Protein AF-A0A162TEB4-F1 (afdb_monomer)

Mean predicted aligned error: 11.46 Å

Organism: Phycomyces blakesleeanus (strain ATCC 8743b / DSM 1359 / FGSC 10004 / NBRC 33097 / NRRL 1555) (NCBI:txid763407)

InterPro domains:
  IPR036305 RGS domain superfamily [SSF48097] (400-644)
  IPR044926 RGS, subdomain 2 [G3DSA:1.10.167.10] (387-646)

Radius of gyration: 34.73 Å; Cα contacts (8 Å, |Δi|>4): 466; chains: 1; bounding box: 92×91×119 Å

Secondary structure (DSSP, 8-state):
-----TTSPPP-TTSHHHHHHTS-----SS-HHHHHHHHHHHHHHHHHHHHHHHHHHHHHHHHHHHHHHHHHSTGGGT---TT--HHHHHHHHHHHHHHHHHHHT-HHHHHHHHHHHHHHHHHHHHHHH--STTHHHHHHHHHHHHHHHHHHHHHHHHHHHHHHHHHHHHHHHHHTS-HHHHHHTTT-HHHHHHHHHHT-TTHHHHHHHHHHHHHHHHHHHHHHHHHHHHHHHHTTS--HHHHHHHHHHHHHHIIIIIHHHHHHHHTT---SSSHHHHHHHHHHHHHHHHHHHHHHHHHHHHHHHHH--THHHHS-TTHHHHHHHHHHHIIIIIHHHHHHH-HHHHHHH-HHHHHHHTHHHHHHHHHHHHHTTS----------TTS--PPP---SSHHHHHHHHH-HHHHHHHHHHHHHTT-HHHHHHHHHHHHHHHHHHHHHHS-----------------------------PPPP---THHHHHHHHTSBPPGGGHHHHHHHIIIIISTT-TT-----HHHHHHHHHHHHHHHHS---------HHHHHHHHTTS-----------------------------------------PPP----------------BGGGGHHHHHHHHHHHHHHTHHHHHHHHTT-

Nearest PDB structures (foldseek):
  7fd8-assembly1_A  TM=5.964E-01  e=1.436E-01  Homo sapiens
  7e9g-assembly1_R  TM=5.309E-01  e=2.126E+00  Homo sapiens
  7a0g-assembly1_JJJ  TM=1.815E-01  e=1.357E+00  Serratia marcescens

Solvent-accessible surface area (backbone atoms only — not comparable to full-atom values): 38587 Å² total; per-residue (Å²): 126,67,67,57,32,53,83,53,76,78,65,57,58,92,46,23,70,68,42,42,72,58,44,92,65,76,94,61,98,61,57,54,55,59,50,36,53,50,52,43,52,50,41,51,49,9,36,51,31,41,52,48,26,56,50,50,51,52,51,52,51,52,48,50,50,50,42,50,50,62,46,68,56,53,72,72,74,79,51,90,70,89,81,69,57,75,75,54,51,66,67,43,37,64,56,48,46,42,47,52,44,53,50,71,70,37,67,68,40,53,51,43,23,48,50,9,36,48,40,23,42,38,26,55,24,47,44,61,14,47,64,51,81,72,41,52,59,49,37,42,53,29,37,52,52,9,47,50,39,25,52,48,20,53,53,51,48,50,51,49,51,47,50,50,42,50,45,37,50,49,48,56,63,53,69,73,44,53,73,69,57,45,60,74,37,60,83,39,68,69,49,48,50,43,60,66,50,42,65,42,75,70,55,59,59,58,52,52,51,51,52,49,54,54,52,50,51,50,53,51,52,55,49,52,52,51,48,51,53,48,36,73,77,65,39,93,59,73,61,62,69,59,52,50,52,51,53,51,50,54,46,47,42,38,63,70,46,49,43,51,48,53,54,59,72,49,63,91,65,73,59,68,74,42,59,63,58,48,56,51,48,47,40,65,55,37,52,58,30,46,51,48,26,52,52,43,46,67,65,47,50,68,49,38,76,72,67,68,49,63,63,60,79,78,51,53,48,66,53,39,51,41,54,42,45,52,49,42,44,41,60,73,43,46,49,58,45,48,60,54,75,32,69,70,56,56,71,67,74,33,70,63,60,49,37,68,76,36,42,72,54,52,61,46,53,63,53,49,72,74,59,75,84,75,84,83,92,71,99,64,77,61,75,46,92,91,48,95,59,81,55,61,84,64,61,101,44,75,69,50,53,55,50,30,70,74,32,68,72,50,35,53,53,48,49,54,52,20,28,33,60,73,47,41,40,41,60,52,50,53,54,52,50,51,54,51,52,52,51,58,49,54,63,67,70,55,69,86,77,86,77,78,92,78,93,77,89,81,81,91,80,90,78,92,76,91,77,91,74,90,78,82,88,72,92,70,77,84,76,79,80,77,62,72,62,61,58,59,58,58,30,70,39,68,60,61,75,86,52,47,66,59,55,47,52,49,39,53,35,30,60,38,89,82,19,57,37,48,47,87,58,54,68,65,47,44,50,55,40,51,52,54,54,49,50,64,56,72,73,42,91,68,75,84,84,71,74,51,72,69,57,47,58,58,55,60,74,69,51,80,80,76,74,79,74,85,81,79,85,82,89,80,89,82,89,87,82,90,81,90,81,91,82,79,92,80,82,89,81,91,82,86,88,78,93,74,93,72,84,85,73,81,74,85,78,77,76,87,75,93,61,98,61,85,76,74,80,72,58,35,61,50,68,48,47,60,46,50,54,45,33,50,49,51,42,54,59,61,50,42,60,58,47,36,55,52,51,64,68,110

pLDDT: mean 78.55, std 21.47, range [24.17, 98.31]

Structure (mmCIF, N/CA/C/O backbone):
data_AF-A0A162TEB4-F1
#
_entry.id   AF-A0A162TEB4-F1
#
loop_
_atom_site.group_PDB
_atom_site.id
_atom_site.type_symbol
_atom_site.label_atom_id
_atom_site.label_alt_id
_atom_site.label_comp_id
_atom_site.label_asym_id
_atom_site.label_entity_id
_atom_site.label_seq_id
_atom_site.pdbx_PDB_ins_code
_atom_site.Cartn_x
_atom_site.Cartn_y
_atom_site.Cartn_z
_atom_site.occupancy
_atom_site.B_iso_or_equiv
_atom_site.auth_seq_id
_atom_site.auth_comp_id
_atom_site.auth_asym_id
_atom_site.auth_atom_id
_atom_site.pdbx_PDB_model_num
ATOM 1 N N . MET A 1 1 ? 16.727 1.380 -46.906 1.00 51.16 1 MET A N 1
ATOM 2 C CA . MET A 1 1 ? 17.446 0.850 -45.727 1.00 51.16 1 MET A CA 1
ATOM 3 C C . MET A 1 1 ? 16.444 0.013 -44.950 1.00 51.16 1 MET A C 1
ATOM 5 O O . MET A 1 1 ? 15.561 0.589 -44.318 1.00 51.16 1 MET A O 1
ATOM 9 N N . GLU A 1 2 ? 16.478 -1.313 -45.094 1.00 57.09 2 GLU A N 1
ATOM 10 C CA . GLU A 1 2 ? 15.520 -2.166 -44.384 1.00 57.09 2 GLU A CA 1
ATOM 11 C C . GLU A 1 2 ? 15.802 -2.122 -42.881 1.00 57.09 2 GLU A C 1
ATOM 13 O O . GLU A 1 2 ? 16.901 -2.409 -42.403 1.00 57.09 2 GLU A O 1
ATOM 18 N N . ARG A 1 3 ? 14.795 -1.686 -42.123 1.00 73.50 3 ARG A N 1
ATOM 19 C CA . ARG A 1 3 ? 14.845 -1.630 -40.664 1.00 73.50 3 ARG A CA 1
ATOM 20 C C . ARG A 1 3 ? 14.686 -3.065 -40.150 1.00 73.50 3 ARG A C 1
ATOM 22 O O . ARG A 1 3 ? 13.590 -3.607 -40.249 1.00 73.50 3 ARG A O 1
ATOM 29 N N . MET A 1 4 ? 15.734 -3.668 -39.573 1.00 80.56 4 MET A N 1
ATOM 30 C CA . MET A 1 4 ? 15.594 -4.970 -38.899 1.00 80.56 4 MET A CA 1
ATOM 31 C C . MET A 1 4 ? 14.561 -4.842 -37.771 1.00 80.56 4 MET A C 1
ATOM 33 O O . MET A 1 4 ? 14.670 -3.971 -36.899 1.00 80.56 4 MET A O 1
ATOM 37 N N . ASN A 1 5 ? 13.557 -5.700 -37.763 1.00 85.81 5 ASN A N 1
ATOM 38 C CA . ASN A 1 5 ? 12.571 -5.770 -36.696 1.00 85.81 5 ASN A CA 1
ATOM 39 C C . ASN A 1 5 ? 12.185 -7.233 -36.446 1.00 85.81 5 ASN A C 1
ATOM 41 O O . ASN A 1 5 ? 12.638 -8.133 -37.154 1.00 85.81 5 ASN A O 1
ATOM 45 N N . ALA A 1 6 ? 11.364 -7.475 -35.425 1.00 89.12 6 ALA A N 1
ATOM 46 C CA . ALA A 1 6 ? 10.915 -8.823 -35.080 1.00 89.12 6 ALA A CA 1
ATOM 47 C C . ALA A 1 6 ? 10.186 -9.546 -36.238 1.00 89.12 6 ALA A C 1
ATOM 49 O O . ALA A 1 6 ? 10.181 -10.776 -36.282 1.00 89.12 6 ALA A O 1
ATOM 50 N N . PHE A 1 7 ? 9.627 -8.802 -37.196 1.00 92.69 7 PHE A N 1
ATOM 51 C CA . PHE A 1 7 ? 8.858 -9.316 -38.331 1.00 92.69 7 PHE A CA 1
ATOM 52 C C . PHE A 1 7 ? 9.687 -9.501 -39.608 1.00 92.69 7 PHE A C 1
ATOM 54 O O . PHE A 1 7 ? 9.209 -10.120 -40.555 1.00 92.69 7 PHE A O 1
ATOM 61 N N . THR A 1 8 ? 10.928 -9.005 -39.655 1.00 90.44 8 THR A N 1
ATOM 62 C CA . THR A 1 8 ? 11.818 -9.224 -40.801 1.00 90.44 8 THR A CA 1
ATOM 63 C C . THR A 1 8 ? 12.119 -10.720 -40.942 1.00 90.44 8 THR A C 1
ATOM 65 O O . THR A 1 8 ? 12.378 -11.404 -39.944 1.00 90.44 8 THR A O 1
ATOM 68 N N . GLY A 1 9 ? 12.067 -11.244 -42.172 1.00 92.50 9 GLY A N 1
ATOM 69 C CA . GLY A 1 9 ? 12.460 -12.621 -42.479 1.00 92.50 9 GLY A CA 1
ATOM 70 C C . GLY A 1 9 ? 13.922 -12.883 -42.107 1.00 92.50 9 GLY A C 1
ATOM 71 O O . GLY A 1 9 ? 14.739 -11.964 -42.127 1.00 92.50 9 GLY A O 1
ATOM 72 N N . PHE A 1 10 ? 14.256 -14.125 -41.741 1.00 93.50 10 PHE A N 1
ATOM 73 C CA . PHE A 1 10 ? 15.657 -14.465 -41.493 1.00 93.50 10 PHE A CA 1
ATOM 74 C C . PHE A 1 10 ? 16.455 -14.350 -42.798 1.00 93.50 10 PHE A C 1
ATOM 76 O O . PHE A 1 10 ? 15.973 -14.825 -43.827 1.00 93.50 10 PHE A O 1
ATOM 83 N N . PRO A 1 11 ? 17.659 -13.752 -42.772 1.00 91.69 11 PRO A N 1
ATOM 84 C CA . PRO A 1 11 ? 18.533 -13.761 -43.932 1.00 91.69 11 PRO A CA 1
ATOM 85 C C . PRO A 1 11 ? 18.969 -15.194 -44.248 1.00 91.69 11 PRO A C 1
ATOM 87 O O . PRO A 1 11 ? 19.275 -15.971 -43.340 1.00 91.69 11 PRO A O 1
ATOM 90 N N . ASP A 1 12 ? 19.026 -15.528 -45.533 1.00 93.19 12 ASP A N 1
ATOM 91 C CA . ASP A 1 12 ? 19.605 -16.783 -45.994 1.00 93.19 12 ASP A CA 1
ATOM 92 C C . ASP A 1 12 ? 21.136 -16.676 -45.988 1.00 93.19 12 ASP A C 1
ATOM 94 O O . ASP A 1 12 ? 21.736 -16.037 -46.850 1.00 93.19 12 ASP A O 1
ATOM 98 N N . CYS A 1 13 ? 21.778 -17.286 -44.991 1.00 94.19 13 CYS A N 1
ATOM 99 C CA . CYS A 1 13 ? 23.234 -17.253 -44.859 1.00 94.19 13 CYS A CA 1
ATOM 100 C C . CYS A 1 13 ? 23.969 -18.252 -45.765 1.00 94.19 13 CYS A C 1
ATOM 102 O O . CYS A 1 13 ? 25.195 -18.343 -45.660 1.00 94.19 13 CYS A O 1
ATOM 104 N N . SER A 1 14 ? 23.263 -18.974 -46.646 1.00 94.31 14 SER A N 1
ATOM 105 C CA . SER A 1 14 ? 23.902 -19.754 -47.714 1.00 94.31 14 SER A CA 1
ATOM 106 C C . SER A 1 14 ? 24.562 -18.855 -48.771 1.00 94.31 14 SER A C 1
ATOM 108 O O . SER A 1 14 ? 25.624 -19.202 -49.282 1.00 94.31 14 SER A O 1
ATOM 110 N N . ASP A 1 15 ? 24.009 -17.657 -49.005 1.00 93.06 15 ASP A N 1
ATOM 111 C CA . ASP A 1 15 ? 24.605 -16.581 -49.806 1.00 93.06 15 ASP A CA 1
ATOM 112 C C . ASP A 1 15 ? 24.740 -15.299 -48.954 1.00 93.06 15 ASP A C 1
ATOM 114 O O . ASP A 1 15 ? 23.889 -14.398 -48.994 1.00 93.06 15 ASP A O 1
ATOM 118 N N . PRO A 1 16 ? 25.811 -15.187 -48.142 1.00 89.44 16 PRO A N 1
ATOM 119 C CA . PRO A 1 16 ? 25.974 -14.072 -47.219 1.00 89.44 16 PRO A CA 1
ATOM 120 C C . PRO A 1 16 ? 26.135 -12.731 -47.943 1.00 89.44 16 PRO A C 1
ATOM 122 O O . PRO A 1 16 ? 25.792 -11.699 -47.373 1.00 89.44 16 PRO A O 1
ATOM 125 N N . ALA A 1 17 ? 26.623 -12.719 -49.189 1.00 88.88 17 ALA A N 1
ATOM 126 C CA . ALA A 1 17 ? 26.775 -11.486 -49.955 1.00 88.88 17 ALA A CA 1
ATOM 127 C C . ALA A 1 17 ? 25.404 -10.880 -50.285 1.00 88.88 17 ALA A C 1
ATOM 129 O O . ALA A 1 17 ? 25.179 -9.692 -50.036 1.00 88.88 17 ALA A O 1
ATOM 130 N N . LYS A 1 18 ? 24.465 -11.708 -50.755 1.00 88.38 18 LYS A N 1
ATOM 131 C CA . LYS A 1 18 ? 23.086 -11.288 -51.034 1.00 88.38 18 LYS A CA 1
ATOM 132 C C . LYS A 1 18 ? 22.317 -10.948 -49.758 1.00 88.38 18 LYS A C 1
ATOM 134 O O . LYS A 1 18 ? 21.607 -9.944 -49.722 1.00 88.38 18 LYS A O 1
ATOM 139 N N . ALA A 1 19 ? 22.499 -11.733 -48.696 1.00 85.81 19 ALA A N 1
ATOM 140 C CA . ALA A 1 19 ? 21.883 -11.465 -47.399 1.00 85.81 19 ALA A CA 1
ATOM 141 C C . ALA A 1 19 ? 22.322 -10.121 -46.800 1.00 85.81 19 ALA A C 1
ATOM 143 O O . ALA A 1 19 ? 21.499 -9.409 -46.229 1.00 85.81 19 ALA A O 1
ATOM 144 N N . ILE A 1 20 ? 23.602 -9.756 -46.933 1.00 85.88 20 ILE A N 1
ATOM 145 C CA . ILE A 1 20 ? 24.139 -8.503 -46.388 1.00 85.88 20 ILE A CA 1
ATOM 146 C C . ILE A 1 20 ? 23.748 -7.299 -47.249 1.00 85.88 20 ILE A C 1
ATOM 148 O O . ILE A 1 20 ? 23.545 -6.230 -46.688 1.00 85.88 20 ILE A O 1
ATOM 152 N N . GLN A 1 21 ? 23.564 -7.434 -48.569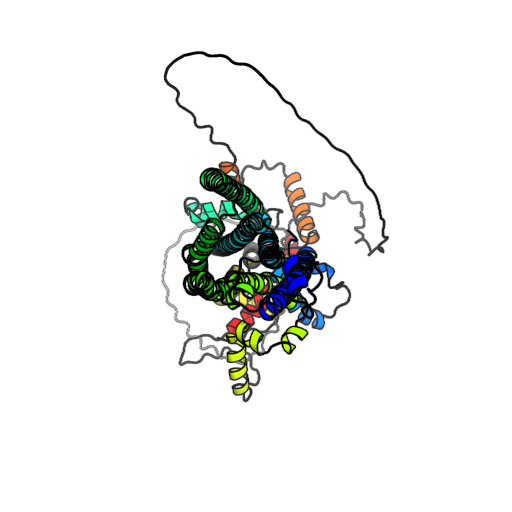 1.00 85.31 21 GLN A N 1
ATOM 153 C CA . GLN A 1 21 ? 23.190 -6.300 -49.436 1.00 85.31 21 GLN A CA 1
ATOM 154 C C . GLN A 1 21 ? 21.894 -5.582 -49.008 1.00 85.31 21 GLN A C 1
ATOM 156 O O . GLN A 1 21 ? 21.774 -4.374 -49.214 1.00 85.31 21 GLN A O 1
ATOM 161 N N . GLY A 1 22 ? 20.952 -6.281 -48.362 1.00 80.38 22 GLY A N 1
ATOM 162 C CA . GLY A 1 22 ? 19.742 -5.667 -47.791 1.00 80.38 22 GLY A CA 1
ATOM 163 C C . GLY A 1 22 ? 19.989 -4.844 -46.515 1.00 80.38 22 GLY A C 1
ATOM 164 O O . GLY A 1 22 ? 19.218 -3.934 -46.189 1.00 80.38 22 GLY A O 1
ATOM 165 N N . PHE A 1 23 ? 21.094 -5.106 -45.808 1.00 78.12 23 PHE A N 1
ATOM 166 C CA . PHE A 1 23 ? 21.450 -4.473 -44.541 1.00 78.12 23 PHE A CA 1
ATOM 167 C C . PHE A 1 23 ? 22.682 -3.585 -44.712 1.00 78.12 23 PHE A C 1
ATOM 169 O O . PHE A 1 23 ? 23.793 -4.055 -44.919 1.00 78.12 23 PHE A O 1
ATOM 176 N N . VAL A 1 24 ? 22.511 -2.272 -44.543 1.00 66.38 24 VAL A N 1
ATOM 177 C CA . VAL A 1 24 ? 23.637 -1.326 -44.507 1.00 66.38 24 VAL A CA 1
ATOM 178 C C . VAL A 1 24 ? 24.410 -1.534 -43.201 1.00 66.38 24 VAL A C 1
ATOM 180 O O . VAL A 1 24 ? 24.193 -0.835 -42.210 1.00 66.38 24 VAL A O 1
ATOM 183 N N . ALA A 1 25 ? 25.267 -2.550 -43.163 1.00 65.81 25 ALA A N 1
ATOM 184 C CA . ALA A 1 25 ? 26.246 -2.721 -42.106 1.00 65.81 25 ALA A CA 1
ATOM 185 C C . ALA A 1 25 ? 27.453 -1.821 -42.419 1.00 65.81 25 ALA A C 1
ATOM 187 O O . ALA A 1 25 ? 27.898 -1.778 -43.568 1.00 65.81 25 ALA A O 1
ATOM 188 N N . PRO A 1 26 ? 28.000 -1.086 -41.434 1.00 71.50 26 PRO A N 1
ATOM 189 C CA . PRO A 1 26 ? 29.299 -0.454 -41.617 1.00 71.50 26 PRO A CA 1
ATOM 190 C C . PRO A 1 26 ? 30.331 -1.535 -41.978 1.00 71.50 26 PRO A C 1
ATOM 192 O O . PRO A 1 26 ? 30.211 -2.659 -41.479 1.00 71.50 26 PRO A O 1
ATOM 195 N N . PRO A 1 27 ? 31.328 -1.221 -42.827 1.00 75.88 27 PRO A N 1
ATOM 196 C CA . PRO A 1 27 ? 32.353 -2.181 -43.217 1.00 75.88 27 PRO A CA 1
ATOM 197 C C . PRO A 1 27 ? 32.992 -2.764 -41.956 1.00 75.88 27 PRO A C 1
ATOM 199 O O . PRO A 1 27 ? 33.609 -2.056 -41.162 1.00 75.88 27 PRO A O 1
ATOM 202 N N . SER A 1 28 ? 32.762 -4.056 -41.738 1.00 80.56 28 SER A N 1
ATOM 203 C CA . SER A 1 28 ? 33.269 -4.791 -40.588 1.00 80.56 28 SER A CA 1
ATOM 204 C C . SER A 1 28 ? 34.388 -5.719 -41.056 1.00 80.56 28 SER A C 1
ATOM 206 O O . SER A 1 28 ? 34.245 -6.342 -42.108 1.00 80.56 28 SER A O 1
ATOM 208 N N . PRO A 1 29 ? 35.480 -5.863 -40.284 1.00 85.56 29 PRO A N 1
ATOM 209 C CA . PRO A 1 29 ? 36.557 -6.799 -40.607 1.00 85.56 29 PRO A CA 1
ATOM 210 C C . PRO A 1 29 ? 36.133 -8.275 -40.489 1.00 85.56 29 PRO A C 1
ATOM 212 O O . PRO A 1 29 ? 36.924 -9.166 -40.782 1.00 85.56 29 PRO A O 1
ATOM 215 N N . MET A 1 30 ? 34.906 -8.561 -40.036 1.00 85.88 30 MET A N 1
ATOM 216 C CA . MET A 1 30 ? 34.398 -9.927 -39.920 1.00 85.88 30 MET A CA 1
ATOM 217 C C . MET A 1 30 ? 34.081 -10.536 -41.298 1.00 85.88 30 MET A C 1
ATOM 219 O O . MET A 1 30 ? 33.484 -9.851 -42.130 1.00 85.88 30 MET A O 1
ATOM 223 N N . PRO A 1 31 ? 34.377 -11.830 -41.528 1.00 91.25 31 PRO A N 1
ATOM 224 C CA . PRO A 1 31 ? 33.949 -12.552 -42.724 1.00 91.25 31 PRO A CA 1
ATOM 225 C C . PRO A 1 31 ? 32.431 -12.429 -42.974 1.00 91.25 31 PRO A C 1
ATOM 227 O O . PRO A 1 31 ? 31.662 -12.503 -42.008 1.00 91.25 31 PRO A O 1
ATOM 230 N N . PRO A 1 32 ? 31.964 -12.321 -44.236 1.00 89.94 32 PRO A N 1
ATOM 231 C CA . PRO A 1 32 ? 30.543 -12.142 -44.571 1.00 89.94 32 PRO A CA 1
ATOM 232 C C . PRO A 1 32 ? 29.615 -13.169 -43.908 1.00 89.94 32 PRO A C 1
ATOM 234 O O . PRO A 1 32 ? 28.575 -12.824 -43.356 1.00 89.94 32 PRO A O 1
ATOM 237 N N . TYR A 1 33 ? 30.026 -14.437 -43.867 1.00 91.69 33 TYR A N 1
ATOM 238 C CA . TYR A 1 33 ? 29.261 -15.488 -43.196 1.00 91.69 33 TYR A CA 1
ATOM 239 C C . TYR A 1 33 ? 29.031 -15.198 -41.700 1.00 91.69 33 TYR A C 1
ATOM 241 O O . TYR A 1 33 ? 27.915 -15.329 -41.198 1.00 91.69 33 TYR A O 1
ATOM 249 N N . GLN A 1 34 ? 30.061 -14.733 -40.984 1.00 90.56 34 GLN A N 1
ATOM 250 C CA . GLN A 1 34 ? 29.941 -14.385 -39.565 1.00 90.56 34 GLN A CA 1
ATOM 251 C C . GLN A 1 34 ? 29.029 -13.171 -39.354 1.00 90.56 34 GLN A C 1
ATOM 253 O O . GLN A 1 34 ? 28.259 -13.148 -38.393 1.00 90.56 34 GLN A O 1
ATOM 258 N N . GLN A 1 35 ? 29.064 -12.194 -40.266 1.00 88.19 35 GLN A N 1
ATOM 259 C CA . GLN A 1 35 ? 28.149 -11.050 -40.234 1.00 88.19 35 GLN A CA 1
ATOM 260 C C . GLN A 1 35 ? 26.693 -11.488 -40.441 1.00 88.19 35 GLN A C 1
ATOM 262 O O . GLN A 1 35 ? 25.821 -11.067 -39.679 1.00 88.19 35 GLN A O 1
ATOM 267 N N . CYS A 1 36 ? 26.428 -12.377 -41.405 1.00 91.12 36 CYS A N 1
ATOM 268 C CA . CYS A 1 36 ? 25.086 -12.914 -41.634 1.00 91.12 36 CYS A CA 1
ATOM 269 C C . CYS A 1 36 ? 24.556 -13.669 -40.405 1.00 91.12 36 CYS A C 1
AT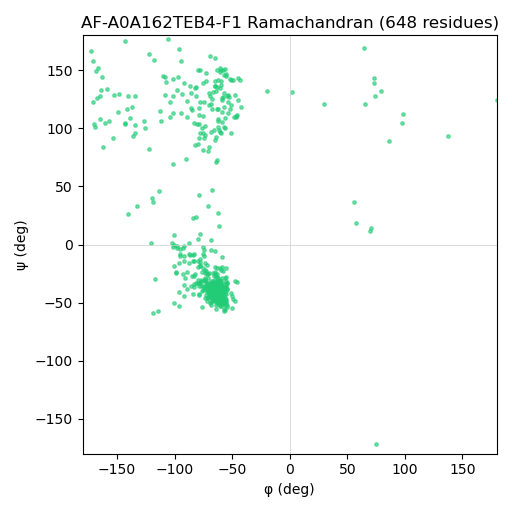OM 271 O O . CYS A 1 36 ? 23.465 -13.370 -39.915 1.00 91.12 36 CYS A O 1
ATOM 273 N N . MET A 1 37 ? 25.366 -14.562 -39.822 1.00 90.75 37 MET A N 1
ATOM 274 C CA . MET A 1 37 ? 25.014 -15.278 -38.587 1.00 90.75 37 MET A CA 1
ATOM 275 C C . MET A 1 37 ? 24.742 -14.324 -37.415 1.00 90.75 37 MET A C 1
ATOM 277 O O . MET A 1 37 ? 23.861 -14.571 -36.587 1.00 90.75 37 MET A O 1
ATOM 281 N N . LEU A 1 38 ? 25.476 -13.212 -37.332 1.00 86.25 38 LEU A N 1
ATOM 282 C CA . LEU A 1 38 ? 25.262 -12.184 -36.316 1.00 86.25 38 LEU A CA 1
ATOM 283 C C . LEU A 1 38 ? 23.928 -11.451 -36.518 1.00 86.25 38 LEU A C 1
ATOM 285 O O . LEU A 1 38 ? 23.198 -11.248 -35.544 1.00 86.25 38 LEU A O 1
ATOM 289 N N . ILE A 1 39 ? 23.579 -11.103 -37.760 1.00 87.19 39 ILE A N 1
ATOM 290 C CA . ILE A 1 39 ? 22.272 -10.520 -38.104 1.00 87.19 39 ILE A CA 1
ATOM 291 C C . ILE A 1 39 ? 21.152 -11.502 -37.742 1.00 87.19 39 ILE A C 1
ATOM 293 O O . ILE A 1 39 ? 20.189 -11.112 -37.079 1.00 87.19 39 ILE A O 1
ATOM 297 N N . GLN A 1 40 ? 21.305 -12.782 -38.085 1.00 90.94 40 GLN A N 1
ATOM 298 C CA . GLN A 1 40 ? 20.326 -13.822 -37.771 1.00 90.94 40 GLN A CA 1
ATOM 299 C C . GLN A 1 40 ? 20.104 -13.964 -36.255 1.00 90.94 40 GLN A C 1
ATOM 301 O O . GLN A 1 40 ? 18.962 -13.953 -35.790 1.00 90.94 40 GLN A O 1
ATOM 306 N N . ARG A 1 41 ? 21.179 -14.022 -35.454 1.00 89.56 41 ARG A N 1
ATOM 307 C CA . ARG A 1 41 ? 21.081 -14.072 -33.981 1.00 89.56 41 ARG A CA 1
ATOM 308 C C . ARG A 1 41 ? 20.427 -12.821 -33.400 1.00 89.56 41 ARG A C 1
ATOM 310 O O . ARG A 1 41 ? 19.646 -12.922 -32.457 1.00 89.56 41 ARG A O 1
ATOM 317 N N . LYS A 1 42 ? 20.717 -11.649 -33.966 1.00 85.94 42 LYS A N 1
ATOM 318 C CA . LYS A 1 42 ? 20.090 -10.389 -33.556 1.00 85.94 42 LYS A CA 1
ATOM 319 C C . LYS A 1 42 ? 18.588 -10.398 -33.843 1.00 85.94 42 LYS A C 1
ATOM 321 O O . LYS A 1 42 ? 17.815 -10.030 -32.966 1.00 85.94 42 LYS A O 1
ATOM 326 N N . MET A 1 43 ? 18.168 -10.877 -35.015 1.00 89.69 43 MET A N 1
ATOM 327 C CA . MET A 1 43 ? 16.747 -11.041 -35.340 1.00 89.69 43 MET A CA 1
ATOM 328 C C . MET A 1 43 ? 16.051 -12.026 -34.399 1.00 89.69 43 MET A C 1
ATOM 330 O O . MET A 1 43 ? 14.955 -11.738 -33.920 1.00 89.69 43 MET A O 1
ATOM 334 N N . LEU A 1 44 ? 16.699 -13.152 -34.079 1.00 92.00 44 LEU A N 1
ATOM 335 C CA . LEU A 1 44 ? 16.179 -14.103 -33.097 1.00 92.00 44 LEU A CA 1
ATOM 336 C C . LEU A 1 44 ? 16.002 -13.438 -31.724 1.00 92.00 44 LEU A C 1
ATOM 338 O O . LEU A 1 44 ? 14.937 -13.552 -31.125 1.00 92.00 44 LEU A O 1
ATOM 342 N N . SER A 1 45 ? 17.005 -12.688 -31.259 1.00 90.31 45 SER A N 1
ATOM 343 C CA . SER A 1 45 ? 16.920 -11.931 -30.006 1.00 90.31 45 SER A CA 1
ATOM 344 C C . SER A 1 45 ? 15.770 -10.921 -30.027 1.00 90.31 45 SER A C 1
ATOM 346 O O . SER A 1 45 ? 15.013 -10.856 -29.064 1.00 90.31 45 SER A O 1
ATOM 348 N N . CYS A 1 46 ? 15.589 -10.172 -31.121 1.00 90.31 46 CYS A N 1
ATOM 349 C CA . CYS A 1 46 ? 14.476 -9.232 -31.270 1.00 90.31 46 CYS A CA 1
ATOM 350 C C . CYS A 1 46 ? 13.110 -9.931 -31.181 1.00 90.31 46 CYS A C 1
ATOM 352 O O . CYS A 1 46 ? 12.199 -9.407 -30.546 1.00 90.31 46 CYS A O 1
ATOM 354 N N . ARG A 1 47 ? 12.964 -11.125 -31.770 1.00 94.56 47 ARG A N 1
ATOM 355 C CA . ARG A 1 47 ? 11.729 -11.925 -31.682 1.00 94.56 47 ARG A CA 1
ATOM 356 C C . ARG A 1 47 ? 11.466 -12.450 -30.273 1.00 94.56 47 ARG A C 1
ATOM 358 O O . ARG A 1 47 ? 10.318 -12.435 -29.832 1.00 94.56 47 ARG A O 1
ATOM 365 N N . ILE A 1 48 ? 12.512 -12.887 -29.569 1.00 93.81 48 ILE A N 1
ATOM 366 C CA . ILE A 1 48 ? 12.409 -13.316 -28.168 1.00 93.81 48 ILE A CA 1
ATOM 367 C C . ILE A 1 48 ? 11.953 -12.138 -27.305 1.00 93.81 48 ILE A C 1
ATOM 369 O O . ILE A 1 48 ? 10.967 -12.271 -26.588 1.00 93.81 48 ILE A O 1
ATOM 373 N N . TYR A 1 49 ? 12.593 -10.971 -27.431 1.00 94.12 49 TYR A N 1
ATOM 374 C CA . TYR A 1 49 ? 12.205 -9.776 -26.679 1.00 94.12 49 TYR A CA 1
ATOM 375 C C . TYR A 1 49 ? 10.777 -9.323 -26.977 1.00 94.12 49 TYR A C 1
ATOM 377 O O . TYR A 1 49 ? 10.048 -8.986 -26.046 1.00 94.12 49 TYR A O 1
ATOM 385 N N . PHE A 1 50 ? 10.346 -9.394 -28.236 1.00 95.38 50 PHE A N 1
ATOM 386 C CA . PHE A 1 50 ? 8.976 -9.055 -28.611 1.00 95.38 50 PHE A CA 1
ATOM 387 C C . PHE A 1 50 ? 7.964 -10.032 -28.000 1.00 95.38 50 PHE A C 1
ATOM 389 O O . PHE A 1 50 ? 6.950 -9.618 -27.445 1.00 95.38 50 PHE A O 1
ATOM 396 N N . SER A 1 51 ? 8.268 -11.332 -28.039 1.00 96.50 51 SER A N 1
ATOM 397 C CA . SER A 1 51 ? 7.429 -12.367 -27.424 1.00 96.50 51 SER A CA 1
ATOM 398 C C . SER A 1 51 ? 7.352 -12.193 -25.905 1.00 96.50 51 SER A C 1
ATOM 400 O O . SER A 1 51 ? 6.271 -12.301 -25.327 1.00 96.50 51 SER A O 1
ATOM 402 N N . CYS A 1 52 ? 8.479 -11.865 -25.262 1.00 96.25 52 CYS A N 1
ATOM 403 C CA . CYS A 1 52 ? 8.521 -11.516 -23.845 1.00 96.25 52 CYS A CA 1
ATOM 404 C C . CYS A 1 52 ? 7.690 -10.267 -23.546 1.00 96.25 52 CYS A C 1
ATOM 406 O O . CYS A 1 52 ? 6.974 -10.285 -22.555 1.00 96.25 52 CYS A O 1
ATOM 408 N N . ALA A 1 53 ? 7.734 -9.229 -24.392 1.00 95.94 53 ALA A N 1
ATOM 409 C CA . ALA A 1 53 ? 6.912 -8.029 -24.221 1.00 95.94 53 ALA A CA 1
ATOM 410 C C . ALA A 1 53 ? 5.430 -8.404 -24.184 1.00 95.94 53 ALA A C 1
ATOM 412 O O . ALA A 1 53 ? 4.772 -8.180 -23.178 1.00 95.94 53 ALA A O 1
ATOM 413 N N . VAL A 1 54 ? 4.938 -9.094 -25.218 1.00 97.06 54 VAL A N 1
ATOM 414 C CA . VAL A 1 54 ? 3.530 -9.516 -25.304 1.00 97.06 54 VAL A CA 1
ATOM 415 C C . VAL A 1 54 ? 3.121 -10.367 -24.099 1.00 97.06 54 VAL A C 1
ATOM 417 O O . VAL A 1 54 ? 2.072 -10.130 -23.496 1.00 97.06 54 VAL A O 1
ATOM 420 N N . PHE A 1 55 ? 3.946 -11.347 -23.722 1.00 97.56 55 PHE A N 1
ATOM 421 C CA . PHE A 1 55 ? 3.661 -12.200 -22.570 1.00 97.56 55 PHE A CA 1
ATOM 422 C C . PHE A 1 55 ? 3.612 -11.399 -21.263 1.00 97.56 55 PHE A C 1
ATOM 424 O O . PHE A 1 55 ? 2.680 -11.567 -20.474 1.00 97.56 55 PHE A O 1
ATOM 431 N N . THR A 1 56 ? 4.583 -10.514 -21.038 1.00 96.69 56 THR A N 1
ATOM 432 C CA . THR A 1 56 ? 4.656 -9.689 -19.831 1.00 96.69 56 THR A CA 1
ATOM 433 C C . THR A 1 56 ? 3.506 -8.689 -19.758 1.00 96.69 56 THR A C 1
ATOM 435 O O . THR A 1 56 ? 2.898 -8.579 -18.690 1.00 96.69 56 THR A O 1
ATOM 438 N N . THR A 1 57 ? 3.125 -8.053 -20.870 1.00 97.38 57 THR A N 1
ATOM 439 C CA . THR A 1 57 ? 1.935 -7.194 -20.964 1.00 97.38 57 THR A CA 1
ATOM 440 C C . THR A 1 57 ? 0.688 -7.946 -20.498 1.00 97.38 57 THR A C 1
ATOM 442 O O . THR A 1 57 ? -0.008 -7.504 -19.581 1.00 97.38 57 THR A O 1
ATOM 445 N N . ILE A 1 58 ? 0.423 -9.120 -21.084 1.00 98.06 58 ILE A N 1
ATOM 446 C CA . ILE A 1 58 ? -0.748 -9.943 -20.748 1.00 98.06 58 ILE A CA 1
ATOM 447 C C . ILE A 1 58 ? -0.700 -10.367 -19.276 1.00 98.06 58 ILE A C 1
ATOM 449 O O . ILE A 1 58 ? -1.695 -10.241 -18.561 1.00 98.06 58 ILE A O 1
ATOM 453 N N . PHE A 1 59 ? 0.458 -10.827 -18.801 1.00 97.94 59 PHE A N 1
ATOM 454 C CA . PHE A 1 59 ? 0.643 -11.256 -17.418 1.00 97.94 59 PHE A CA 1
ATOM 455 C C . PHE A 1 59 ? 0.360 -10.129 -16.416 1.00 97.94 59 PHE A C 1
ATOM 457 O O . PHE A 1 59 ? -0.395 -10.335 -15.461 1.00 97.94 59 PHE A O 1
ATOM 464 N N . ILE A 1 60 ? 0.920 -8.935 -16.629 1.00 97.88 60 ILE A N 1
ATOM 465 C CA . ILE A 1 60 ? 0.720 -7.782 -15.741 1.00 97.88 60 ILE A CA 1
ATOM 466 C C . ILE A 1 60 ? -0.744 -7.335 -15.764 1.00 97.88 60 ILE A C 1
ATOM 468 O O . ILE A 1 60 ? -1.318 -7.112 -14.696 1.00 97.88 60 ILE A O 1
ATOM 472 N N . ILE A 1 61 ? -1.381 -7.267 -16.939 1.00 98.06 61 ILE A N 1
ATOM 473 C CA . ILE A 1 61 ? -2.793 -6.870 -17.060 1.00 98.06 61 ILE A CA 1
ATOM 474 C C . ILE A 1 61 ? -3.705 -7.871 -16.345 1.00 98.06 61 ILE A C 1
ATOM 476 O O . ILE A 1 61 ? -4.537 -7.459 -15.536 1.00 98.06 61 ILE A O 1
ATOM 480 N N . ILE A 1 62 ? -3.537 -9.177 -16.583 1.00 97.62 62 ILE A N 1
ATOM 481 C CA . ILE A 1 62 ? -4.370 -10.216 -15.957 1.00 97.62 62 ILE A CA 1
ATOM 482 C C . ILE A 1 62 ? -4.189 -10.205 -14.439 1.00 97.62 62 ILE A C 1
ATOM 484 O O . ILE A 1 62 ? -5.171 -10.167 -13.699 1.00 97.62 62 ILE A O 1
ATOM 488 N N . THR A 1 63 ? -2.946 -10.216 -13.954 1.00 97.50 63 THR A N 1
ATOM 489 C CA . THR A 1 63 ? -2.678 -10.249 -12.507 1.00 97.50 63 THR A CA 1
ATOM 490 C C . THR A 1 63 ? -3.158 -8.980 -11.802 1.00 97.50 63 THR A C 1
ATOM 492 O O . THR A 1 63 ? -3.739 -9.075 -10.721 1.00 97.50 63 THR A O 1
ATOM 495 N N . THR A 1 64 ? -3.013 -7.806 -12.423 1.00 97.88 64 THR A N 1
ATOM 496 C CA . THR A 1 64 ? -3.540 -6.541 -11.882 1.00 97.88 64 THR A CA 1
ATOM 497 C C . THR A 1 64 ? -5.067 -6.506 -11.922 1.00 97.88 64 THR A C 1
ATOM 499 O O . THR A 1 64 ? -5.691 -6.104 -10.943 1.00 97.88 64 THR A O 1
ATOM 502 N N . GLY A 1 65 ? -5.691 -6.975 -13.006 1.00 97.56 65 GLY A N 1
ATOM 503 C CA . GLY A 1 65 ? -7.148 -7.065 -13.125 1.00 97.56 65 GLY A CA 1
ATOM 504 C C . GLY A 1 65 ? -7.758 -7.994 -12.076 1.00 97.56 65 GLY A C 1
ATOM 505 O O . GLY A 1 65 ? -8.726 -7.623 -11.414 1.00 97.56 65 GLY A O 1
ATOM 506 N N . LEU A 1 66 ? -7.142 -9.159 -11.847 1.00 95.19 66 LEU A N 1
ATOM 507 C CA . LEU A 1 66 ? -7.522 -10.063 -10.761 1.00 95.19 66 LEU A CA 1
ATOM 508 C C . LEU A 1 66 ? -7.328 -9.402 -9.392 1.00 95.19 66 LEU A C 1
ATOM 510 O O . LEU A 1 66 ? -8.225 -9.468 -8.557 1.00 95.19 66 LEU A O 1
ATOM 514 N N . PHE A 1 67 ? -6.203 -8.722 -9.161 1.00 94.94 67 PHE A N 1
ATOM 515 C CA . PHE A 1 67 ? -5.970 -7.992 -7.913 1.00 94.94 67 PHE A CA 1
ATOM 516 C C . PHE A 1 67 ? -7.054 -6.937 -7.649 1.00 94.94 67 PHE A C 1
ATOM 518 O O . PHE A 1 67 ? -7.595 -6.883 -6.542 1.00 94.94 67 PHE A O 1
ATOM 525 N N . ILE A 1 68 ? -7.415 -6.136 -8.660 1.00 95.94 68 ILE A N 1
ATOM 526 C CA . ILE A 1 68 ? -8.503 -5.152 -8.573 1.00 95.94 68 ILE A CA 1
ATOM 527 C C . ILE A 1 68 ? -9.816 -5.860 -8.250 1.00 95.94 68 ILE A C 1
ATOM 529 O O . ILE A 1 68 ? -10.484 -5.495 -7.288 1.00 95.94 68 ILE A O 1
ATOM 533 N N . TYR A 1 69 ? -10.150 -6.907 -9.003 1.00 94.12 69 TYR A N 1
ATOM 534 C CA . TYR A 1 69 ? -11.373 -7.676 -8.820 1.00 94.12 69 TYR A CA 1
ATOM 535 C C . TYR A 1 69 ? -11.516 -8.206 -7.384 1.00 94.12 69 TYR A C 1
ATOM 537 O O . TYR A 1 69 ? -12.526 -7.934 -6.734 1.00 94.12 69 TYR A O 1
ATOM 545 N N . TYR A 1 70 ? -10.495 -8.883 -6.851 1.00 90.69 70 TYR A N 1
ATOM 546 C CA . TYR A 1 70 ? -10.532 -9.423 -5.485 1.00 90.69 70 TYR A CA 1
ATOM 547 C C . TYR A 1 70 ? -10.535 -8.333 -4.412 1.00 90.69 70 TYR A C 1
ATOM 549 O O . TYR A 1 70 ? -11.172 -8.494 -3.374 1.00 90.69 70 TYR A O 1
ATOM 557 N N . THR A 1 71 ? -9.875 -7.203 -4.664 1.00 90.81 71 THR A N 1
ATOM 558 C CA . THR A 1 71 ? -9.878 -6.071 -3.729 1.00 90.81 71 THR A CA 1
ATOM 559 C C . THR A 1 71 ? -11.237 -5.362 -3.698 1.00 90.81 71 THR A C 1
ATOM 561 O O . THR A 1 71 ? -11.667 -4.902 -2.638 1.00 90.81 71 THR A O 1
ATOM 564 N N . SER A 1 72 ? -11.926 -5.282 -4.838 1.00 91.00 72 SER A N 1
ATOM 565 C CA . SER A 1 72 ? -13.205 -4.580 -4.980 1.00 91.00 72 SER A CA 1
ATOM 566 C C . SER A 1 72 ? -14.417 -5.405 -4.548 1.00 91.00 72 SER A C 1
ATOM 568 O O . SER A 1 72 ? -15.369 -4.825 -4.035 1.00 91.00 72 SER A O 1
ATOM 570 N N . ARG A 1 73 ? -14.415 -6.733 -4.742 1.00 86.62 73 ARG A N 1
ATOM 571 C CA . ARG A 1 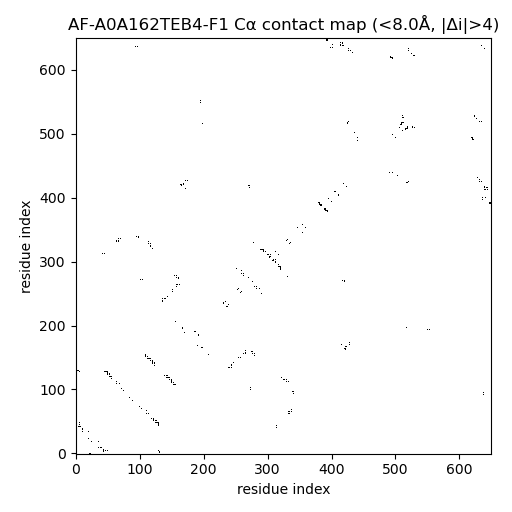73 ? -15.623 -7.560 -4.538 1.00 86.62 73 ARG A CA 1
ATOM 572 C C . ARG A 1 73 ? -15.987 -7.821 -3.069 1.00 86.62 73 ARG A C 1
ATOM 574 O O . ARG A 1 73 ? -17.072 -8.322 -2.802 1.00 86.62 73 ARG A O 1
ATOM 581 N N . GLY A 1 74 ? -15.120 -7.445 -2.127 1.00 70.81 74 GLY A N 1
ATOM 582 C CA . GLY A 1 74 ? -15.344 -7.652 -0.696 1.00 70.81 74 GLY A CA 1
ATOM 583 C C . GLY A 1 74 ? -15.406 -9.138 -0.296 1.00 70.81 74 GLY A C 1
ATOM 584 O O . GLY A 1 74 ? -15.426 -10.026 -1.149 1.00 70.81 74 GLY A O 1
ATOM 585 N N . PRO A 1 75 ? -15.392 -9.440 1.011 1.00 63.75 75 PRO A N 1
ATOM 586 C CA . PRO A 1 75 ? -15.507 -10.813 1.508 1.00 63.75 75 PRO A CA 1
ATOM 587 C C . PRO A 1 75 ? -16.870 -11.462 1.199 1.00 63.75 75 PRO A C 1
ATOM 589 O O . PRO A 1 75 ? -16.941 -12.684 1.094 1.00 63.75 75 PRO A O 1
ATOM 592 N N . ASP A 1 76 ? -17.917 -10.661 0.990 1.00 63.22 76 ASP A N 1
ATOM 593 C CA . ASP A 1 76 ? -19.306 -11.139 0.918 1.00 63.22 76 ASP A CA 1
ATOM 594 C C . ASP A 1 76 ? -19.645 -11.842 -0.406 1.00 63.22 76 ASP A C 1
ATOM 596 O O . ASP A 1 76 ? -20.578 -12.631 -0.476 1.00 63.22 76 ASP A O 1
ATOM 600 N N . ALA A 1 77 ? -18.868 -11.615 -1.468 1.00 55.50 77 ALA A N 1
ATOM 601 C CA . ALA A 1 77 ? -19.151 -12.209 -2.774 1.00 55.50 77 ALA A CA 1
ATOM 602 C C . ALA A 1 77 ? -18.609 -13.634 -2.963 1.00 55.50 77 ALA A C 1
ATOM 604 O O . ALA A 1 77 ? -18.876 -14.247 -3.997 1.00 55.50 77 ALA A O 1
ATOM 605 N N . VAL A 1 78 ? -17.787 -14.134 -2.035 1.00 53.06 78 VAL A N 1
ATOM 606 C CA . VAL A 1 78 ? -17.089 -15.420 -2.205 1.00 53.06 78 VAL A CA 1
ATOM 607 C C . VAL A 1 78 ? -17.771 -16.550 -1.439 1.00 53.06 78 VAL A C 1
ATOM 609 O O . VAL A 1 78 ? -17.543 -17.712 -1.768 1.00 53.06 78 VAL A O 1
ATOM 612 N N . ILE A 1 79 ? -18.623 -16.251 -0.455 1.00 55.62 79 ILE A N 1
ATOM 613 C CA . ILE A 1 79 ? -19.288 -17.298 0.319 1.00 55.62 79 ILE A CA 1
ATOM 614 C C . ILE A 1 79 ? -20.716 -16.861 0.656 1.00 55.62 79 ILE A C 1
ATOM 616 O O . ILE A 1 79 ? -20.927 -16.023 1.527 1.00 55.62 79 ILE A O 1
ATOM 620 N N . ASP A 1 80 ? -21.686 -17.442 -0.047 1.00 52.25 80 ASP A N 1
ATOM 621 C CA . ASP A 1 80 ? -23.113 -17.343 0.268 1.00 52.25 80 ASP A CA 1
ATOM 622 C C . ASP A 1 80 ? -23.357 -18.154 1.559 1.00 52.25 80 ASP A C 1
ATOM 624 O O . ASP A 1 80 ? -23.581 -19.364 1.544 1.00 52.25 80 ASP A O 1
ATOM 628 N N . LEU A 1 81 ? -23.115 -17.509 2.706 1.00 52.09 81 LEU A N 1
ATOM 629 C CA . LEU A 1 81 ? -22.856 -18.142 4.009 1.00 52.09 81 LEU A CA 1
ATOM 630 C C . LEU A 1 81 ? -24.129 -18.537 4.780 1.00 52.09 81 LEU A C 1
ATOM 632 O O . LEU A 1 81 ? -24.098 -18.643 6.004 1.00 52.09 81 LEU A O 1
ATOM 636 N N . SER A 1 82 ? -25.261 -18.731 4.104 1.00 54.09 82 SER A N 1
ATOM 637 C CA . SER A 1 82 ? -26.549 -18.949 4.777 1.00 54.09 82 SER A CA 1
ATOM 638 C C . SER A 1 82 ? -26.723 -20.346 5.399 1.00 54.09 82 SER A C 1
ATOM 640 O O . SER A 1 82 ? -27.718 -20.568 6.084 1.00 54.09 82 SER A O 1
ATOM 642 N N . VAL A 1 83 ? -25.776 -21.286 5.230 1.00 53.56 83 VAL A N 1
ATOM 643 C CA . VAL A 1 83 ? -25.947 -22.698 5.664 1.00 53.56 83 VAL A CA 1
ATOM 644 C C . VAL A 1 83 ? -24.679 -23.326 6.278 1.00 53.56 83 VAL A C 1
ATOM 646 O O . VAL A 1 83 ? -24.487 -24.536 6.230 1.00 53.56 83 VAL A O 1
ATOM 649 N N . ILE A 1 84 ? -23.771 -22.539 6.855 1.00 53.66 84 ILE A N 1
ATOM 650 C CA . ILE A 1 84 ? -22.467 -23.062 7.296 1.00 53.66 84 ILE A CA 1
ATOM 651 C C . ILE A 1 84 ? -22.397 -23.240 8.825 1.00 53.66 84 ILE A C 1
ATOM 653 O O . ILE A 1 84 ? -22.586 -22.297 9.589 1.00 53.66 84 ILE A O 1
ATOM 657 N N . HIS A 1 85 ? -22.114 -24.470 9.278 1.00 68.88 85 HIS A N 1
ATOM 658 C CA . HIS A 1 85 ? -21.889 -24.825 10.687 1.00 68.88 85 HIS A CA 1
ATOM 659 C C . HIS A 1 85 ? -20.682 -24.076 11.295 1.00 68.88 85 HIS A C 1
ATOM 661 O O . HIS A 1 85 ? -19.681 -23.844 10.619 1.00 68.88 85 HIS A O 1
ATOM 667 N N . LEU A 1 86 ? -20.73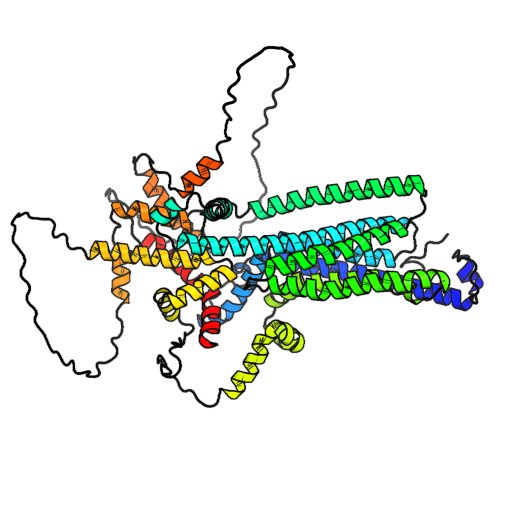2 -23.781 12.604 1.00 64.50 86 LEU A N 1
ATOM 668 C CA . LEU A 1 86 ? -19.696 -23.062 13.383 1.00 64.50 86 LEU A CA 1
ATOM 669 C C . LEU A 1 86 ? -18.249 -23.550 13.138 1.00 64.50 86 LEU A C 1
ATOM 671 O O . LEU A 1 86 ? -17.293 -22.778 13.209 1.00 64.50 86 LEU A O 1
ATOM 675 N N . GLU A 1 87 ? -18.070 -24.841 12.855 1.00 70.81 87 GLU A N 1
ATOM 676 C CA . GLU A 1 87 ? -16.754 -25.445 12.619 1.00 70.81 87 GLU A CA 1
ATOM 677 C C . GLU A 1 87 ? -16.148 -25.054 11.255 1.00 70.81 87 GLU A C 1
ATOM 679 O O . GLU A 1 87 ? -14.927 -24.958 11.096 1.00 70.81 87 GLU A O 1
ATOM 684 N N . GLU A 1 88 ? -16.990 -24.782 10.260 1.00 71.12 88 GLU A N 1
ATOM 685 C CA . GLU A 1 88 ? -16.570 -24.236 8.970 1.00 71.12 88 GLU A CA 1
ATOM 686 C C . GLU A 1 88 ? -16.334 -22.723 9.045 1.00 71.12 88 GLU A C 1
ATOM 688 O O . GLU A 1 88 ? -15.411 -22.225 8.396 1.00 71.12 88 GLU A O 1
ATOM 693 N N . GLU A 1 89 ? -17.059 -22.003 9.906 1.00 68.50 89 GLU A N 1
ATOM 694 C CA . GLU A 1 89 ? -16.805 -20.581 10.164 1.00 68.50 89 GLU A CA 1
ATOM 695 C C . GLU A 1 89 ? -15.373 -20.367 10.684 1.00 68.50 89 GLU A C 1
ATOM 697 O O . GLU A 1 89 ? -14.634 -19.521 10.173 1.00 68.50 89 GLU A O 1
ATOM 702 N N . GLN A 1 90 ? -14.911 -21.223 11.602 1.00 69.44 90 GLN A N 1
ATOM 703 C CA . GLN A 1 90 ? -13.540 -21.169 12.114 1.00 69.44 90 GLN A CA 1
ATOM 704 C C . GLN A 1 90 ? -12.484 -21.439 11.022 1.00 69.44 90 GLN A C 1
ATOM 706 O O . GLN A 1 90 ? -11.395 -20.856 11.050 1.00 69.44 90 GLN A O 1
ATOM 711 N N . LYS A 1 91 ? -12.806 -22.270 10.018 1.00 74.31 91 LYS A N 1
ATOM 712 C CA . LYS A 1 91 ? -11.954 -22.506 8.834 1.00 74.31 91 LYS A CA 1
ATOM 713 C C . LYS A 1 91 ? -12.015 -21.356 7.820 1.00 74.31 91 LYS A C 1
ATOM 715 O O . LYS A 1 91 ? -11.061 -21.186 7.057 1.00 74.31 91 LYS A O 1
ATOM 720 N N . ALA A 1 92 ? -13.084 -20.560 7.816 1.00 72.12 92 ALA A N 1
ATOM 721 C CA . ALA A 1 92 ? -13.262 -19.403 6.937 1.00 72.12 92 ALA A CA 1
ATOM 722 C C . ALA A 1 92 ? -12.553 -18.133 7.451 1.00 72.12 92 ALA A C 1
ATOM 724 O O . ALA A 1 92 ? -12.148 -17.287 6.647 1.00 72.12 92 ALA A O 1
ATOM 725 N N . LEU A 1 93 ? -12.319 -18.017 8.766 1.00 70.31 93 LEU A N 1
ATOM 726 C CA . LEU A 1 93 ? -11.641 -16.868 9.390 1.00 70.31 93 LEU A CA 1
ATOM 727 C C . LEU A 1 93 ? -10.307 -16.470 8.715 1.00 70.31 93 LEU A C 1
ATOM 729 O O . LEU A 1 93 ? -10.131 -15.288 8.396 1.00 70.31 93 LEU A O 1
ATOM 733 N N . PRO A 1 94 ? -9.375 -17.400 8.407 1.00 72.06 94 PRO A N 1
ATOM 734 C CA . PRO A 1 94 ? -8.121 -17.045 7.744 1.00 72.06 94 PRO A CA 1
ATOM 735 C C . PRO A 1 94 ? -8.331 -16.480 6.335 1.00 72.06 94 PRO A C 1
ATOM 737 O O . PRO A 1 94 ? -7.563 -15.621 5.901 1.00 72.06 94 PRO A O 1
ATOM 740 N N . HIS A 1 95 ? -9.353 -16.947 5.611 1.00 74.25 95 HIS A N 1
ATOM 741 C CA . HIS A 1 95 ? -9.668 -16.454 4.269 1.00 74.25 95 HIS A CA 1
ATOM 742 C C . HIS A 1 95 ? -10.192 -15.016 4.315 1.00 74.25 95 HIS A C 1
ATOM 744 O O . HIS A 1 95 ? -9.716 -14.173 3.549 1.00 74.25 95 HIS A O 1
ATOM 750 N N . ARG A 1 96 ? -11.091 -14.712 5.260 1.00 75.88 96 ARG A N 1
ATOM 751 C CA . ARG A 1 96 ? -11.615 -13.354 5.468 1.00 75.88 96 ARG A CA 1
ATOM 752 C C . ARG A 1 96 ? -10.494 -12.368 5.796 1.00 75.88 96 ARG A C 1
ATOM 754 O O . ARG A 1 96 ? -10.362 -11.343 5.132 1.00 75.88 96 ARG A O 1
ATOM 761 N N . TRP A 1 97 ? -9.608 -12.743 6.720 1.00 75.81 97 TRP A N 1
ATOM 762 C CA . TRP A 1 97 ? -8.457 -11.916 7.090 1.00 75.81 97 TRP A CA 1
ATOM 763 C C . TRP A 1 97 ? -7.525 -11.618 5.905 1.00 75.81 97 TRP A C 1
ATOM 765 O O . TRP A 1 97 ? -7.056 -10.491 5.736 1.00 75.81 97 TRP A O 1
ATOM 775 N N . ARG A 1 98 ? -7.259 -12.609 5.045 1.00 79.69 98 ARG A N 1
ATOM 776 C CA . ARG A 1 98 ? -6.413 -12.406 3.859 1.00 79.69 98 ARG A CA 1
ATOM 777 C C . ARG A 1 98 ? -7.048 -11.460 2.841 1.00 79.69 98 ARG A C 1
ATOM 779 O O . ARG A 1 98 ? -6.334 -10.633 2.276 1.00 79.69 98 ARG A O 1
ATOM 786 N N . SER A 1 99 ? -8.362 -11.550 2.642 1.00 80.81 99 SER A N 1
ATOM 787 C CA . SER A 1 99 ? -9.111 -10.613 1.796 1.00 80.81 99 SER A CA 1
ATOM 788 C C . SER A 1 99 ? -9.037 -9.182 2.344 1.00 80.81 99 SER A C 1
ATOM 790 O O . SER A 1 99 ? -8.698 -8.241 1.623 1.00 80.81 99 SER A O 1
ATOM 792 N N . ASP A 1 100 ? -9.220 -9.014 3.655 1.00 82.06 100 ASP A N 1
ATOM 793 C CA . ASP A 1 100 ? -9.108 -7.701 4.297 1.00 82.06 100 ASP A CA 1
ATOM 794 C C . ASP A 1 100 ? -7.681 -7.134 4.225 1.00 82.06 100 ASP A C 1
ATOM 796 O O . ASP A 1 100 ? -7.490 -5.928 4.041 1.00 82.06 100 ASP A O 1
ATOM 800 N N . SER A 1 101 ? -6.668 -8.002 4.284 1.00 84.62 101 SER A N 1
ATOM 801 C CA . SER A 1 101 ? -5.267 -7.620 4.088 1.00 84.62 101 SER A CA 1
ATOM 802 C C . SER A 1 101 ? -5.013 -7.020 2.695 1.00 84.62 101 SER A C 1
ATOM 804 O O . SER A 1 101 ? -4.287 -6.027 2.583 1.00 84.62 101 SER A O 1
ATOM 806 N N . LEU A 1 102 ? -5.651 -7.544 1.635 1.00 88.00 102 LEU A N 1
ATOM 807 C CA . LEU A 1 102 ? -5.587 -6.941 0.293 1.00 88.00 102 LEU A CA 1
ATOM 808 C C . LEU A 1 102 ? -6.202 -5.544 0.257 1.00 88.00 102 LEU A C 1
ATOM 810 O O . LEU A 1 102 ? -5.586 -4.608 -0.253 1.00 88.00 102 LEU A O 1
ATOM 814 N N . ARG A 1 103 ? -7.384 -5.370 0.851 1.00 87.00 103 ARG A N 1
ATOM 815 C CA . ARG A 1 103 ? -8.088 -4.075 0.866 1.00 87.00 103 ARG A CA 1
ATOM 816 C C . ARG A 1 103 ? -7.274 -2.977 1.544 1.00 87.00 103 ARG A C 1
ATOM 818 O O . ARG A 1 103 ? -7.272 -1.826 1.095 1.00 87.00 103 ARG A O 1
ATOM 825 N N . LYS A 1 104 ? -6.517 -3.329 2.584 1.00 88.75 104 LYS A N 1
ATOM 826 C CA . LYS A 1 104 ? -5.694 -2.375 3.340 1.00 88.75 104 LYS A CA 1
ATOM 827 C C . LYS A 1 104 ? -4.444 -1.898 2.585 1.00 88.75 104 LYS A C 1
ATOM 829 O O . LYS A 1 104 ? -3.988 -0.781 2.849 1.00 88.75 104 LYS A O 1
ATOM 834 N N . ARG A 1 105 ? -3.952 -2.656 1.591 1.00 88.94 105 ARG A N 1
ATOM 835 C CA . ARG A 1 105 ? -2.747 -2.336 0.786 1.00 88.94 105 ARG A CA 1
ATOM 836 C C . ARG A 1 105 ? -2.863 -1.084 -0.080 1.00 88.94 105 ARG A C 1
ATOM 838 O O . ARG A 1 105 ? -1.849 -0.475 -0.397 1.00 88.94 105 ARG A O 1
ATOM 845 N N . GLY A 1 106 ? -4.084 -0.636 -0.355 1.00 90.38 106 GLY A N 1
ATOM 846 C CA . GLY A 1 106 ? -4.327 0.601 -1.082 1.00 90.38 106 GLY A CA 1
ATOM 847 C C . GLY A 1 106 ? -4.333 0.418 -2.586 1.00 90.38 106 GLY A C 1
ATOM 848 O O . GLY A 1 106 ? -3.327 0.632 -3.252 1.00 90.38 106 GLY A O 1
ATOM 849 N N . LEU A 1 107 ? -5.522 0.118 -3.107 1.00 93.56 107 LEU A N 1
ATOM 850 C CA . LEU A 1 107 ? -5.761 -0.187 -4.515 1.00 93.56 107 LEU A CA 1
ATOM 851 C C . LEU A 1 107 ? -5.114 0.816 -5.481 1.00 93.56 107 LEU A C 1
ATOM 853 O O . LEU A 1 107 ? -4.422 0.410 -6.405 1.00 93.56 107 LEU A O 1
ATOM 857 N N . PHE A 1 108 ? -5.299 2.117 -5.243 1.00 95.00 108 PHE A N 1
ATOM 858 C CA . PHE A 1 108 ? -4.793 3.166 -6.130 1.00 95.00 108 PHE A CA 1
ATOM 859 C C . PHE A 1 108 ? -3.271 3.101 -6.320 1.00 95.00 108 PHE A C 1
ATOM 861 O O . PHE A 1 108 ? -2.797 3.073 -7.450 1.00 95.00 108 PHE A O 1
ATOM 868 N N . HIS A 1 109 ? -2.505 3.046 -5.226 1.00 95.75 109 HIS A N 1
ATOM 869 C CA . HIS A 1 109 ? -1.041 3.059 -5.282 1.00 95.75 109 HIS A CA 1
ATOM 870 C C . HIS A 1 109 ? -0.486 1.766 -5.880 1.00 95.75 109 HIS A C 1
ATOM 872 O O . HIS A 1 109 ? 0.424 1.828 -6.699 1.00 95.75 109 HIS A O 1
ATOM 878 N N . THR A 1 110 ? -1.073 0.612 -5.550 1.00 96.50 110 THR A N 1
ATOM 879 C CA . THR A 1 110 ? -0.668 -0.677 -6.130 1.00 96.50 110 THR A CA 1
ATOM 880 C C . THR A 1 110 ? -0.942 -0.739 -7.635 1.00 96.50 110 THR A C 1
ATOM 882 O O . THR A 1 110 ? -0.073 -1.158 -8.394 1.00 96.50 110 THR A O 1
ATOM 885 N N . VAL A 1 111 ? -2.113 -0.276 -8.089 1.00 97.56 111 VAL A N 1
ATOM 886 C CA . VAL A 1 111 ? -2.457 -0.231 -9.523 1.00 97.56 111 VAL A CA 1
ATOM 887 C C . VAL A 1 111 ? -1.572 0.764 -10.269 1.00 97.56 111 VAL A C 1
ATOM 889 O O . VAL A 1 111 ? -1.096 0.454 -11.358 1.00 97.56 111 VAL A O 1
ATOM 892 N N . LEU A 1 112 ? -1.298 1.930 -9.677 1.00 97.50 112 LEU A N 1
ATOM 893 C CA . LEU A 1 112 ? -0.384 2.912 -10.257 1.00 97.50 112 LEU A CA 1
ATOM 894 C C . LEU A 1 112 ? 1.035 2.341 -10.397 1.00 97.50 112 LEU A C 1
ATOM 896 O O . LEU A 1 112 ? 1.660 2.506 -11.442 1.00 97.50 112 LEU A O 1
ATOM 900 N N . GLY A 1 113 ? 1.518 1.612 -9.386 1.00 97.81 113 GLY A N 1
ATOM 901 C CA . GLY A 1 113 ? 2.797 0.903 -9.439 1.00 97.81 113 GLY A CA 1
ATOM 902 C C . GLY A 1 113 ? 2.830 -0.168 -10.531 1.00 97.81 113 GLY A C 1
ATOM 903 O O . GLY A 1 113 ? 3.768 -0.198 -11.322 1.00 97.81 113 GLY A O 1
ATOM 904 N N . ALA A 1 114 ? 1.780 -0.987 -10.642 1.00 98.12 114 ALA A N 1
ATOM 905 C CA . ALA A 1 114 ? 1.653 -1.998 -11.695 1.00 98.12 114 ALA A CA 1
ATOM 906 C C . ALA A 1 114 ? 1.616 -1.382 -13.105 1.00 98.12 114 ALA A C 1
ATOM 908 O O . ALA A 1 114 ? 2.235 -1.910 -14.027 1.00 98.12 114 ALA A O 1
ATOM 909 N N . PHE A 1 115 ? 0.946 -0.239 -13.269 1.00 98.31 115 PHE A N 1
ATOM 910 C CA . PHE A 1 115 ? 0.952 0.517 -14.520 1.00 98.31 115 PHE A CA 1
ATOM 911 C C . PHE A 1 115 ? 2.349 1.065 -14.847 1.00 98.31 115 PHE A C 1
ATOM 913 O O . PHE A 1 115 ? 2.811 0.931 -15.978 1.00 98.31 115 PHE A O 1
ATOM 920 N N . GLY A 1 116 ? 3.059 1.613 -13.855 1.00 97.94 116 GLY A N 1
ATOM 921 C CA . GLY A 1 116 ? 4.460 2.014 -14.011 1.00 97.94 116 GLY A CA 1
ATOM 922 C C . GLY A 1 116 ? 5.356 0.847 -14.440 1.00 97.94 116 GLY A C 1
ATOM 923 O O . GLY A 1 116 ? 6.140 0.992 -15.379 1.00 97.94 116 GLY A O 1
ATOM 924 N N . ASN A 1 117 ? 5.176 -0.328 -13.822 1.00 97.75 117 ASN A N 1
ATOM 925 C CA . ASN A 1 117 ? 5.888 -1.558 -14.178 1.00 97.75 117 ASN A CA 1
ATOM 926 C C . ASN A 1 117 ? 5.614 -1.970 -15.628 1.00 97.75 117 ASN A C 1
ATOM 928 O O . ASN A 1 117 ? 6.558 -2.260 -16.360 1.00 97.75 117 ASN A O 1
ATOM 932 N N . LEU A 1 118 ? 4.342 -1.964 -16.040 1.00 97.88 118 LEU A N 1
ATOM 933 C CA . LEU A 1 118 ? 3.913 -2.287 -17.401 1.00 97.88 118 LEU A CA 1
ATOM 934 C C . LEU A 1 118 ? 4.606 -1.382 -18.421 1.00 97.88 118 LEU A C 1
ATOM 936 O O . LEU A 1 118 ? 5.313 -1.865 -19.301 1.00 97.88 118 LEU A O 1
ATOM 940 N N . VAL A 1 119 ? 4.458 -0.064 -18.256 1.00 97.56 119 VAL A N 1
ATOM 941 C CA . VAL A 1 119 ? 5.025 0.928 -19.177 1.00 97.56 119 VAL A CA 1
ATOM 942 C C . VAL A 1 119 ? 6.545 0.800 -19.238 1.00 97.56 119 VAL A C 1
ATOM 944 O O . VAL A 1 119 ? 7.111 0.803 -20.330 1.00 97.56 119 VAL A O 1
ATOM 947 N N . PHE A 1 120 ? 7.215 0.647 -18.093 1.00 96.50 120 PHE A N 1
ATOM 948 C CA . PHE A 1 120 ? 8.669 0.517 -18.046 1.00 96.50 120 PHE A CA 1
ATOM 949 C C . PHE A 1 120 ? 9.157 -0.753 -18.751 1.00 96.50 120 PHE A C 1
ATOM 951 O O . PHE A 1 120 ? 10.001 -0.676 -19.646 1.00 96.50 120 PHE A O 1
ATOM 958 N N . ILE A 1 121 ? 8.641 -1.920 -18.350 1.00 96.88 121 ILE A N 1
ATOM 959 C CA . ILE A 1 121 ? 9.118 -3.214 -18.848 1.00 96.88 121 ILE A CA 1
ATOM 960 C C . ILE A 1 121 ? 8.820 -3.346 -20.341 1.00 96.88 121 ILE A C 1
ATOM 962 O O . ILE A 1 121 ? 9.732 -3.661 -21.111 1.00 96.88 121 ILE A O 1
ATOM 966 N N . ASP A 1 122 ? 7.596 -3.033 -20.766 1.00 96.19 122 ASP A N 1
ATOM 967 C CA . ASP A 1 122 ? 7.206 -3.154 -22.170 1.00 96.19 122 ASP A CA 1
ATOM 968 C C . ASP A 1 122 ? 8.017 -2.201 -23.042 1.00 96.19 122 ASP A C 1
ATOM 970 O O . ASP A 1 122 ? 8.498 -2.605 -24.097 1.00 96.19 122 ASP A O 1
ATOM 974 N N . THR A 1 123 ? 8.277 -0.973 -22.580 1.00 94.75 123 THR A N 1
ATOM 975 C CA . THR A 1 123 ? 9.137 -0.034 -23.315 1.00 94.75 123 THR A CA 1
ATOM 976 C C . THR A 1 123 ? 10.544 -0.590 -23.508 1.00 94.75 123 THR A C 1
ATOM 978 O O . THR A 1 123 ? 11.090 -0.503 -24.609 1.00 94.75 123 THR A O 1
ATOM 981 N N . VAL A 1 124 ? 11.151 -1.170 -22.467 1.00 93.19 124 VAL A N 1
ATOM 982 C CA . VAL A 1 124 ? 12.505 -1.742 -22.555 1.00 93.19 124 VAL A CA 1
ATOM 983 C C . VAL A 1 124 ? 12.531 -2.939 -23.508 1.00 93.19 124 VAL A C 1
ATOM 985 O O . VAL A 1 124 ? 13.426 -3.024 -24.355 1.00 93.19 124 VAL A O 1
ATOM 988 N N . LEU A 1 125 ? 11.546 -3.834 -23.419 1.00 94.56 125 LEU A N 1
ATOM 989 C CA . LEU A 1 125 ? 11.448 -5.015 -24.281 1.00 94.56 125 LEU A CA 1
ATOM 990 C C . LEU A 1 125 ? 11.168 -4.628 -25.742 1.00 94.56 125 LEU A C 1
ATOM 992 O O . LEU A 1 125 ? 11.833 -5.121 -26.658 1.00 94.56 125 LEU A O 1
ATOM 996 N N . VAL A 1 126 ? 10.254 -3.684 -25.979 1.00 92.62 126 VAL A N 1
ATOM 997 C CA . VAL A 1 126 ? 9.960 -3.117 -27.305 1.00 92.62 126 VAL A CA 1
ATOM 998 C C . VAL A 1 126 ? 11.200 -2.429 -27.872 1.00 92.62 126 VAL A C 1
ATOM 1000 O O . VAL A 1 126 ? 11.588 -2.704 -29.007 1.00 92.62 126 VAL A O 1
ATOM 1003 N N . TYR A 1 127 ? 11.901 -1.616 -27.081 1.00 89.69 127 TYR A N 1
ATOM 1004 C CA . TYR A 1 127 ? 13.155 -0.990 -27.504 1.00 89.69 127 TYR A CA 1
ATOM 1005 C C . TYR A 1 127 ? 14.200 -2.023 -27.962 1.00 89.69 127 TYR A C 1
ATOM 1007 O O . TYR A 1 127 ? 14.917 -1.793 -28.937 1.00 89.69 127 TYR A O 1
ATOM 1015 N N . GLN A 1 128 ? 14.273 -3.185 -27.314 1.00 90.00 128 GLN A N 1
ATOM 1016 C CA . GLN A 1 128 ? 15.189 -4.262 -27.714 1.00 90.00 128 GLN A CA 1
ATOM 1017 C C . GLN A 1 128 ? 14.687 -5.065 -28.928 1.00 90.00 128 GLN A C 1
ATOM 1019 O O . GLN A 1 128 ? 15.481 -5.701 -29.626 1.00 90.00 128 GLN A O 1
ATOM 1024 N N . SER A 1 129 ? 13.395 -4.976 -29.241 1.00 90.94 129 SER A N 1
ATOM 1025 C CA . SER A 1 129 ? 12.745 -5.694 -30.346 1.00 90.94 129 SER A CA 1
ATOM 1026 C C . SER A 1 129 ? 12.854 -4.990 -31.704 1.00 90.94 129 SER A C 1
ATOM 1028 O O . SER A 1 129 ? 12.831 -5.644 -32.748 1.00 90.94 129 SER A O 1
ATOM 1030 N N . PHE A 1 130 ? 12.986 -3.662 -31.727 1.00 85.75 130 PHE A N 1
ATOM 1031 C CA . PHE A 1 130 ? 13.027 -2.876 -32.968 1.00 85.75 130 PHE A CA 1
ATOM 1032 C C . PHE A 1 130 ? 14.423 -2.299 -33.215 1.00 85.75 130 PHE A C 1
ATOM 1034 O O . PHE A 1 130 ? 15.109 -1.945 -32.265 1.00 85.75 130 PHE A O 1
ATOM 1041 N N . THR A 1 131 ? 14.888 -2.182 -34.472 1.00 75.19 131 THR A N 1
ATOM 1042 C CA . THR A 1 131 ? 16.190 -1.546 -34.800 1.00 75.19 131 THR A CA 1
ATOM 1043 C C . THR A 1 131 ? 16.137 -0.112 -35.344 1.00 75.19 131 THR A C 1
ATOM 1045 O O . THR A 1 131 ? 17.187 0.479 -35.577 1.00 75.19 131 THR A O 1
ATOM 1048 N N . ALA A 1 132 ? 14.945 0.479 -35.456 1.00 74.44 132 ALA A N 1
ATOM 1049 C CA . ALA A 1 132 ? 14.719 1.784 -36.085 1.00 74.44 132 ALA A CA 1
ATOM 1050 C C . ALA A 1 132 ? 15.285 3.000 -35.313 1.00 74.44 132 ALA A C 1
ATOM 1052 O O . ALA A 1 132 ? 15.551 2.926 -34.117 1.00 74.44 132 ALA A O 1
ATOM 1053 N N . ILE A 1 133 ? 15.425 4.137 -36.009 1.00 63.78 133 ILE A N 1
ATOM 1054 C CA . ILE A 1 133 ? 15.911 5.427 -35.470 1.00 63.78 133 ILE A CA 1
ATOM 1055 C C . ILE A 1 133 ? 14.947 6.015 -34.419 1.00 63.78 133 ILE A C 1
ATOM 1057 O O . ILE A 1 133 ? 15.397 6.615 -33.448 1.00 63.78 133 ILE A O 1
ATOM 1061 N N . GLU A 1 134 ? 13.643 5.749 -34.545 1.00 69.12 134 GLU A N 1
ATOM 1062 C CA . GLU A 1 134 ? 12.577 6.168 -33.608 1.00 69.12 134 GLU A CA 1
ATOM 1063 C C . GLU A 1 134 ? 12.697 5.530 -32.208 1.00 69.12 134 GLU A C 1
ATOM 1065 O O . GLU A 1 134 ? 11.981 5.883 -31.273 1.00 69.12 134 GLU A O 1
ATOM 1070 N N . LYS A 1 135 ? 13.642 4.601 -32.029 1.00 70.81 135 LYS A N 1
ATOM 1071 C CA . LYS A 1 135 ? 13.890 3.901 -30.768 1.00 70.81 135 LYS A CA 1
ATOM 1072 C C . LYS A 1 135 ? 14.149 4.798 -29.572 1.00 70.81 135 LYS A C 1
ATOM 1074 O O . LYS A 1 135 ? 13.856 4.415 -28.442 1.00 70.81 135 LYS A O 1
ATOM 1079 N N . CYS A 1 136 ? 14.807 5.918 -29.809 1.00 76.00 136 CYS A N 1
ATOM 1080 C CA . CYS A 1 136 ? 15.363 6.696 -28.720 1.00 76.00 136 CYS A CA 1
ATOM 1081 C C . CYS A 1 136 ? 14.295 7.491 -27.990 1.00 76.00 136 CYS A C 1
ATOM 1083 O O . CYS A 1 136 ? 14.386 7.616 -26.774 1.00 76.00 136 CYS A O 1
ATOM 1085 N N . ASP A 1 137 ? 13.261 7.924 -28.708 1.00 83.69 137 ASP A N 1
ATOM 1086 C CA . ASP A 1 137 ? 12.112 8.601 -28.120 1.00 83.69 137 ASP A CA 1
ATOM 1087 C C . ASP A 1 137 ? 11.269 7.615 -27.317 1.00 83.69 137 ASP A C 1
ATOM 1089 O O . ASP A 1 137 ? 10.952 7.880 -26.162 1.00 83.69 137 ASP A O 1
ATOM 1093 N N . VAL A 1 138 ? 10.990 6.433 -27.879 1.00 86.06 138 VAL A N 1
ATOM 1094 C CA . VAL A 1 138 ? 10.234 5.384 -27.177 1.00 86.06 138 VAL A CA 1
ATOM 1095 C C . VAL A 1 138 ? 10.941 4.982 -25.886 1.00 86.06 138 VAL A C 1
ATOM 1097 O O . VAL A 1 138 ? 10.320 5.006 -24.825 1.00 86.06 138 VAL A O 1
ATOM 1100 N N . LEU A 1 139 ? 12.245 4.677 -25.953 1.00 84.56 139 LEU A N 1
ATOM 1101 C CA . LEU A 1 139 ? 13.021 4.319 -24.767 1.00 84.56 139 LEU A CA 1
ATOM 1102 C C . LEU A 1 139 ? 13.018 5.454 -23.751 1.00 84.56 139 LEU A C 1
ATOM 1104 O O . LEU A 1 139 ? 12.733 5.212 -22.587 1.00 84.56 139 LEU A O 1
ATOM 1108 N N . LEU A 1 140 ? 13.330 6.676 -24.176 1.00 87.25 140 LEU A N 1
ATOM 1109 C CA . LEU A 1 140 ? 13.401 7.817 -23.279 1.00 87.25 140 LEU A CA 1
ATOM 1110 C C . LEU A 1 140 ? 12.081 8.031 -22.538 1.00 87.25 140 LEU A C 1
ATOM 1112 O O . LEU A 1 140 ? 12.069 8.055 -21.309 1.00 87.25 140 LEU A O 1
ATOM 1116 N N . TRP A 1 141 ? 10.990 8.204 -23.282 1.00 91.56 141 TRP A N 1
ATOM 1117 C CA . TRP A 1 141 ? 9.703 8.593 -22.722 1.00 91.56 141 TRP A CA 1
ATOM 1118 C C . TRP A 1 141 ? 9.081 7.461 -21.916 1.00 91.56 141 TRP A C 1
ATOM 1120 O O . TRP A 1 141 ? 8.638 7.688 -20.792 1.00 91.56 141 TRP A O 1
ATOM 1130 N N . GLY A 1 142 ? 9.092 6.237 -22.442 1.00 93.00 142 GLY A N 1
ATOM 1131 C CA . GLY A 1 142 ? 8.490 5.105 -21.749 1.00 93.00 142 GLY A CA 1
ATOM 1132 C C . GLY A 1 142 ? 9.280 4.672 -20.510 1.00 93.00 142 GLY A C 1
ATOM 1133 O O . GLY A 1 142 ? 8.676 4.430 -19.466 1.00 93.00 142 GLY A O 1
ATOM 1134 N N . VAL A 1 143 ? 10.621 4.668 -20.554 1.00 92.06 143 VAL A N 1
ATOM 1135 C CA . VAL A 1 143 ? 11.447 4.375 -19.365 1.00 92.06 143 VAL A CA 1
ATOM 1136 C C . VAL A 1 143 ? 11.267 5.466 -18.324 1.00 92.06 143 VAL A C 1
ATOM 1138 O O . VAL A 1 143 ? 11.030 5.147 -17.164 1.00 92.06 143 VAL A O 1
ATOM 1141 N N . LEU A 1 144 ? 11.328 6.741 -18.716 1.00 93.56 144 LEU A N 1
ATOM 1142 C CA . LEU A 1 144 ? 11.150 7.855 -17.790 1.00 93.56 144 LEU A CA 1
ATOM 1143 C C . LEU A 1 144 ? 9.777 7.816 -17.113 1.00 93.56 144 LEU A C 1
ATOM 1145 O O . LEU A 1 144 ? 9.708 7.865 -15.886 1.00 93.56 144 LEU A O 1
ATOM 1149 N N . LEU A 1 145 ? 8.698 7.728 -17.895 1.00 95.75 145 LEU A N 1
ATOM 1150 C CA . LEU A 1 145 ? 7.335 7.749 -17.366 1.00 95.75 145 LEU A CA 1
ATOM 1151 C C . LEU A 1 145 ? 7.038 6.498 -16.545 1.00 95.75 145 LEU A C 1
ATOM 1153 O O . LEU A 1 145 ? 6.536 6.622 -15.429 1.00 95.75 145 LEU A O 1
ATOM 1157 N N . GLY A 1 146 ? 7.382 5.311 -17.049 1.00 96.75 146 GLY A N 1
ATOM 1158 C CA . GLY A 1 146 ? 7.174 4.056 -16.329 1.00 96.75 146 GLY A CA 1
ATOM 1159 C C . GLY A 1 146 ? 7.935 4.028 -15.004 1.00 96.75 146 GLY A C 1
ATOM 1160 O O . GLY A 1 146 ? 7.347 3.780 -13.951 1.00 96.75 146 GLY A O 1
ATOM 1161 N N . TYR A 1 147 ? 9.220 4.393 -15.033 1.00 95.12 147 TYR A N 1
ATOM 1162 C CA . TYR A 1 147 ? 10.070 4.427 -13.844 1.00 95.12 147 TYR A CA 1
ATOM 1163 C C . TYR A 1 147 ? 9.608 5.464 -12.823 1.00 95.12 147 TYR A C 1
ATOM 1165 O O . TYR A 1 147 ? 9.506 5.164 -11.633 1.00 95.12 147 TYR A O 1
ATOM 1173 N N . TYR A 1 148 ? 9.308 6.685 -13.277 1.00 96.31 148 TYR A N 1
ATOM 1174 C CA . TYR A 1 148 ? 8.827 7.750 -12.404 1.00 96.31 148 TYR A CA 1
ATOM 1175 C C . TYR A 1 148 ? 7.505 7.366 -11.736 1.00 96.31 148 TYR A C 1
ATOM 1177 O O . TYR A 1 148 ? 7.356 7.529 -10.525 1.00 96.31 148 TYR A O 1
ATOM 1185 N N . THR A 1 149 ? 6.569 6.812 -12.509 1.00 97.56 149 THR A N 1
ATOM 1186 C CA . THR A 1 149 ? 5.264 6.362 -12.008 1.00 97.56 149 THR A CA 1
ATOM 1187 C C . THR A 1 149 ? 5.416 5.281 -10.947 1.00 97.56 149 THR A C 1
ATOM 1189 O O . THR A 1 149 ? 4.788 5.355 -9.889 1.00 97.56 149 THR A O 1
ATOM 1192 N N . TRP A 1 150 ? 6.295 4.311 -11.196 1.00 97.25 150 TRP A N 1
ATOM 1193 C CA . TRP A 1 150 ? 6.599 3.247 -10.249 1.00 97.25 150 TRP A CA 1
ATOM 1194 C C . TRP A 1 150 ? 7.249 3.778 -8.955 1.00 97.25 150 TRP A C 1
ATOM 1196 O O . TRP A 1 150 ? 6.748 3.492 -7.864 1.00 97.25 150 TRP A O 1
ATOM 1206 N N . ILE A 1 151 ? 8.283 4.629 -9.041 1.00 96.56 151 ILE A N 1
ATOM 1207 C CA . ILE A 1 151 ? 8.898 5.253 -7.852 1.00 96.56 151 ILE A CA 1
ATOM 1208 C C . ILE A 1 151 ? 7.878 6.075 -7.068 1.00 96.56 151 ILE A C 1
ATOM 1210 O O . ILE A 1 151 ? 7.835 6.006 -5.836 1.00 96.56 151 ILE A O 1
ATOM 1214 N N . PHE A 1 152 ? 7.062 6.866 -7.764 1.00 97.25 152 PHE A N 1
ATOM 1215 C CA . PHE A 1 152 ? 6.037 7.673 -7.123 1.00 97.25 152 PHE A CA 1
ATOM 1216 C C . PHE A 1 152 ? 5.067 6.787 -6.336 1.00 97.25 152 PHE A C 1
ATOM 1218 O O . PHE A 1 152 ? 4.789 7.074 -5.169 1.00 97.25 152 PHE A O 1
ATOM 1225 N N . ALA A 1 153 ? 4.595 5.692 -6.941 1.00 97.44 153 ALA A N 1
ATOM 1226 C CA . ALA A 1 153 ? 3.712 4.735 -6.289 1.00 97.44 153 ALA A CA 1
ATOM 1227 C C . ALA A 1 153 ? 4.342 4.143 -5.016 1.00 97.44 153 ALA A C 1
ATOM 1229 O O . ALA A 1 153 ? 3.698 4.164 -3.964 1.00 97.44 153 ALA A O 1
ATOM 1230 N N . MET A 1 154 ? 5.611 3.720 -5.067 1.00 96.50 154 MET A N 1
ATOM 1231 C CA . MET A 1 154 ? 6.340 3.211 -3.895 1.00 96.50 154 MET A CA 1
ATOM 1232 C C . MET A 1 154 ? 6.472 4.251 -2.772 1.00 96.50 154 MET A C 1
ATOM 1234 O O . MET A 1 154 ? 6.206 3.960 -1.598 1.00 96.50 154 MET A O 1
ATOM 1238 N N . CYS A 1 155 ? 6.869 5.482 -3.109 1.00 97.31 155 CYS A N 1
ATOM 1239 C CA . CYS A 1 155 ? 6.999 6.573 -2.141 1.00 97.31 155 CYS A CA 1
ATOM 1240 C C . CYS A 1 155 ? 5.643 6.926 -1.515 1.00 97.31 155 CYS A C 1
ATOM 1242 O O . CYS A 1 155 ? 5.542 7.094 -0.298 1.00 97.31 155 CYS A O 1
ATOM 1244 N N . ALA A 1 156 ? 4.585 6.985 -2.324 1.00 96.31 156 ALA A N 1
ATOM 1245 C CA . ALA A 1 156 ? 3.235 7.277 -1.861 1.00 96.31 156 ALA A CA 1
ATOM 1246 C C . ALA A 1 156 ? 2.672 6.156 -0.968 1.00 96.31 156 ALA A C 1
ATOM 1248 O O . ALA A 1 156 ? 2.048 6.448 0.055 1.00 96.31 156 ALA A O 1
ATOM 1249 N N . GLN A 1 157 ? 2.947 4.888 -1.290 1.00 95.25 157 GLN A N 1
ATOM 1250 C CA . GLN A 1 157 ? 2.586 3.738 -0.457 1.00 95.25 157 GLN A CA 1
ATOM 1251 C C . GLN A 1 157 ? 3.318 3.770 0.892 1.00 95.25 157 GLN A C 1
ATOM 1253 O O . GLN A 1 157 ? 2.695 3.579 1.939 1.00 95.25 157 GLN A O 1
ATOM 1258 N N . THR A 1 158 ? 4.613 4.102 0.885 1.00 96.44 158 THR A N 1
ATOM 1259 C CA . THR A 1 158 ? 5.424 4.282 2.101 1.00 96.44 158 THR A CA 1
ATOM 1260 C C . THR A 1 158 ? 4.872 5.403 2.982 1.00 96.44 158 THR A C 1
ATOM 1262 O O . THR A 1 158 ? 4.635 5.203 4.176 1.00 96.44 158 THR A O 1
ATOM 1265 N N . TYR A 1 159 ? 4.600 6.570 2.390 1.00 95.75 159 TYR A N 1
ATOM 1266 C CA . TYR A 1 159 ? 4.022 7.713 3.095 1.00 95.75 159 TYR A CA 1
ATOM 1267 C C . TYR A 1 159 ? 2.646 7.383 3.685 1.00 95.75 159 TYR A C 1
ATOM 1269 O O . TYR A 1 159 ? 2.377 7.678 4.853 1.00 95.75 159 TYR A O 1
ATOM 1277 N N . ARG A 1 160 ? 1.774 6.734 2.903 1.00 94.38 160 ARG A N 1
ATOM 1278 C CA . ARG A 1 160 ? 0.453 6.288 3.361 1.00 94.38 160 ARG A CA 1
ATOM 1279 C C . ARG A 1 160 ? 0.576 5.347 4.557 1.00 94.38 160 ARG A C 1
ATOM 1281 O O . ARG A 1 160 ? -0.132 5.547 5.542 1.00 94.38 160 ARG A O 1
ATOM 1288 N N . LEU A 1 161 ? 1.463 4.355 4.486 1.00 94.12 161 LEU A N 1
ATOM 1289 C CA . LEU A 1 161 ? 1.693 3.403 5.572 1.00 94.12 161 LEU A CA 1
ATOM 1290 C C . LEU A 1 161 ? 2.144 4.121 6.852 1.00 94.12 161 LEU A C 1
ATOM 1292 O O . LEU A 1 161 ? 1.543 3.940 7.912 1.00 94.12 161 LEU A O 1
ATOM 1296 N N . GLN A 1 162 ? 3.139 5.003 6.744 1.00 94.94 162 GLN A N 1
ATOM 1297 C CA . GLN A 1 162 ? 3.626 5.801 7.870 1.00 94.94 162 GLN A CA 1
ATOM 1298 C C . GLN A 1 162 ? 2.515 6.672 8.477 1.00 94.94 162 GLN A C 1
ATOM 1300 O O . GLN A 1 162 ? 2.360 6.737 9.699 1.00 94.94 162 GLN A O 1
ATOM 1305 N N . LYS A 1 163 ? 1.719 7.327 7.625 1.00 93.88 163 LYS A N 1
ATOM 1306 C CA . LYS A 1 163 ? 0.593 8.170 8.037 1.00 93.88 163 LYS A CA 1
ATOM 1307 C C . LYS A 1 163 ? -0.470 7.368 8.787 1.00 93.88 163 LYS A C 1
ATOM 1309 O O . LYS A 1 163 ? -0.927 7.828 9.831 1.00 93.88 163 LYS A O 1
ATOM 1314 N N . LEU A 1 164 ? -0.841 6.185 8.292 1.00 92.69 164 LEU A N 1
ATOM 1315 C CA . LEU A 1 164 ? -1.822 5.308 8.940 1.00 92.69 164 LEU A CA 1
ATOM 1316 C C . LEU A 1 164 ? -1.328 4.814 10.304 1.00 92.69 164 LEU A C 1
ATOM 1318 O O . LEU A 1 164 ? -2.077 4.880 11.279 1.00 92.69 164 LEU A O 1
ATOM 1322 N N . LEU A 1 165 ? -0.066 4.395 10.403 1.00 94.00 165 LEU A N 1
ATOM 1323 C CA . LEU A 1 165 ? 0.537 3.973 11.672 1.00 94.00 165 LEU A CA 1
ATOM 1324 C C . LEU A 1 165 ? 0.575 5.117 12.689 1.00 94.00 165 LEU A C 1
ATOM 1326 O O . LEU A 1 165 ? 0.148 4.946 13.832 1.00 94.00 165 LEU A O 1
ATOM 1330 N N . ARG A 1 166 ? 1.030 6.307 12.270 1.00 95.31 166 ARG A N 1
ATOM 1331 C CA . ARG A 1 166 ? 1.041 7.498 13.132 1.00 95.31 166 ARG A CA 1
ATOM 1332 C C . ARG A 1 166 ? -0.367 7.846 13.604 1.00 95.31 166 ARG A C 1
ATOM 1334 O O . ARG A 1 166 ? -0.555 8.088 14.791 1.00 95.31 166 ARG A O 1
ATOM 1341 N N . LEU A 1 167 ? -1.348 7.840 12.702 1.00 94.88 167 LEU A N 1
ATOM 1342 C CA . LEU A 1 167 ? -2.735 8.154 13.035 1.00 94.88 167 LEU A CA 1
ATOM 1343 C C . LEU A 1 167 ? -3.292 7.194 14.090 1.00 94.88 167 LEU A C 1
ATOM 1345 O O . LEU A 1 167 ? -3.793 7.654 15.110 1.00 94.88 167 LEU A O 1
ATOM 1349 N N . ASN A 1 168 ? -3.131 5.884 13.900 1.00 95.31 168 ASN A N 1
ATOM 1350 C CA . ASN A 1 168 ? -3.623 4.886 14.852 1.00 95.31 168 ASN A CA 1
ATOM 1351 C C . ASN A 1 168 ? -2.937 4.995 16.226 1.00 95.31 168 ASN A C 1
ATOM 1353 O O . ASN A 1 168 ? -3.605 4.895 17.255 1.00 95.31 168 ASN A O 1
ATOM 1357 N N . LYS A 1 169 ? -1.625 5.277 16.269 1.00 96.00 169 LYS A N 1
ATOM 1358 C CA . LYS A 1 169 ? -0.911 5.539 17.534 1.00 96.00 169 LYS A CA 1
ATOM 1359 C C . LYS A 1 169 ? -1.467 6.753 18.273 1.00 96.00 169 LYS A C 1
ATOM 1361 O O . LYS A 1 169 ? -1.669 6.691 19.485 1.00 96.00 169 LYS A O 1
ATOM 1366 N N . LEU A 1 170 ? -1.703 7.852 17.555 1.00 96.31 170 LEU A N 1
ATOM 1367 C CA . LEU A 1 170 ? -2.254 9.070 18.147 1.00 96.31 170 LEU A CA 1
ATOM 1368 C C . LEU A 1 170 ? -3.696 8.855 18.617 1.00 96.31 170 LEU A C 1
ATOM 1370 O O . LEU A 1 170 ? -4.026 9.279 19.721 1.00 96.31 170 LEU A O 1
ATOM 1374 N N . ILE A 1 171 ? -4.512 8.123 17.852 1.00 95.81 171 ILE A N 1
ATOM 1375 C CA . ILE A 1 171 ? -5.871 7.741 18.255 1.00 95.81 171 ILE A CA 1
ATOM 1376 C C . ILE A 1 171 ? -5.845 7.000 19.595 1.00 95.81 171 ILE A C 1
ATOM 1378 O O . ILE A 1 171 ? -6.525 7.427 20.523 1.00 95.81 171 ILE A O 1
ATOM 1382 N N . VAL A 1 172 ? -5.023 5.954 19.747 1.00 95.75 172 VAL A N 1
ATOM 1383 C CA . VAL A 1 172 ? -4.908 5.238 21.033 1.00 95.75 172 VAL A CA 1
ATOM 1384 C C . VAL A 1 172 ? -4.483 6.175 22.154 1.00 95.75 172 VAL A C 1
ATOM 1386 O O . VAL A 1 172 ? -5.108 6.177 23.212 1.00 95.75 172 VAL A O 1
ATOM 1389 N N . ARG A 1 173 ? -3.444 6.984 21.914 1.00 96.06 173 ARG A N 1
ATOM 1390 C CA . ARG A 1 173 ? -2.870 7.890 22.916 1.00 96.06 173 ARG A CA 1
ATOM 1391 C C . ARG A 1 173 ? -3.873 8.929 23.415 1.00 96.06 173 ARG A C 1
ATOM 1393 O O . ARG A 1 173 ? -3.877 9.226 24.603 1.00 96.06 173 ARG A O 1
ATOM 1400 N N . TYR A 1 174 ? -4.677 9.512 22.527 1.00 95.12 174 TYR A N 1
ATOM 1401 C CA . TYR A 1 174 ? -5.594 10.596 22.886 1.00 95.12 174 TYR A CA 1
ATOM 1402 C C . TYR A 1 174 ? -6.981 10.108 23.294 1.00 95.12 174 TYR A C 1
ATOM 1404 O O . TYR A 1 174 ? -7.625 10.763 24.110 1.00 95.12 174 TYR A O 1
ATOM 1412 N N . MET A 1 175 ? -7.446 8.967 22.783 1.00 92.81 175 MET A N 1
ATOM 1413 C CA . MET A 1 175 ? -8.749 8.409 23.168 1.00 92.81 175 MET A CA 1
ATOM 1414 C C . MET A 1 175 ? -8.724 7.699 24.522 1.00 92.81 175 MET A C 1
ATOM 1416 O O . MET A 1 175 ? -9.779 7.537 25.139 1.00 92.81 175 MET A O 1
ATOM 1420 N N . SER A 1 176 ? -7.539 7.319 25.014 1.00 90.81 176 SER A N 1
ATOM 1421 C CA . SER A 1 176 ? -7.372 6.852 26.392 1.00 90.81 176 SER A CA 1
ATOM 1422 C C . SER A 1 176 ? -7.442 7.978 27.427 1.00 90.81 176 SER A C 1
ATOM 1424 O O . SER A 1 176 ? -7.600 7.689 28.607 1.00 90.81 176 SER A O 1
ATOM 1426 N N . LEU A 1 177 ? -7.316 9.245 27.015 1.00 92.56 177 LEU A N 1
ATOM 1427 C CA . LEU A 1 177 ? -7.364 10.387 27.928 1.00 92.56 177 LEU A CA 1
ATOM 1428 C C . LEU A 1 177 ? -8.800 10.750 28.311 1.00 92.56 177 LEU A C 1
ATOM 1430 O O . LEU A 1 177 ? -9.743 10.629 27.520 1.00 92.56 177 LEU A O 1
ATOM 1434 N N . THR A 1 178 ? -8.952 11.283 29.519 1.00 90.56 178 THR A N 1
ATOM 1435 C CA . THR A 1 178 ? -10.214 11.866 29.976 1.00 90.56 178 THR A CA 1
ATOM 1436 C C . THR A 1 178 ? -10.580 13.105 29.149 1.00 90.56 178 THR A C 1
ATOM 1438 O O . THR A 1 178 ? -9.753 13.726 28.476 1.00 90.56 178 THR A O 1
ATOM 1441 N N . LYS A 1 179 ? -11.856 13.503 29.174 1.00 89.50 179 LYS A N 1
ATOM 1442 C CA . LYS A 1 179 ? -12.335 14.683 28.430 1.00 89.50 179 LYS A CA 1
ATOM 1443 C C . LYS A 1 179 ? -11.623 15.973 28.856 1.00 89.50 179 LYS A C 1
ATOM 1445 O O . LYS A 1 179 ? -11.294 16.785 27.997 1.00 89.50 179 LYS A O 1
ATOM 1450 N N . SER A 1 180 ? -11.351 16.142 30.150 1.00 92.31 180 SER A N 1
ATOM 1451 C CA . SER A 1 180 ? -10.627 17.302 30.684 1.00 92.31 180 SER A CA 1
ATOM 1452 C C . SER A 1 180 ? -9.171 17.333 30.210 1.00 92.31 180 SER A C 1
ATOM 1454 O O . SER A 1 180 ? -8.680 18.386 29.810 1.00 92.31 180 SER A O 1
ATOM 1456 N N . GLU A 1 181 ? -8.492 16.187 30.173 1.00 94.62 181 GLU A N 1
ATOM 1457 C CA . GLU A 1 181 ? -7.131 16.075 29.637 1.00 94.62 181 GLU A CA 1
ATOM 1458 C C . GLU A 1 181 ? -7.074 16.329 28.131 1.00 94.62 181 GLU A C 1
ATOM 1460 O O . GLU A 1 181 ? -6.161 17.012 27.669 1.00 94.62 181 GLU A O 1
ATOM 1465 N N . ARG A 1 182 ? -8.056 15.833 27.365 1.00 92.12 182 ARG A N 1
ATOM 1466 C CA . ARG A 1 182 ? -8.164 16.130 25.927 1.00 92.12 182 ARG A CA 1
ATOM 1467 C C . ARG A 1 182 ? -8.296 17.632 25.687 1.00 92.12 182 ARG A C 1
ATOM 1469 O O . ARG A 1 182 ? -7.570 18.173 24.864 1.00 92.12 182 ARG A O 1
ATOM 1476 N N . LEU A 1 183 ? -9.143 18.314 26.463 1.00 91.75 183 LEU A N 1
ATOM 1477 C CA . LEU A 1 183 ? -9.308 19.769 26.371 1.00 91.75 183 LEU A CA 1
ATOM 1478 C C . LEU A 1 183 ? -8.009 20.525 26.674 1.00 91.75 183 LEU A C 1
ATOM 1480 O O . LEU A 1 183 ? -7.674 21.454 25.945 1.00 91.75 183 LEU A O 1
ATOM 1484 N N . LYS A 1 184 ? -7.244 20.094 27.687 1.00 94.62 184 LYS A N 1
ATOM 1485 C CA . LYS A 1 184 ? -5.928 20.680 28.006 1.00 94.62 184 LYS A CA 1
ATOM 1486 C C . LYS A 1 184 ? -4.900 20.493 26.884 1.00 94.62 184 LYS A C 1
ATOM 1488 O O . LYS A 1 184 ? -3.963 21.274 26.785 1.00 94.62 184 LYS A O 1
ATOM 1493 N N . ARG A 1 185 ? -5.060 19.462 26.050 1.00 93.88 185 ARG A N 1
ATOM 1494 C CA . ARG A 1 185 ? -4.155 19.139 24.934 1.00 93.88 185 ARG A CA 1
ATOM 1495 C C . ARG A 1 185 ? -4.662 19.601 23.572 1.00 93.88 185 ARG A C 1
ATOM 1497 O O . ARG A 1 185 ? -4.035 19.274 22.568 1.00 93.88 185 ARG A O 1
ATOM 1504 N N . ASN A 1 186 ? -5.746 20.375 23.513 1.00 92.56 186 ASN A N 1
ATOM 1505 C CA . ASN A 1 186 ? -6.251 20.916 22.249 1.00 92.56 186 ASN A CA 1
ATOM 1506 C C . ASN A 1 186 ? -5.180 21.712 21.477 1.00 92.56 186 ASN A C 1
ATOM 1508 O O . ASN A 1 186 ? -5.204 21.736 20.246 1.00 92.56 186 ASN A O 1
ATOM 1512 N N . ASP A 1 187 ? -4.214 22.297 22.191 1.00 93.81 187 ASP A N 1
ATOM 1513 C CA . ASP A 1 187 ? -3.119 23.066 21.603 1.00 93.81 187 ASP A CA 1
ATOM 1514 C C . ASP A 1 187 ? -1.907 22.218 21.176 1.00 93.81 187 ASP A C 1
ATOM 1516 O O . ASP A 1 187 ? -1.019 22.729 20.484 1.00 93.81 187 ASP A O 1
ATOM 1520 N N . GLU A 1 188 ? -1.868 20.924 21.524 1.00 96.50 188 GLU A N 1
ATOM 1521 C CA . GLU A 1 188 ? -0.782 20.022 21.131 1.00 96.50 188 GLU A CA 1
ATOM 1522 C C . GLU A 1 188 ? -0.850 19.776 19.607 1.00 96.50 188 GLU A C 1
ATOM 1524 O O . GLU A 1 188 ? -1.904 19.395 19.078 1.00 96.50 188 GLU A O 1
ATOM 1529 N N . PRO A 1 189 ? 0.254 19.972 18.858 1.00 95.88 189 PRO A N 1
ATOM 1530 C CA . PRO A 1 189 ? 0.244 19.868 17.398 1.00 95.88 189 PRO A CA 1
ATOM 1531 C C . PRO A 1 189 ? -0.164 18.473 16.910 1.00 95.88 189 PRO A C 1
ATOM 1533 O O . PRO A 1 189 ? -0.839 18.357 15.888 1.00 95.88 189 PRO A O 1
ATOM 1536 N N . ASP A 1 190 ? 0.188 17.425 17.656 1.00 95.75 190 ASP A N 1
ATOM 1537 C CA . ASP A 1 190 ? -0.189 16.045 17.350 1.00 95.75 190 ASP A CA 1
ATOM 1538 C C . ASP A 1 190 ? -1.695 15.800 17.506 1.00 95.75 190 ASP A C 1
ATOM 1540 O O . ASP A 1 190 ? -2.285 15.095 16.684 1.00 95.75 190 ASP A O 1
ATOM 1544 N N . TYR A 1 191 ? -2.340 16.412 18.503 1.00 93.94 191 TYR A N 1
ATOM 1545 C CA . TYR A 1 191 ? -3.786 16.308 18.680 1.00 93.94 191 TYR A CA 1
ATOM 1546 C C . TYR A 1 191 ? -4.525 17.008 17.537 1.00 93.94 191 TYR A C 1
ATOM 1548 O O . TYR A 1 191 ? -5.373 16.391 16.890 1.00 93.94 191 TYR A O 1
ATOM 1556 N N . ARG A 1 192 ? -4.145 18.252 17.201 1.00 93.19 192 ARG A N 1
ATOM 1557 C CA . ARG A 1 192 ? -4.714 18.965 16.039 1.00 93.19 192 ARG A CA 1
ATOM 1558 C C . ARG A 1 192 ? -4.500 18.191 14.741 1.00 93.19 192 ARG A C 1
ATOM 1560 O O . ARG A 1 192 ? -5.415 18.080 13.924 1.00 93.19 192 ARG A O 1
ATOM 1567 N N . TRP A 1 193 ? -3.307 17.622 14.562 1.00 94.31 193 TRP A N 1
ATOM 1568 C CA . TRP A 1 193 ? -3.003 16.784 13.408 1.00 94.31 193 TRP A CA 1
ATOM 1569 C C . TRP A 1 193 ? -3.915 15.555 13.358 1.00 94.31 193 TRP A C 1
ATOM 1571 O O . TRP A 1 193 ? -4.487 15.286 12.304 1.00 94.31 193 TRP A O 1
ATOM 1581 N N . MET A 1 194 ? -4.103 14.845 14.474 1.00 94.38 194 MET A N 1
ATOM 1582 C CA . MET A 1 194 ? -5.000 13.688 14.553 1.00 94.38 194 MET A CA 1
ATOM 1583 C C . MET A 1 194 ? -6.439 14.080 14.201 1.00 94.38 194 MET A C 1
ATOM 1585 O O . MET A 1 194 ? -7.034 13.458 13.323 1.00 94.38 194 MET A O 1
ATOM 1589 N N . VAL A 1 195 ? -6.976 15.138 14.819 1.00 90.81 195 VAL A N 1
ATOM 1590 C CA . VAL A 1 195 ? -8.351 15.614 14.585 1.00 90.81 195 VAL A CA 1
ATOM 1591 C C . VAL A 1 195 ? -8.589 15.916 13.107 1.00 90.81 195 VAL A C 1
ATOM 1593 O O . VAL A 1 195 ? -9.541 15.408 12.509 1.00 90.81 195 VAL A O 1
ATOM 1596 N N . LYS A 1 196 ? -7.664 16.657 12.489 1.00 90.94 196 LYS A N 1
ATOM 1597 C CA . LYS A 1 196 ? -7.717 17.026 11.068 1.00 90.94 196 LYS A CA 1
ATOM 1598 C C . LYS A 1 196 ? -7.677 15.821 10.121 1.00 90.94 196 LYS A C 1
ATOM 1600 O O . LYS A 1 196 ? -8.194 15.907 9.007 1.00 90.94 196 LYS A O 1
ATOM 1605 N N . HIS A 1 197 ? -7.040 14.722 10.526 1.00 90.81 197 HIS A N 1
ATOM 1606 C CA . HIS A 1 197 ? -6.841 13.543 9.679 1.00 90.81 197 HIS A CA 1
ATOM 1607 C C . HIS A 1 197 ? -7.852 12.419 9.920 1.00 90.81 197 HIS A C 1
ATOM 1609 O O . HIS A 1 197 ? -8.115 11.666 8.983 1.00 90.81 197 HIS A O 1
ATOM 1615 N N . CYS A 1 198 ? -8.463 12.322 11.103 1.00 88.19 198 CYS A N 1
ATOM 1616 C CA . CYS A 1 198 ? -9.522 11.344 11.370 1.00 88.19 198 CYS A CA 1
ATOM 1617 C C . CYS A 1 198 ? -10.774 11.578 10.507 1.00 88.19 198 CYS A C 1
ATOM 1619 O O . CYS A 1 198 ? -11.430 10.619 10.117 1.00 88.19 198 CYS A O 1
ATOM 1621 N N . SER A 1 199 ? -11.092 12.832 10.165 1.00 78.12 199 SER A N 1
ATOM 1622 C CA . SER A 1 199 ? -12.283 13.183 9.373 1.00 78.12 199 SER A CA 1
ATOM 1623 C C . SER A 1 199 ? -12.100 13.065 7.854 1.00 78.12 199 SER A C 1
ATOM 1625 O O . SER A 1 199 ? -13.080 13.072 7.117 1.00 78.12 199 SER A O 1
ATOM 1627 N N . LYS A 1 200 ? -10.861 12.951 7.352 1.00 73.94 200 LYS A N 1
ATOM 1628 C CA . LYS A 1 200 ? -10.538 13.043 5.914 1.00 73.94 200 LYS A CA 1
ATOM 1629 C C . LYS A 1 200 ? -10.022 11.725 5.325 1.00 73.94 200 LYS A C 1
ATOM 1631 O O . LYS A 1 200 ? -9.024 11.729 4.597 1.00 73.94 200 LYS A O 1
ATOM 1636 N N . LYS A 1 201 ? -10.683 10.598 5.627 1.00 67.88 201 LYS A N 1
ATOM 1637 C CA . LYS A 1 201 ? -10.266 9.259 5.150 1.00 67.88 201 LYS A CA 1
ATOM 1638 C C . LYS A 1 201 ? -10.115 9.194 3.617 1.00 67.88 201 LYS A C 1
ATOM 1640 O O . LYS A 1 201 ? -9.134 8.631 3.138 1.00 67.88 201 LYS A O 1
ATOM 1645 N N . GLU A 1 202 ? -10.991 9.846 2.849 1.00 66.00 202 GLU A N 1
ATOM 1646 C CA . GLU A 1 202 ? -10.957 9.802 1.372 1.00 66.00 202 GLU A CA 1
ATOM 1647 C C . GLU A 1 202 ? -9.974 10.790 0.723 1.00 66.00 202 GLU A C 1
ATOM 1649 O O . GLU A 1 202 ? -9.406 10.518 -0.338 1.00 66.00 202 GLU A O 1
ATOM 1654 N N . PHE A 1 203 ? -9.680 11.912 1.388 1.00 61.78 203 PHE A N 1
ATOM 1655 C CA . PHE A 1 203 ? -8.871 12.998 0.816 1.00 61.78 203 PHE A CA 1
ATOM 1656 C C . PHE A 1 203 ? -7.424 12.576 0.498 1.00 61.78 203 PHE A C 1
ATOM 1658 O O . PHE A 1 203 ? -6.741 13.205 -0.310 1.00 61.78 203 PHE A O 1
ATOM 1665 N N . SER A 1 204 ? -6.937 11.496 1.118 1.00 77.25 204 SER A N 1
ATOM 1666 C CA . SER A 1 204 ? -5.548 11.059 0.955 1.00 77.25 204 SER A CA 1
ATOM 1667 C C . SER A 1 204 ? -5.238 10.526 -0.447 1.00 77.25 204 SER A C 1
ATOM 1669 O O . SER A 1 204 ? -4.125 10.741 -0.925 1.00 77.25 204 SER A O 1
ATOM 1671 N N . ASN A 1 205 ? -6.186 9.858 -1.113 1.00 87.12 205 ASN A N 1
ATOM 1672 C CA . ASN A 1 205 ? -5.940 9.301 -2.449 1.00 87.12 205 ASN A CA 1
ATOM 1673 C C . ASN A 1 205 ? -6.036 10.387 -3.525 1.00 87.12 205 ASN A C 1
ATOM 1675 O O . ASN A 1 205 ? -5.159 10.467 -4.379 1.00 87.12 205 ASN A O 1
ATOM 1679 N N . VAL A 1 206 ? -7.035 11.272 -3.430 1.00 90.19 206 VAL A N 1
ATOM 1680 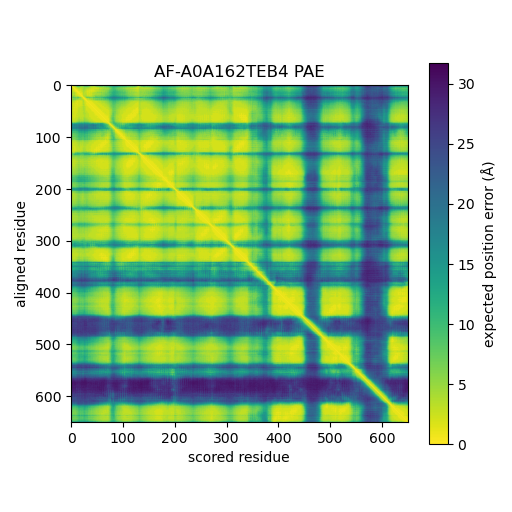C CA . VAL A 1 206 ? -7.213 12.401 -4.361 1.00 90.19 206 VAL A CA 1
ATOM 1681 C C . VAL A 1 206 ? -6.002 13.330 -4.326 1.00 90.19 206 VAL A C 1
ATOM 1683 O O . VAL A 1 206 ? -5.450 13.661 -5.370 1.00 90.19 206 VAL A O 1
ATOM 1686 N N . CYS A 1 207 ? -5.526 13.688 -3.129 1.00 91.00 207 CYS A N 1
ATOM 1687 C CA . CYS A 1 207 ? -4.327 14.512 -2.986 1.00 91.00 207 CYS A CA 1
ATOM 1688 C C . CYS A 1 207 ? -3.097 13.833 -3.615 1.00 91.00 207 CYS A C 1
ATOM 1690 O O . CYS A 1 207 ? -2.374 14.461 -4.382 1.00 91.00 207 CYS A O 1
ATOM 1692 N N . SER A 1 208 ? -2.901 12.530 -3.374 1.00 91.88 208 SER A N 1
ATOM 1693 C CA . SER A 1 208 ? -1.813 11.770 -4.003 1.00 91.88 208 SER A CA 1
ATOM 1694 C C . SER A 1 208 ? -1.916 11.749 -5.532 1.00 91.88 208 SER A C 1
ATOM 1696 O O . SER A 1 208 ? -0.888 11.841 -6.195 1.00 91.88 208 SER A O 1
ATOM 1698 N N . ALA A 1 209 ? -3.124 11.637 -6.091 1.00 94.44 209 ALA A N 1
ATOM 1699 C CA . ALA A 1 209 ? -3.349 11.653 -7.534 1.00 94.44 209 ALA A CA 1
ATOM 1700 C C . ALA A 1 209 ? -3.079 13.037 -8.149 1.00 94.44 209 ALA A C 1
ATOM 1702 O O . ALA A 1 209 ? -2.437 13.127 -9.190 1.00 94.44 209 ALA A O 1
ATOM 1703 N N . ILE A 1 210 ? -3.503 14.118 -7.487 1.00 95.62 210 ILE A N 1
ATOM 1704 C CA . ILE A 1 210 ? -3.221 15.493 -7.929 1.00 95.62 210 ILE A CA 1
ATOM 1705 C C . ILE A 1 210 ? -1.714 15.756 -7.917 1.00 95.62 210 ILE A C 1
ATOM 1707 O O . ILE A 1 210 ? -1.174 16.244 -8.908 1.00 95.62 210 ILE A O 1
ATOM 1711 N N . VAL A 1 211 ? -1.028 15.397 -6.824 1.00 95.69 211 VAL A N 1
ATOM 1712 C CA . VAL A 1 211 ? 0.432 15.544 -6.727 1.00 95.69 211 VAL A CA 1
ATOM 1713 C C . VAL A 1 211 ? 1.112 14.765 -7.850 1.00 95.69 211 VAL A C 1
ATOM 1715 O O . VAL A 1 211 ? 1.955 15.337 -8.526 1.00 95.69 211 VAL A O 1
ATOM 1718 N N . TYR A 1 212 ? 0.698 13.520 -8.101 1.00 96.62 212 TYR A N 1
ATOM 1719 C CA . TYR A 1 212 ? 1.213 12.710 -9.207 1.00 96.62 212 TYR A CA 1
ATOM 1720 C C . TYR A 1 212 ? 1.047 13.390 -10.572 1.00 96.62 212 TYR A C 1
ATOM 1722 O O . TYR A 1 212 ? 2.008 13.487 -11.327 1.00 96.62 212 TYR A O 1
ATOM 1730 N N . ILE A 1 213 ? -0.152 13.886 -10.892 1.00 97.31 213 ILE A N 1
ATOM 1731 C CA . ILE A 1 213 ? -0.426 14.535 -12.184 1.00 97.31 213 ILE A CA 1
ATOM 1732 C C . ILE A 1 213 ? 0.457 15.774 -12.359 1.00 97.31 213 ILE A C 1
ATOM 1734 O O . ILE A 1 213 ? 1.083 15.942 -13.406 1.00 97.31 213 ILE A O 1
ATOM 1738 N N . ILE A 1 214 ? 0.544 16.618 -11.325 1.00 97.56 214 ILE A N 1
ATOM 1739 C CA . ILE A 1 214 ? 1.372 17.830 -11.350 1.00 97.56 214 ILE A CA 1
ATOM 1740 C C . ILE A 1 214 ? 2.842 17.461 -11.552 1.00 97.56 214 ILE A C 1
ATOM 1742 O O . ILE A 1 214 ? 3.519 18.046 -12.397 1.00 97.56 214 ILE A O 1
ATOM 1746 N N . THR A 1 215 ? 3.356 16.486 -10.804 1.00 96.00 215 THR A N 1
ATOM 1747 C CA . THR A 1 215 ? 4.773 16.135 -10.883 1.00 96.00 215 THR A CA 1
ATOM 1748 C C . THR A 1 215 ? 5.131 15.415 -12.180 1.00 96.00 215 THR A C 1
ATOM 1750 O O . THR A 1 215 ? 6.192 15.693 -12.736 1.00 96.00 215 THR A O 1
ATOM 1753 N N . VAL A 1 216 ? 4.250 14.569 -12.724 1.00 96.19 216 VAL A N 1
ATOM 1754 C CA . VAL A 1 216 ? 4.418 13.987 -14.066 1.00 96.19 216 VAL A CA 1
ATOM 1755 C C . VAL A 1 216 ? 4.438 15.078 -15.132 1.00 96.19 216 VAL A C 1
ATOM 1757 O O . VAL A 1 216 ? 5.311 15.052 -15.995 1.00 96.19 216 VAL A O 1
ATOM 1760 N N . ALA A 1 217 ? 3.542 16.066 -15.060 1.00 96.75 217 ALA A N 1
ATOM 1761 C CA . ALA A 1 217 ? 3.535 17.182 -16.005 1.00 96.75 217 ALA A CA 1
ATOM 1762 C C . ALA A 1 217 ? 4.853 17.976 -15.963 1.00 96.75 217 ALA A C 1
ATOM 1764 O O . ALA A 1 217 ? 5.406 18.303 -17.013 1.00 96.75 217 ALA A O 1
ATOM 1765 N N . ILE A 1 218 ? 5.404 18.214 -14.766 1.00 95.62 218 ILE A N 1
ATOM 1766 C CA . ILE A 1 218 ? 6.716 18.857 -14.591 1.00 95.62 218 ILE A CA 1
ATOM 1767 C C . ILE A 1 218 ? 7.832 18.007 -15.212 1.00 95.62 218 ILE A C 1
ATOM 1769 O O . ILE A 1 218 ? 8.670 18.538 -15.940 1.00 95.62 218 ILE A O 1
ATOM 1773 N N . VAL A 1 219 ? 7.842 16.694 -14.960 1.00 92.06 219 VAL A N 1
ATOM 1774 C CA . VAL A 1 219 ? 8.839 15.769 -15.526 1.00 92.06 219 VAL A CA 1
ATOM 1775 C C . VAL A 1 219 ? 8.761 15.748 -17.054 1.00 92.06 219 VAL A C 1
ATOM 1777 O O . VAL A 1 219 ? 9.800 15.819 -17.715 1.00 92.06 219 VAL A O 1
ATOM 1780 N N . ILE A 1 220 ? 7.550 15.715 -17.618 1.00 94.00 220 ILE A N 1
ATOM 1781 C CA . ILE A 1 220 ? 7.328 15.758 -19.067 1.00 94.00 220 ILE A CA 1
ATOM 1782 C C . ILE A 1 220 ? 7.830 17.076 -19.650 1.00 94.00 220 ILE A C 1
ATOM 1784 O O . ILE A 1 220 ? 8.599 17.056 -20.608 1.00 94.00 220 ILE A O 1
ATOM 1788 N N . ALA A 1 221 ? 7.453 18.213 -19.062 1.00 95.12 221 ALA A N 1
ATOM 1789 C CA . ALA A 1 221 ? 7.881 19.526 -19.535 1.00 95.12 221 ALA A CA 1
ATOM 1790 C C . ALA A 1 221 ? 9.411 19.672 -19.492 1.00 95.12 221 ALA A C 1
ATOM 1792 O O . ALA A 1 221 ? 10.022 20.078 -20.481 1.00 95.12 221 ALA A O 1
ATOM 1793 N N . ALA A 1 222 ? 10.046 19.273 -18.386 1.00 91.12 222 ALA A N 1
ATOM 1794 C CA . ALA A 1 222 ? 11.499 19.318 -18.241 1.00 91.12 222 ALA A CA 1
ATOM 1795 C C . ALA A 1 222 ? 12.211 18.444 -19.288 1.00 91.12 222 ALA A C 1
ATOM 1797 O O . ALA A 1 222 ? 13.207 18.869 -19.880 1.00 91.12 222 ALA A O 1
ATOM 1798 N N . CYS A 1 223 ? 11.688 17.246 -19.558 1.00 89.38 223 CYS A N 1
ATOM 1799 C CA . CYS A 1 223 ? 12.279 16.342 -20.544 1.00 89.38 223 CYS A CA 1
ATOM 1800 C C . CYS A 1 223 ? 12.027 16.793 -21.982 1.00 89.38 223 CYS A C 1
ATOM 1802 O O . CYS A 1 223 ? 12.934 16.684 -22.802 1.00 89.38 223 CYS A O 1
ATOM 1804 N N . ALA A 1 224 ? 10.864 17.378 -22.277 1.00 91.62 224 ALA A N 1
ATOM 1805 C CA . ALA A 1 224 ? 10.568 17.963 -23.581 1.00 91.62 224 ALA A CA 1
ATOM 1806 C C . ALA A 1 224 ? 11.503 19.143 -23.885 1.00 91.62 224 ALA A C 1
ATOM 1808 O O . ALA A 1 224 ? 12.064 19.218 -24.976 1.00 91.62 224 ALA A O 1
ATOM 1809 N N . ILE A 1 225 ? 11.742 20.022 -22.903 1.00 91.81 225 ILE A N 1
ATOM 1810 C CA . ILE A 1 225 ? 12.711 21.122 -23.023 1.00 91.81 225 ILE A CA 1
ATOM 1811 C C . ILE A 1 225 ? 14.125 20.566 -23.232 1.00 91.81 225 ILE A C 1
ATOM 1813 O O . ILE A 1 225 ? 14.830 20.998 -24.145 1.00 91.81 225 ILE A O 1
ATOM 1817 N N . GLY A 1 226 ? 14.538 19.577 -22.431 1.00 87.50 226 GLY A N 1
ATOM 1818 C CA . GLY A 1 226 ? 15.844 18.928 -22.573 1.00 87.50 226 GLY A CA 1
ATOM 1819 C C . GLY A 1 226 ? 16.041 18.294 -23.952 1.00 87.50 226 GLY A C 1
ATOM 1820 O O . GLY A 1 226 ? 17.094 18.466 -24.571 1.00 87.50 226 GLY A O 1
ATOM 1821 N N . GLN A 1 227 ? 15.007 17.630 -24.468 1.00 87.25 227 GLN A N 1
ATOM 1822 C CA . GLN A 1 227 ? 14.999 17.050 -25.804 1.00 87.25 227 GLN A CA 1
ATOM 1823 C C . GLN A 1 227 ? 15.060 18.126 -26.894 1.00 87.25 227 GLN A C 1
ATOM 1825 O O . GLN A 1 227 ? 15.854 17.987 -27.824 1.00 87.25 227 GLN A O 1
ATOM 1830 N N . ALA A 1 228 ? 14.295 19.213 -26.774 1.00 89.75 228 ALA A N 1
ATOM 1831 C CA . ALA A 1 228 ? 14.322 20.323 -27.727 1.00 89.75 228 ALA A CA 1
ATOM 1832 C C . ALA A 1 228 ? 15.712 20.981 -27.801 1.00 89.75 228 ALA A C 1
ATOM 1834 O O . ALA A 1 228 ? 16.225 21.233 -28.892 1.00 89.75 228 ALA A O 1
ATOM 1835 N N . ILE A 1 229 ? 16.368 21.185 -26.653 1.00 89.06 229 ILE A N 1
ATOM 1836 C CA . ILE A 1 229 ? 17.741 21.713 -26.589 1.00 89.06 229 ILE A CA 1
ATOM 1837 C C . ILE A 1 229 ? 18.732 20.735 -27.231 1.00 89.06 229 ILE A C 1
ATOM 1839 O O . ILE A 1 229 ? 19.604 21.147 -28.001 1.00 89.06 229 ILE A O 1
ATOM 1843 N N . ALA A 1 230 ? 18.612 19.438 -26.932 1.00 85.19 230 ALA A N 1
ATOM 1844 C CA . ALA A 1 230 ? 19.473 18.417 -27.521 1.00 85.19 230 ALA A CA 1
ATOM 1845 C C . ALA A 1 230 ? 19.311 18.357 -29.049 1.00 85.19 230 ALA A C 1
ATOM 1847 O O . ALA A 1 230 ? 20.309 18.298 -29.768 1.00 85.19 230 ALA A O 1
ATOM 1848 N N . PHE A 1 231 ? 18.073 18.445 -29.534 1.00 85.94 231 PHE A N 1
ATOM 1849 C CA . PHE A 1 231 ? 17.742 18.483 -30.954 1.00 85.94 231 PHE A CA 1
ATOM 1850 C C . PHE A 1 231 ? 18.330 19.719 -31.644 1.00 85.94 231 PHE A C 1
ATOM 1852 O O . PHE A 1 231 ? 18.952 19.597 -32.698 1.00 85.94 231 PHE A O 1
ATOM 1859 N N . TYR A 1 232 ? 18.202 20.896 -31.026 1.00 89.88 232 TYR A N 1
ATOM 1860 C CA . TYR A 1 232 ? 18.772 22.137 -31.550 1.00 89.88 232 TYR A CA 1
ATOM 1861 C C . TYR A 1 232 ? 20.304 22.073 -31.655 1.00 89.88 232 TYR A C 1
ATOM 1863 O O . TYR A 1 232 ? 20.879 22.489 -32.658 1.00 89.88 232 TYR A O 1
ATOM 1871 N N . LYS A 1 233 ? 20.980 21.519 -30.640 1.00 88.94 233 LYS A N 1
ATOM 1872 C CA . LYS A 1 233 ? 22.450 21.513 -30.570 1.00 88.94 233 LYS A CA 1
ATOM 1873 C C . LYS A 1 233 ? 23.113 20.404 -31.394 1.00 88.94 233 LYS A C 1
ATOM 1875 O O . LYS A 1 233 ? 24.221 20.602 -31.887 1.00 88.94 233 LYS A O 1
ATOM 1880 N N . TYR A 1 234 ? 22.480 19.236 -31.511 1.00 84.12 234 TYR A N 1
ATOM 1881 C CA . TYR A 1 234 ? 23.095 18.037 -32.100 1.00 84.12 234 TYR A CA 1
ATOM 1882 C C . TYR A 1 234 ? 22.349 17.494 -33.337 1.00 84.12 234 TYR A C 1
ATOM 1884 O O . TYR A 1 234 ? 22.775 16.493 -33.921 1.00 84.12 234 TYR A O 1
ATOM 1892 N N . GLY A 1 235 ? 21.272 18.163 -33.764 1.00 83.19 235 GLY A N 1
ATOM 1893 C CA . GLY A 1 235 ? 20.420 17.766 -34.888 1.00 83.19 235 GLY A CA 1
ATOM 1894 C C . GLY A 1 235 ? 19.485 16.592 -34.567 1.00 83.19 235 GLY A C 1
ATOM 1895 O O . GLY A 1 235 ? 19.412 16.121 -33.435 1.00 83.19 235 GLY A O 1
ATOM 1896 N N . GLN A 1 236 ? 18.795 16.060 -35.587 1.00 71.25 236 GLN A N 1
ATOM 1897 C CA . GLN A 1 236 ? 17.854 14.928 -35.449 1.00 71.25 236 GLN A CA 1
ATOM 1898 C C . GLN A 1 236 ? 18.516 13.577 -35.105 1.00 71.25 236 GLN A C 1
ATOM 1900 O O . GLN A 1 236 ? 17.859 12.534 -35.108 1.00 71.25 236 GLN A O 1
ATOM 1905 N N . ARG A 1 237 ? 19.833 13.533 -34.874 1.00 70.25 237 ARG A N 1
ATOM 1906 C CA . ARG A 1 237 ? 20.500 12.270 -34.552 1.00 70.25 237 ARG A CA 1
ATOM 1907 C C . ARG A 1 237 ? 20.140 11.900 -33.125 1.00 70.25 237 ARG A C 1
ATOM 1909 O O . ARG A 1 237 ? 20.431 12.658 -32.207 1.00 70.25 237 ARG A O 1
ATOM 1916 N N . CYS A 1 238 ? 19.549 10.719 -32.946 1.00 66.31 238 CYS A N 1
ATOM 1917 C CA . CYS A 1 238 ? 19.304 10.161 -31.625 1.00 66.31 238 CYS A CA 1
ATOM 1918 C C . CYS A 1 238 ? 20.571 10.276 -30.759 1.00 66.31 238 CYS A C 1
ATOM 1920 O O . CYS A 1 238 ? 21.573 9.584 -30.977 1.00 66.31 238 CYS A O 1
ATOM 1922 N N . TYR A 1 239 ? 20.523 11.154 -29.758 1.00 65.12 239 TYR A N 1
ATOM 1923 C CA . TYR A 1 239 ? 21.622 11.345 -28.828 1.00 65.12 239 TYR A CA 1
ATOM 1924 C C . TYR A 1 239 ? 21.442 10.394 -27.647 1.00 65.12 239 TYR A C 1
ATOM 1926 O O . TYR A 1 239 ? 21.087 10.794 -26.538 1.00 65.12 239 TYR A O 1
ATOM 1934 N N . LEU A 1 240 ? 21.703 9.107 -27.903 1.00 67.12 240 LEU A N 1
ATOM 1935 C CA . LEU A 1 240 ? 21.605 8.011 -26.927 1.00 67.12 240 LEU A CA 1
ATOM 1936 C C . LEU A 1 240 ? 22.303 8.346 -25.592 1.00 67.12 240 LEU A C 1
ATOM 1938 O O . LEU A 1 240 ? 21.861 7.925 -24.527 1.00 67.12 240 LEU A O 1
ATOM 1942 N N . LYS A 1 241 ? 23.369 9.156 -25.644 1.00 74.00 241 LYS A N 1
ATOM 1943 C CA . LYS A 1 241 ? 24.122 9.616 -24.472 1.00 74.00 241 LYS A CA 1
ATOM 1944 C C . LYS A 1 241 ? 23.241 10.338 -23.446 1.00 74.00 241 LYS A C 1
ATOM 1946 O O . LYS A 1 241 ? 23.381 10.062 -22.262 1.00 74.00 241 LYS A O 1
ATOM 1951 N N . TRP A 1 242 ? 22.322 11.215 -23.863 1.00 77.56 242 TRP A N 1
ATOM 1952 C CA . TRP A 1 242 ? 21.478 11.945 -22.906 1.00 77.56 242 TRP A CA 1
ATOM 1953 C C . TRP A 1 242 ? 20.460 11.034 -22.208 1.00 77.56 242 TRP A C 1
ATOM 1955 O O . TRP A 1 242 ? 20.345 11.088 -20.985 1.00 77.56 242 TRP A O 1
ATOM 1965 N N . GLY A 1 243 ? 19.811 10.128 -22.948 1.00 77.69 243 GLY A N 1
ATOM 1966 C CA . GLY A 1 243 ? 18.903 9.139 -22.355 1.00 77.69 243 GLY A CA 1
ATOM 1967 C C . GLY A 1 243 ? 19.604 8.229 -21.338 1.00 77.69 243 GLY A C 1
ATOM 1968 O O . GLY A 1 243 ? 19.045 7.931 -20.284 1.00 77.69 243 GLY A O 1
ATOM 1969 N N . ILE A 1 244 ? 20.863 7.854 -21.599 1.00 81.94 244 ILE A N 1
ATOM 1970 C CA . ILE A 1 244 ? 21.684 7.088 -20.647 1.00 81.94 244 ILE A CA 1
ATOM 1971 C C . ILE A 1 244 ? 21.948 7.896 -19.370 1.00 81.94 244 ILE A C 1
ATOM 1973 O O . ILE A 1 244 ? 21.764 7.360 -18.279 1.00 81.94 244 ILE A O 1
ATOM 1977 N N . TYR A 1 245 ? 22.332 9.175 -19.469 1.00 85.12 245 TYR A N 1
ATOM 1978 C CA . TYR A 1 245 ? 22.545 10.013 -18.280 1.00 85.12 245 TYR A CA 1
ATOM 1979 C C . TYR A 1 245 ? 21.272 10.180 -17.451 1.00 85.12 245 TYR A C 1
ATOM 1981 O O . TYR A 1 245 ? 21.345 10.142 -16.224 1.00 85.12 245 TYR A O 1
ATOM 1989 N N . LEU A 1 246 ? 20.112 10.302 -18.100 1.00 84.94 246 LEU A N 1
ATOM 1990 C CA . LEU A 1 246 ? 18.825 10.340 -17.411 1.00 84.94 246 LEU A CA 1
ATOM 1991 C C . LEU A 1 246 ? 18.565 9.035 -16.648 1.00 84.94 246 LEU A C 1
ATOM 1993 O O . LEU A 1 246 ? 18.250 9.080 -15.463 1.00 84.94 246 LEU A O 1
ATOM 1997 N N . CYS A 1 247 ? 18.768 7.876 -17.283 1.00 86.62 247 CYS A N 1
ATOM 1998 C CA . CYS A 1 247 ? 18.604 6.574 -16.628 1.00 86.62 247 CYS A CA 1
ATOM 1999 C C . CYS A 1 247 ? 19.580 6.382 -15.453 1.00 86.62 247 CYS A C 1
ATOM 2001 O O . CYS A 1 247 ? 19.189 5.870 -14.405 1.00 86.62 247 CYS A O 1
ATOM 2003 N N . ILE A 1 248 ? 20.831 6.838 -15.586 1.00 91.44 248 ILE A N 1
ATOM 2004 C CA . ILE A 1 248 ? 21.810 6.837 -14.488 1.00 91.44 248 ILE A CA 1
ATOM 2005 C C . ILE A 1 248 ? 21.352 7.766 -13.358 1.00 91.44 248 ILE A C 1
ATOM 2007 O O . ILE A 1 248 ? 21.422 7.378 -12.196 1.00 91.44 248 ILE A O 1
ATOM 2011 N N . GLY A 1 249 ? 20.848 8.961 -13.676 1.00 91.88 249 GLY A N 1
ATOM 2012 C CA . GLY A 1 249 ? 20.308 9.896 -12.686 1.00 91.88 249 GLY A CA 1
ATOM 2013 C C . GLY A 1 249 ? 19.100 9.326 -11.939 1.00 91.88 249 GLY A C 1
ATOM 2014 O O . GLY A 1 249 ? 19.004 9.464 -10.722 1.00 91.88 249 GLY A O 1
ATOM 2015 N N . LEU A 1 250 ? 18.220 8.619 -12.648 1.00 90.94 250 LEU A N 1
ATOM 2016 C CA . LEU A 1 250 ? 17.080 7.895 -12.087 1.00 90.94 250 LEU A CA 1
ATOM 2017 C C . LEU A 1 250 ? 17.507 6.726 -11.181 1.00 90.94 250 LEU A C 1
ATOM 2019 O O . LEU A 1 250 ? 16.936 6.530 -10.107 1.00 90.94 250 LEU A O 1
ATOM 2023 N N . ALA A 1 251 ? 18.532 5.968 -11.570 1.00 93.62 251 ALA A N 1
ATOM 2024 C CA . ALA A 1 251 ? 19.110 4.923 -10.725 1.00 93.62 251 ALA A CA 1
ATOM 2025 C C . ALA A 1 251 ? 19.779 5.515 -9.471 1.00 93.62 251 ALA A C 1
ATOM 2027 O O . ALA A 1 251 ? 19.591 5.021 -8.358 1.00 93.62 251 ALA A O 1
ATOM 2028 N N . ALA A 1 252 ? 20.524 6.610 -9.633 1.00 95.75 252 ALA A N 1
ATOM 2029 C CA . ALA A 1 252 ? 21.170 7.314 -8.533 1.00 95.75 252 ALA A CA 1
ATOM 2030 C C . ALA A 1 252 ? 20.143 7.903 -7.555 1.00 95.75 252 ALA A C 1
ATOM 2032 O O . ALA A 1 252 ? 20.325 7.786 -6.345 1.00 95.75 252 ALA A O 1
ATOM 2033 N N . SER A 1 253 ? 19.037 8.476 -8.043 1.00 95.25 253 SER A N 1
ATOM 2034 C CA . SER A 1 253 ? 17.976 9.001 -7.176 1.00 95.25 253 SER A CA 1
ATOM 2035 C C . SER A 1 253 ? 17.297 7.895 -6.365 1.00 95.25 253 SER A C 1
ATOM 2037 O O . SER A 1 253 ? 16.989 8.103 -5.190 1.00 95.25 253 SER A O 1
ATOM 2039 N N . PHE A 1 254 ? 17.141 6.692 -6.928 1.00 96.31 254 PHE A N 1
ATOM 2040 C CA . PHE A 1 254 ? 16.656 5.547 -6.162 1.00 96.31 254 PHE A CA 1
ATOM 2041 C C . PHE A 1 254 ? 17.606 5.189 -5.013 1.00 96.31 254 PHE A C 1
ATOM 2043 O O . PHE A 1 254 ? 17.168 5.075 -3.868 1.00 96.31 254 PHE A O 1
ATOM 2050 N N . LEU A 1 255 ? 18.906 5.067 -5.295 1.00 97.38 255 LEU A N 1
ATOM 2051 C CA . LEU A 1 255 ? 19.914 4.685 -4.300 1.00 97.38 255 LEU A CA 1
ATOM 2052 C C . LEU A 1 255 ? 20.123 5.748 -3.213 1.00 97.38 255 LEU A C 1
ATOM 2054 O O . LEU A 1 255 ? 20.301 5.401 -2.048 1.00 97.38 255 LEU A O 1
ATOM 2058 N N . LEU A 1 256 ? 20.119 7.027 -3.588 1.00 97.81 256 LEU A N 1
ATOM 2059 C CA . LEU A 1 256 ? 20.477 8.131 -2.693 1.00 97.81 256 LEU A CA 1
ATOM 2060 C C . LEU A 1 256 ? 19.276 8.742 -1.966 1.00 97.81 256 LEU A C 1
ATOM 2062 O O . LEU A 1 256 ? 19.451 9.318 -0.896 1.00 97.81 256 LEU A O 1
ATOM 2066 N N . VAL A 1 257 ? 18.069 8.635 -2.528 1.00 97.19 257 VAL A N 1
ATOM 2067 C CA . VAL A 1 257 ? 16.869 9.283 -1.976 1.00 97.19 257 VAL A CA 1
ATOM 2068 C C . VAL A 1 257 ? 15.817 8.253 -1.590 1.00 97.19 257 VAL A C 1
ATOM 2070 O O . VAL A 1 257 ? 15.441 8.180 -0.422 1.00 97.19 257 VAL A O 1
ATOM 2073 N N . VAL A 1 258 ? 15.355 7.433 -2.538 1.00 97.69 258 VAL A N 1
ATOM 2074 C CA . VAL A 1 258 ? 14.191 6.551 -2.325 1.00 97.69 258 VAL A CA 1
ATOM 2075 C C . VAL A 1 258 ? 14.495 5.441 -1.323 1.00 97.69 258 VAL A C 1
ATOM 2077 O O . VAL A 1 258 ? 13.767 5.284 -0.344 1.00 97.69 258 VAL A O 1
ATOM 2080 N N . ALA A 1 259 ? 15.582 4.696 -1.519 1.00 97.94 259 ALA A N 1
ATOM 2081 C CA . ALA A 1 259 ? 15.957 3.597 -0.636 1.00 97.94 259 ALA A CA 1
ATOM 2082 C C . ALA A 1 259 ? 16.221 4.069 0.814 1.00 97.94 259 ALA A C 1
ATOM 2084 O O . ALA A 1 259 ? 15.623 3.496 1.733 1.00 97.94 259 ALA A O 1
ATOM 2085 N N . PRO A 1 260 ? 17.008 5.141 1.059 1.00 98.31 260 PRO A N 1
ATOM 2086 C CA . PRO A 1 260 ? 17.165 5.707 2.397 1.00 98.31 260 PRO A CA 1
ATOM 2087 C C . PRO A 1 260 ? 15.853 6.219 2.992 1.00 98.31 260 PRO A C 1
ATOM 2089 O O . PRO A 1 260 ? 15.593 5.971 4.169 1.00 98.31 260 PRO A O 1
ATOM 2092 N N . TYR A 1 261 ? 15.005 6.883 2.196 1.00 97.88 261 TYR A N 1
ATOM 2093 C CA . TYR A 1 261 ? 13.698 7.360 2.651 1.00 97.88 261 TYR A CA 1
ATOM 2094 C C . TYR A 1 261 ? 12.820 6.208 3.150 1.00 97.88 261 TYR A C 1
ATOM 2096 O O . TYR A 1 261 ? 12.320 6.273 4.272 1.00 97.88 261 TYR A O 1
ATOM 2104 N N . ILE A 1 262 ? 12.675 5.136 2.366 1.00 97.44 262 ILE A N 1
ATOM 2105 C CA . ILE A 1 262 ? 11.862 3.968 2.738 1.00 97.44 262 ILE A CA 1
ATOM 2106 C C . ILE A 1 262 ? 12.441 3.285 3.980 1.00 97.44 262 ILE A C 1
ATOM 2108 O O . ILE A 1 262 ? 11.709 3.008 4.936 1.00 97.44 262 ILE A O 1
ATOM 2112 N N . GLY A 1 263 ? 13.759 3.062 4.002 1.00 96.88 263 GLY A N 1
ATOM 2113 C CA . GLY A 1 263 ? 14.445 2.463 5.146 1.00 96.88 263 GLY A CA 1
ATOM 2114 C C . GLY A 1 263 ? 14.251 3.272 6.431 1.00 96.88 263 GLY A C 1
ATOM 2115 O O . GLY A 1 263 ? 13.920 2.709 7.476 1.00 96.88 263 GLY A O 1
ATOM 2116 N N . TRP A 1 264 ? 14.389 4.597 6.351 1.00 97.62 264 TRP A N 1
ATOM 2117 C CA . TRP A 1 264 ? 14.215 5.500 7.486 1.00 97.62 264 TRP A CA 1
ATOM 2118 C C . TRP A 1 264 ? 12.758 5.592 7.946 1.00 97.62 264 TRP A C 1
ATOM 2120 O O . TRP A 1 264 ? 12.478 5.412 9.134 1.00 97.62 264 TRP A O 1
ATOM 2130 N N . ALA A 1 265 ? 11.830 5.844 7.018 1.00 96.12 265 ALA A N 1
ATOM 2131 C CA . ALA A 1 265 ? 10.414 6.054 7.311 1.00 96.12 265 ALA A CA 1
ATOM 2132 C C . ALA A 1 265 ? 9.769 4.827 7.967 1.00 96.12 265 ALA A C 1
ATOM 2134 O O . ALA A 1 265 ? 8.874 4.974 8.800 1.00 96.12 265 ALA A O 1
ATOM 2135 N N . LEU A 1 266 ? 10.242 3.623 7.626 1.00 95.19 266 LEU A N 1
ATOM 2136 C CA . LEU A 1 266 ? 9.665 2.371 8.106 1.00 95.19 266 LEU A CA 1
ATOM 2137 C C . LEU A 1 266 ? 10.456 1.712 9.246 1.00 95.19 266 LEU A C 1
ATOM 2139 O O . LEU A 1 266 ? 10.009 0.681 9.747 1.00 95.19 266 LEU A O 1
ATOM 2143 N N . ARG A 1 267 ? 11.595 2.255 9.707 1.00 94.31 267 ARG A N 1
ATOM 2144 C CA . ARG A 1 267 ? 12.505 1.553 10.644 1.00 94.31 267 ARG A CA 1
ATOM 2145 C C . ARG A 1 267 ? 11.843 1.076 11.943 1.00 94.31 267 ARG A C 1
ATOM 2147 O O . ARG A 1 267 ? 12.004 -0.084 12.316 1.00 94.31 267 ARG A O 1
ATOM 2154 N N . SER A 1 268 ? 11.056 1.930 12.598 1.00 91.25 268 SER A N 1
ATOM 2155 C CA . SER A 1 268 ? 10.543 1.713 13.963 1.00 91.25 268 SER A CA 1
ATOM 2156 C C . SER A 1 268 ? 9.235 0.934 14.032 1.00 91.25 268 SER A C 1
ATOM 2158 O O . SER A 1 268 ? 8.773 0.596 15.118 1.00 91.25 268 SER A O 1
ATOM 2160 N N . GLU A 1 269 ? 8.614 0.673 12.888 1.00 88.94 269 GLU A N 1
ATOM 2161 C CA . GLU A 1 269 ? 7.216 0.271 12.861 1.00 88.94 269 GLU A CA 1
ATOM 2162 C C . GLU A 1 269 ? 7.031 -1.230 12.661 1.00 88.94 269 GLU A C 1
ATOM 2164 O O . GLU A 1 269 ? 7.763 -1.872 11.906 1.00 88.94 269 GLU A O 1
ATOM 2169 N N . LYS A 1 270 ? 6.041 -1.808 13.334 1.00 91.31 270 LYS A N 1
ATOM 2170 C CA . LYS A 1 270 ? 5.557 -3.159 13.041 1.00 91.31 270 LYS A CA 1
ATOM 2171 C C . LYS A 1 270 ? 4.325 -3.028 12.152 1.00 91.31 270 LYS A C 1
ATOM 2173 O O . LYS A 1 270 ? 3.563 -2.080 12.288 1.00 91.31 270 LYS A O 1
ATOM 2178 N N . ASP A 1 271 ? 4.172 -3.956 11.221 1.00 88.50 271 ASP A N 1
ATOM 2179 C CA . ASP A 1 271 ? 3.073 -3.960 10.262 1.00 88.50 271 ASP A CA 1
ATOM 2180 C C . ASP A 1 271 ? 2.494 -5.371 10.181 1.00 88.50 271 ASP A C 1
ATOM 2182 O O . ASP A 1 271 ? 3.233 -6.344 9.991 1.00 88.50 271 ASP A O 1
ATOM 2186 N N . ALA A 1 272 ? 1.177 -5.463 10.343 1.00 88.00 272 ALA A N 1
ATOM 2187 C CA . ALA A 1 272 ? 0.418 -6.702 10.287 1.00 88.00 272 ALA A CA 1
ATOM 2188 C C . ALA A 1 272 ? 0.316 -7.286 8.874 1.00 88.00 272 ALA A C 1
ATOM 2190 O O . ALA A 1 272 ? 0.320 -8.506 8.702 1.00 88.00 272 ALA A O 1
ATOM 2191 N N . HIS A 1 273 ? 0.223 -6.419 7.865 1.00 88.62 273 HIS A N 1
ATOM 2192 C CA . HIS A 1 273 ? -0.132 -6.798 6.493 1.00 88.62 273 HIS A CA 1
ATOM 2193 C C . HIS A 1 273 ? 1.090 -7.118 5.623 1.00 88.62 273 HIS A C 1
ATOM 2195 O O . HIS A 1 273 ? 0.965 -7.493 4.452 1.00 88.62 273 HIS A O 1
ATOM 2201 N N . GLY A 1 274 ? 2.288 -6.986 6.200 1.00 91.12 274 GLY A N 1
ATOM 2202 C CA . GLY A 1 274 ? 3.553 -7.273 5.535 1.00 91.12 274 GLY A CA 1
ATOM 2203 C C . GLY A 1 274 ? 3.923 -6.280 4.430 1.00 91.12 274 GLY A C 1
ATOM 2204 O O . GLY A 1 274 ? 4.874 -6.553 3.704 1.00 91.12 274 GLY A O 1
ATOM 2205 N N . ILE A 1 275 ? 3.232 -5.142 4.328 1.00 93.50 275 ILE A N 1
ATOM 2206 C CA . ILE A 1 275 ? 3.502 -4.049 3.384 1.00 93.50 275 ILE A CA 1
ATOM 2207 C C . ILE A 1 275 ? 4.888 -3.460 3.651 1.00 93.50 275 ILE A C 1
ATOM 2209 O O . ILE A 1 275 ? 5.690 -3.314 2.734 1.00 93.50 275 ILE A O 1
ATOM 2213 N N . LYS A 1 276 ? 5.225 -3.192 4.919 1.00 94.75 276 LYS A N 1
ATOM 2214 C CA . LYS A 1 276 ? 6.577 -2.747 5.299 1.00 94.75 276 LYS A CA 1
ATOM 2215 C C . LYS A 1 276 ? 7.631 -3.743 4.826 1.00 94.75 276 LYS A C 1
ATOM 2217 O O . LYS A 1 276 ? 8.677 -3.352 4.319 1.00 94.75 276 LYS A O 1
ATOM 2222 N N . ARG A 1 277 ? 7.383 -5.033 5.064 1.00 93.94 277 ARG A N 1
ATOM 2223 C CA . ARG A 1 277 ? 8.342 -6.093 4.744 1.00 93.94 277 ARG A CA 1
ATOM 2224 C C . ARG A 1 277 ? 8.552 -6.178 3.234 1.00 93.94 277 ARG A C 1
ATOM 2226 O O . ARG A 1 277 ? 9.686 -6.310 2.805 1.00 93.94 277 ARG A O 1
ATOM 2233 N N . GLU A 1 278 ? 7.482 -6.076 2.462 1.00 94.94 278 GLU A N 1
ATOM 2234 C CA . GLU A 1 278 ? 7.508 -6.022 1.002 1.00 94.94 278 GLU A CA 1
ATOM 2235 C C . GLU A 1 278 ? 8.301 -4.827 0.474 1.00 94.94 278 GLU A C 1
ATOM 2237 O O . GLU A 1 278 ? 9.273 -5.042 -0.241 1.00 94.94 278 GLU A O 1
ATOM 2242 N N . LEU A 1 279 ? 7.995 -3.603 0.917 1.00 96.19 279 LEU A N 1
ATOM 2243 C CA . LEU A 1 279 ? 8.734 -2.399 0.511 1.00 96.19 279 LEU A CA 1
ATOM 2244 C C . LEU A 1 279 ? 10.229 -2.495 0.860 1.00 96.19 279 LEU A C 1
ATOM 2246 O O . LEU A 1 279 ? 11.091 -2.110 0.073 1.00 96.19 279 LEU A O 1
ATOM 2250 N N . LEU A 1 280 ? 10.564 -3.050 2.030 1.00 96.56 280 LEU A N 1
ATOM 2251 C CA . LEU A 1 280 ? 11.958 -3.290 2.409 1.00 96.56 280 LEU A CA 1
ATOM 2252 C C . LEU A 1 280 ? 12.618 -4.394 1.571 1.00 96.56 280 LEU A C 1
ATOM 2254 O O . LEU A 1 280 ? 13.810 -4.286 1.285 1.00 96.56 280 LEU A O 1
ATOM 2258 N N . MET A 1 281 ? 11.884 -5.437 1.163 1.00 95.31 281 MET A N 1
ATOM 2259 C CA . MET A 1 281 ? 12.393 -6.446 0.226 1.00 95.31 281 MET A CA 1
ATOM 2260 C C . MET A 1 281 ? 12.655 -5.835 -1.151 1.00 95.31 281 MET A C 1
ATOM 2262 O O . MET A 1 281 ? 13.713 -6.090 -1.719 1.00 95.31 281 MET A O 1
ATOM 2266 N N . GLU A 1 282 ? 11.751 -4.996 -1.658 1.00 96.25 282 GLU A N 1
ATOM 2267 C CA . GLU A 1 282 ? 11.941 -4.281 -2.923 1.00 96.25 282 GLU A CA 1
ATOM 2268 C C . GLU A 1 282 ? 13.192 -3.403 -2.869 1.00 96.25 282 GLU A C 1
ATOM 2270 O O . GLU A 1 282 ? 14.041 -3.496 -3.747 1.00 96.25 282 GLU A O 1
ATOM 2275 N N . VAL A 1 283 ? 13.395 -2.630 -1.799 1.00 97.38 283 VAL A N 1
ATOM 2276 C CA . VAL A 1 283 ? 14.641 -1.866 -1.620 1.00 97.38 283 VAL A CA 1
ATOM 2277 C C . VAL A 1 283 ? 15.865 -2.788 -1.558 1.00 97.38 283 VAL A C 1
ATOM 2279 O O . VAL A 1 283 ? 16.875 -2.515 -2.206 1.00 97.38 283 VAL A O 1
ATOM 2282 N N . SER A 1 284 ? 15.772 -3.900 -0.825 1.00 96.56 284 SER A N 1
ATOM 2283 C CA . SER A 1 284 ? 16.886 -4.844 -0.649 1.00 96.56 284 SER A CA 1
ATOM 2284 C C . SER A 1 284 ? 17.303 -5.528 -1.953 1.00 96.56 284 SER A C 1
ATOM 2286 O O . SER A 1 284 ? 18.488 -5.786 -2.143 1.00 96.56 284 SER A O 1
ATOM 2288 N N . ILE A 1 285 ? 16.354 -5.817 -2.849 1.00 96.94 285 ILE A N 1
ATOM 2289 C CA . ILE A 1 285 ? 16.612 -6.403 -4.176 1.00 96.94 285 ILE A CA 1
ATOM 2290 C C . ILE A 1 285 ? 16.998 -5.310 -5.182 1.00 96.94 285 ILE A C 1
ATOM 2292 O O . ILE A 1 285 ? 17.878 -5.514 -6.016 1.00 96.94 285 ILE A O 1
ATOM 2296 N N . GLY A 1 286 ? 16.389 -4.130 -5.086 1.00 96.88 286 GLY A N 1
ATOM 2297 C CA . GLY A 1 286 ? 16.636 -3.012 -5.989 1.00 96.88 286 GLY A CA 1
ATOM 2298 C C . GLY A 1 286 ? 18.060 -2.489 -5.893 1.00 96.88 286 GLY A C 1
ATOM 2299 O O . GLY A 1 286 ? 18.721 -2.344 -6.918 1.00 96.88 286 GLY A O 1
ATOM 2300 N N . VAL A 1 287 ? 18.572 -2.257 -4.679 1.00 97.81 287 VAL A N 1
ATOM 2301 C CA . VAL A 1 287 ? 19.931 -1.728 -4.460 1.00 97.81 287 VAL A CA 1
ATOM 2302 C C . VAL A 1 287 ? 21.011 -2.506 -5.237 1.00 97.81 287 VAL A C 1
ATOM 2304 O O . VAL A 1 287 ? 21.722 -1.871 -6.020 1.00 97.81 287 VAL A O 1
ATOM 2307 N N . PRO A 1 288 ? 21.144 -3.845 -5.116 1.00 98.00 288 PRO A N 1
ATOM 2308 C CA . PRO A 1 288 ? 22.130 -4.586 -5.896 1.00 98.00 288 PRO A CA 1
ATOM 2309 C C . PRO A 1 288 ? 21.849 -4.533 -7.404 1.00 98.00 288 PRO A C 1
ATOM 2311 O O . PRO A 1 288 ? 22.794 -4.370 -8.173 1.00 98.00 288 PRO A O 1
ATOM 2314 N N . CYS A 1 289 ? 20.589 -4.588 -7.852 1.00 97.38 289 CYS A N 1
ATOM 2315 C CA . CYS A 1 289 ? 20.254 -4.468 -9.277 1.00 97.38 289 CYS A CA 1
ATOM 2316 C C . CYS A 1 289 ? 20.669 -3.109 -9.871 1.00 97.38 289 CYS A C 1
ATOM 2318 O O . CYS A 1 289 ? 21.234 -3.075 -10.966 1.00 97.38 289 CYS A O 1
ATOM 2320 N N . PHE A 1 290 ? 20.460 -1.999 -9.156 1.00 96.69 290 PHE A N 1
ATOM 2321 C CA . PHE A 1 290 ? 20.890 -0.668 -9.604 1.00 96.69 290 PHE A CA 1
ATOM 2322 C C . PHE A 1 290 ? 22.408 -0.489 -9.556 1.00 96.69 290 PHE A C 1
ATOM 2324 O O . PHE A 1 290 ? 22.971 0.117 -10.467 1.00 96.69 290 PHE A O 1
ATOM 2331 N N . ILE A 1 291 ? 23.091 -1.041 -8.547 1.00 97.06 291 ILE A N 1
ATOM 2332 C CA . ILE A 1 291 ? 24.561 -1.036 -8.502 1.00 97.06 291 ILE A CA 1
ATOM 2333 C C . ILE A 1 291 ? 25.119 -1.811 -9.699 1.00 97.06 291 ILE A C 1
ATOM 2335 O O . ILE A 1 291 ? 25.975 -1.291 -10.413 1.00 97.06 291 ILE A O 1
ATOM 2339 N N . ILE A 1 292 ? 24.601 -3.015 -9.967 1.00 96.31 292 ILE A N 1
ATOM 2340 C CA . ILE A 1 292 ? 25.013 -3.816 -11.125 1.00 96.31 292 ILE A CA 1
ATOM 2341 C C . ILE A 1 292 ? 24.699 -3.072 -12.425 1.00 96.31 292 ILE A C 1
ATOM 2343 O O . ILE A 1 292 ? 25.555 -3.034 -13.301 1.00 96.31 292 ILE A O 1
ATOM 2347 N N . TYR A 1 293 ? 23.538 -2.423 -12.553 1.00 95.00 293 TYR A N 1
ATOM 2348 C CA . TYR A 1 293 ? 23.212 -1.582 -13.711 1.00 95.00 293 TYR A CA 1
ATOM 2349 C C . TYR A 1 293 ? 24.260 -0.482 -13.947 1.00 95.00 293 TYR A C 1
ATOM 2351 O O . TYR A 1 293 ? 24.748 -0.330 -15.073 1.00 95.00 293 TYR A O 1
ATOM 2359 N N . ILE A 1 294 ? 24.631 0.264 -12.900 1.00 94.94 294 ILE A N 1
ATOM 2360 C CA . ILE A 1 294 ? 25.621 1.347 -12.974 1.00 94.94 294 ILE A CA 1
ATOM 2361 C C . ILE A 1 294 ? 26.992 0.779 -13.350 1.00 94.94 294 ILE A C 1
ATOM 2363 O O . ILE A 1 294 ? 27.587 1.219 -14.335 1.00 94.94 294 ILE A O 1
ATOM 2367 N N . VAL A 1 295 ? 27.470 -0.235 -12.623 1.00 94.69 295 VAL A N 1
ATOM 2368 C CA . VAL A 1 295 ? 28.767 -0.882 -12.879 1.00 94.69 295 VAL A CA 1
ATOM 2369 C C . VAL A 1 295 ? 28.810 -1.446 -14.295 1.00 94.69 295 VAL A C 1
ATOM 2371 O O . VAL A 1 295 ? 29.764 -1.196 -15.025 1.00 94.69 295 VAL A O 1
ATOM 2374 N N . TRP A 1 296 ? 27.759 -2.142 -14.728 1.00 92.94 296 TRP A N 1
ATOM 2375 C CA . TRP A 1 296 ? 27.686 -2.714 -16.069 1.00 92.94 296 TRP A CA 1
ATOM 2376 C C . TRP A 1 296 ? 27.741 -1.631 -17.144 1.00 92.94 296 TRP A C 1
ATOM 2378 O O . TRP A 1 296 ? 28.433 -1.779 -18.153 1.00 92.94 296 TRP A O 1
ATOM 2388 N N . THR A 1 297 ? 27.041 -0.520 -16.912 1.00 90.62 297 THR A N 1
ATOM 2389 C CA . THR A 1 297 ? 27.041 0.625 -17.822 1.00 90.62 297 THR A CA 1
ATOM 2390 C C . THR A 1 297 ? 28.430 1.258 -17.913 1.00 90.62 297 THR A C 1
ATOM 2392 O O . THR A 1 297 ? 28.888 1.516 -19.015 1.00 90.62 297 THR A O 1
ATOM 2395 N N . PHE A 1 298 ? 29.162 1.451 -16.816 1.00 90.94 298 PHE A N 1
ATOM 2396 C CA . PHE A 1 298 ? 30.495 2.069 -16.891 1.00 90.94 298 PHE A CA 1
ATOM 2397 C C . PHE A 1 298 ? 31.604 1.116 -17.357 1.00 90.94 298 PHE A C 1
ATOM 2399 O O . PHE A 1 298 ? 32.498 1.535 -18.089 1.00 90.94 298 PHE A O 1
ATOM 2406 N N . VAL A 1 299 ? 31.547 -0.161 -16.976 1.00 90.50 299 VAL A N 1
ATOM 2407 C CA . VAL A 1 299 ? 32.599 -1.142 -17.286 1.00 90.50 299 VAL A CA 1
ATOM 2408 C C . VAL A 1 299 ? 32.494 -1.648 -18.726 1.00 90.50 299 VAL A C 1
ATOM 2410 O O . VAL A 1 299 ? 33.508 -1.756 -19.418 1.00 90.50 299 VAL A O 1
ATOM 2413 N N . PHE A 1 300 ? 31.284 -1.956 -19.206 1.00 83.88 300 PHE A N 1
ATOM 2414 C CA . PHE A 1 300 ? 31.113 -2.624 -20.502 1.00 83.88 300 PHE A CA 1
ATOM 2415 C C . PHE A 1 300 ? 30.767 -1.676 -21.653 1.00 83.88 300 PHE A C 1
ATOM 2417 O O . PHE A 1 300 ? 31.068 -2.009 -22.803 1.00 83.88 300 PHE A O 1
ATOM 2424 N N . LEU A 1 301 ? 30.198 -0.492 -21.386 1.00 80.25 301 LEU A N 1
ATOM 2425 C CA . LEU A 1 301 ? 29.824 0.446 -22.451 1.00 80.25 301 LEU A CA 1
ATOM 2426 C C . LEU A 1 301 ? 31.040 0.925 -23.266 1.00 80.25 301 LEU A C 1
ATOM 2428 O O . LEU A 1 301 ? 30.992 0.771 -24.487 1.00 80.25 301 LEU A O 1
ATOM 2432 N N . PRO A 1 302 ? 32.160 1.402 -22.675 1.00 75.00 302 PRO A N 1
ATOM 2433 C CA . PRO A 1 302 ? 33.310 1.869 -23.456 1.00 75.00 302 PRO A CA 1
ATOM 2434 C C . PRO A 1 302 ? 33.942 0.749 -24.287 1.00 75.00 302 PRO A C 1
ATOM 2436 O O . PRO A 1 302 ? 34.327 0.955 -25.436 1.00 75.00 302 PRO A O 1
ATOM 2439 N N . ARG A 1 303 ? 33.995 -0.465 -23.723 1.00 70.31 303 ARG A N 1
ATOM 2440 C CA . ARG A 1 303 ? 34.600 -1.632 -24.372 1.00 70.31 303 ARG A CA 1
ATOM 2441 C C . ARG A 1 303 ? 33.777 -2.092 -25.572 1.00 70.31 303 ARG A C 1
ATOM 2443 O O . ARG A 1 303 ? 34.347 -2.378 -26.616 1.00 70.31 303 ARG A O 1
ATOM 2450 N N . SER A 1 304 ? 32.448 -2.071 -25.460 1.00 62.97 304 SER A N 1
ATOM 2451 C CA . SER A 1 304 ? 31.542 -2.487 -26.540 1.00 62.97 304 SER A CA 1
ATOM 2452 C C . SER A 1 304 ? 31.687 -1.663 -27.827 1.00 62.97 304 SER A C 1
ATOM 2454 O O . SER A 1 304 ? 31.587 -2.230 -28.914 1.00 62.97 304 SER A O 1
ATOM 2456 N N . PHE A 1 305 ? 32.003 -0.366 -27.719 1.00 63.25 305 PHE A N 1
ATOM 2457 C CA . PHE A 1 305 ? 32.280 0.489 -28.879 1.00 63.25 305 PHE A CA 1
ATOM 2458 C C . PHE A 1 305 ? 33.609 0.156 -29.568 1.00 63.25 305 PHE A C 1
ATOM 2460 O O . PHE A 1 305 ? 33.728 0.360 -30.771 1.00 63.25 305 PHE A O 1
ATOM 2467 N N . ILE A 1 306 ? 34.592 -0.352 -28.821 1.00 61.59 306 ILE A N 1
ATOM 2468 C CA . ILE A 1 306 ? 35.955 -0.586 -29.316 1.00 61.59 306 ILE A CA 1
ATOM 2469 C C . ILE A 1 306 ? 36.106 -2.008 -29.863 1.00 61.59 306 ILE A C 1
ATOM 2471 O O . ILE A 1 306 ? 36.688 -2.203 -30.924 1.00 61.59 306 ILE A O 1
ATOM 2475 N N . THR A 1 307 ? 35.586 -3.014 -29.156 1.00 57.88 307 THR A N 1
ATOM 2476 C CA . THR A 1 307 ? 35.845 -4.428 -29.474 1.00 57.88 307 THR A CA 1
ATOM 2477 C C . THR A 1 307 ? 34.741 -5.094 -30.288 1.00 57.88 307 THR A C 1
ATOM 2479 O O . THR A 1 307 ? 34.865 -6.270 -30.616 1.00 57.88 307 THR A O 1
ATOM 2482 N N . GLY A 1 308 ? 33.635 -4.395 -30.580 1.00 55.66 308 GLY A N 1
ATOM 2483 C CA . GLY A 1 308 ? 32.480 -4.980 -31.278 1.00 55.66 308 GLY A CA 1
ATOM 2484 C C . GLY A 1 308 ? 31.884 -6.199 -30.558 1.00 55.66 308 GLY A C 1
ATOM 2485 O O . GLY A 1 308 ? 31.194 -7.015 -31.165 1.00 55.66 308 GLY A O 1
ATOM 2486 N N . THR A 1 309 ? 32.181 -6.366 -29.266 1.00 56.00 309 THR A N 1
ATOM 2487 C CA . THR A 1 309 ? 31.854 -7.579 -28.513 1.00 56.00 309 THR A CA 1
ATOM 2488 C C . THR A 1 309 ? 30.347 -7.732 -28.336 1.00 56.00 309 THR A C 1
ATOM 2490 O O . THR A 1 309 ? 29.660 -6.862 -27.801 1.00 56.00 309 THR A O 1
ATOM 2493 N N . PHE A 1 310 ? 29.870 -8.899 -28.764 1.00 57.50 310 PHE A N 1
ATOM 2494 C CA . PHE A 1 310 ? 28.473 -9.296 -28.944 1.00 57.50 310 PHE A CA 1
ATOM 2495 C C . PHE A 1 310 ? 27.605 -9.262 -27.672 1.00 57.50 310 PHE A C 1
ATOM 2497 O O . PHE A 1 310 ? 26.383 -9.171 -27.757 1.00 57.50 310 PHE A O 1
ATOM 2504 N N . THR A 1 311 ? 28.204 -9.298 -26.482 1.00 59.84 311 THR A N 1
ATOM 2505 C CA . THR A 1 311 ? 27.474 -9.421 -25.210 1.00 59.84 311 THR A CA 1
ATOM 2506 C C . THR A 1 311 ? 26.538 -8.241 -24.941 1.00 59.84 311 THR A C 1
ATOM 2508 O O . THR A 1 311 ? 25.423 -8.446 -24.471 1.00 59.84 311 THR A O 1
ATOM 2511 N N . TYR A 1 312 ? 26.937 -7.017 -25.309 1.00 61.22 312 TYR A N 1
ATOM 2512 C CA . TYR A 1 312 ? 26.091 -5.823 -25.160 1.00 61.22 312 TYR A CA 1
ATOM 2513 C C . TYR A 1 312 ? 24.917 -5.797 -26.155 1.00 61.22 312 TYR A C 1
ATOM 2515 O O . TYR A 1 312 ? 23.887 -5.183 -25.889 1.00 61.22 312 TYR A O 1
ATOM 2523 N N . LEU A 1 313 ? 25.059 -6.478 -27.300 1.00 65.00 313 LEU A N 1
ATOM 2524 C CA . LEU A 1 313 ? 24.007 -6.586 -28.314 1.00 65.00 313 LEU A CA 1
ATOM 2525 C C . LEU A 1 313 ? 22.886 -7.542 -27.897 1.00 65.00 313 LEU A C 1
ATOM 2527 O O . LEU A 1 313 ? 21.750 -7.326 -28.310 1.00 65.00 313 LEU A O 1
ATOM 2531 N N . LEU A 1 314 ? 23.197 -8.570 -27.101 1.00 76.44 314 LEU A N 1
ATOM 2532 C CA . LEU A 1 314 ? 22.203 -9.517 -26.591 1.00 76.44 314 LEU A CA 1
ATOM 2533 C C . LEU A 1 314 ? 21.623 -9.115 -25.238 1.00 76.44 314 LEU A C 1
ATOM 2535 O O . LEU A 1 314 ? 20.460 -9.397 -24.985 1.00 76.44 314 LEU A O 1
ATOM 2539 N N . PHE A 1 315 ? 22.416 -8.496 -24.360 1.00 84.75 315 PHE A N 1
ATOM 2540 C CA . PHE A 1 315 ? 21.984 -8.180 -23.004 1.00 84.75 315 PHE A CA 1
ATOM 2541 C C . PHE A 1 315 ? 22.372 -6.748 -22.621 1.00 84.75 315 PHE A C 1
ATOM 2543 O O . PHE A 1 315 ? 23.524 -6.446 -22.301 1.00 84.75 315 PHE A O 1
ATOM 2550 N N . SER A 1 316 ? 21.383 -5.853 -22.657 1.00 86.81 316 SER A N 1
ATOM 2551 C CA . SER A 1 316 ? 21.545 -4.456 -22.250 1.00 86.81 316 SER A CA 1
ATOM 2552 C C . SER A 1 316 ? 21.658 -4.336 -20.729 1.00 86.81 316 SER A C 1
ATOM 2554 O O . SER A 1 316 ? 20.997 -5.073 -20.001 1.00 86.81 316 SER A O 1
ATOM 2556 N N . SER A 1 317 ? 22.419 -3.353 -20.228 1.00 91.25 317 SER A N 1
ATOM 2557 C CA . SER A 1 317 ? 22.478 -3.070 -18.786 1.00 91.25 317 SER A CA 1
ATOM 2558 C C . SER A 1 317 ? 21.094 -2.791 -18.193 1.00 91.25 317 SER A C 1
ATOM 2560 O O . SER A 1 317 ? 20.823 -3.196 -17.065 1.00 91.25 317 SER A O 1
ATOM 2562 N N . VAL A 1 318 ? 20.192 -2.168 -18.961 1.00 90.75 318 VAL A N 1
ATOM 2563 C CA . VAL A 1 318 ? 18.821 -1.828 -18.536 1.00 90.75 318 VAL A CA 1
ATOM 2564 C C . VAL A 1 318 ? 18.006 -3.070 -18.138 1.00 90.75 318 VAL A C 1
ATOM 2566 O O . VAL A 1 318 ? 17.092 -2.965 -17.321 1.00 90.75 318 VAL A O 1
ATOM 2569 N N . ASN A 1 319 ? 18.383 -4.263 -18.616 1.00 93.00 319 ASN A N 1
ATOM 2570 C CA . ASN A 1 319 ? 17.736 -5.520 -18.230 1.00 93.00 319 ASN A CA 1
ATOM 2571 C C . ASN A 1 319 ? 17.805 -5.785 -16.719 1.00 93.00 319 ASN A C 1
ATOM 2573 O O . ASN A 1 319 ? 16.890 -6.392 -16.172 1.00 93.00 319 ASN A O 1
ATOM 2577 N N . TRP A 1 320 ? 18.834 -5.292 -16.021 1.00 95.56 320 TRP A N 1
ATOM 2578 C CA . TRP A 1 320 ? 18.923 -5.409 -14.562 1.00 95.56 320 TRP A CA 1
ATOM 2579 C C . TRP A 1 320 ? 17.807 -4.648 -13.843 1.00 95.56 320 TRP A C 1
ATOM 2581 O O . TRP A 1 320 ? 17.235 -5.163 -12.884 1.00 95.56 320 TRP A O 1
ATOM 2591 N N . ILE A 1 321 ? 17.457 -3.456 -14.334 1.00 95.00 321 ILE A N 1
ATOM 2592 C CA . ILE A 1 321 ? 16.337 -2.679 -13.793 1.00 95.00 321 ILE A CA 1
ATOM 2593 C C . ILE A 1 321 ? 15.016 -3.350 -14.180 1.00 95.00 321 ILE A C 1
ATOM 2595 O O . ILE A 1 321 ? 14.136 -3.482 -13.340 1.00 95.00 321 ILE A O 1
ATOM 2599 N N . MET A 1 322 ? 14.894 -3.846 -15.416 1.00 95.19 322 MET A N 1
ATOM 2600 C CA . MET A 1 322 ? 13.708 -4.579 -15.876 1.00 95.19 322 MET A CA 1
ATOM 2601 C C . MET A 1 322 ? 13.403 -5.801 -14.998 1.00 95.19 322 MET A C 1
ATOM 2603 O O . MET A 1 322 ? 12.262 -5.974 -14.576 1.00 95.19 322 MET A O 1
ATOM 2607 N N . PHE A 1 323 ? 14.408 -6.626 -14.681 1.00 95.94 323 PHE A N 1
ATOM 2608 C CA . PHE A 1 323 ? 14.224 -7.774 -13.789 1.00 95.94 323 PHE A CA 1
ATOM 2609 C C . PHE A 1 323 ? 13.765 -7.352 -12.400 1.00 95.94 323 PHE A C 1
ATOM 2611 O O . PHE A 1 323 ? 12.866 -7.970 -11.836 1.00 95.94 323 PHE A O 1
ATOM 2618 N N . PHE A 1 324 ? 14.352 -6.289 -11.864 1.00 96.50 324 PHE A N 1
ATOM 2619 C CA . PHE A 1 324 ? 13.953 -5.764 -10.572 1.00 96.50 324 PHE A CA 1
ATOM 2620 C C . PHE A 1 324 ? 12.507 -5.238 -10.574 1.00 96.50 324 PHE A C 1
ATOM 2622 O O . PHE A 1 324 ? 11.724 -5.647 -9.722 1.00 96.50 324 PHE A O 1
ATOM 2629 N N . VAL A 1 325 ? 12.116 -4.425 -11.558 1.00 96.62 325 VAL A N 1
ATOM 2630 C CA . VAL A 1 325 ? 10.742 -3.905 -11.701 1.00 96.62 325 VAL A CA 1
ATOM 2631 C C . VAL A 1 325 ? 9.733 -5.050 -11.887 1.00 96.62 325 VAL A C 1
ATOM 2633 O O . VAL A 1 325 ? 8.641 -5.026 -11.318 1.00 96.62 325 VAL A O 1
ATOM 2636 N N . PHE A 1 326 ? 10.109 -6.111 -12.608 1.00 97.31 326 PHE A N 1
ATOM 2637 C CA . PHE A 1 326 ? 9.290 -7.321 -12.715 1.00 97.31 326 PHE A CA 1
ATOM 2638 C C . PHE A 1 326 ? 9.147 -8.040 -11.364 1.00 97.31 326 PHE A C 1
ATOM 2640 O O . PHE A 1 326 ? 8.043 -8.441 -10.993 1.00 97.31 326 PHE A O 1
ATOM 2647 N N . ILE A 1 327 ? 10.230 -8.160 -10.588 1.00 96.88 327 ILE A N 1
ATOM 2648 C CA . ILE A 1 327 ? 10.189 -8.711 -9.225 1.00 96.88 327 ILE A CA 1
ATOM 2649 C C . ILE A 1 327 ? 9.313 -7.848 -8.307 1.00 96.88 327 ILE A C 1
ATOM 2651 O O . ILE A 1 327 ? 8.549 -8.413 -7.527 1.00 96.88 327 ILE A O 1
ATOM 2655 N N . CYS A 1 328 ? 9.353 -6.517 -8.421 1.00 96.81 328 CYS A N 1
ATOM 2656 C CA . CYS A 1 328 ? 8.422 -5.636 -7.713 1.00 96.81 328 CYS A CA 1
ATOM 2657 C C . CYS A 1 328 ? 6.973 -5.995 -8.053 1.00 96.81 328 CYS A C 1
ATOM 2659 O O . CYS A 1 328 ? 6.193 -6.244 -7.145 1.00 96.81 328 CYS A O 1
ATOM 2661 N N . HIS A 1 329 ? 6.616 -6.155 -9.334 1.00 98.00 329 HIS A N 1
ATOM 2662 C CA . HIS A 1 329 ? 5.264 -6.598 -9.710 1.00 98.00 329 HIS A CA 1
ATOM 2663 C C . HIS A 1 329 ? 4.867 -7.930 -9.053 1.00 98.00 329 HIS A C 1
ATOM 2665 O O . HIS A 1 329 ? 3.751 -8.085 -8.545 1.00 98.00 329 HIS A O 1
ATOM 2671 N N . LEU A 1 330 ? 5.796 -8.891 -9.012 1.00 96.81 330 LEU A N 1
ATOM 2672 C CA . LEU A 1 330 ? 5.571 -10.164 -8.328 1.00 96.81 330 LEU A CA 1
ATOM 2673 C C . LEU A 1 330 ? 5.339 -9.977 -6.820 1.00 96.81 330 LEU A C 1
ATOM 2675 O O . LEU A 1 330 ? 4.456 -10.627 -6.261 1.00 96.81 330 LEU A O 1
ATOM 2679 N N . LEU A 1 331 ? 6.106 -9.101 -6.169 1.00 95.75 331 LEU A N 1
ATOM 2680 C CA . LEU A 1 331 ? 6.025 -8.825 -4.733 1.00 95.75 331 LEU A CA 1
ATOM 2681 C C . LEU A 1 331 ? 4.768 -8.043 -4.347 1.00 95.75 331 LEU A C 1
ATOM 2683 O O . LEU A 1 331 ? 4.104 -8.448 -3.392 1.00 95.75 331 LEU A O 1
ATOM 2687 N N . SER A 1 332 ? 4.413 -6.984 -5.077 1.00 95.94 332 SER A N 1
ATOM 2688 C CA . SER A 1 332 ? 3.316 -6.091 -4.686 1.00 95.94 332 SER A CA 1
ATOM 2689 C C . SER A 1 332 ? 1.939 -6.506 -5.210 1.00 95.94 332 SER A C 1
ATOM 2691 O O . SER A 1 332 ? 0.930 -6.158 -4.592 1.00 95.94 332 SER A O 1
ATOM 2693 N N . VAL A 1 333 ? 1.865 -7.272 -6.308 1.00 97.06 333 VAL A N 1
ATOM 2694 C CA . VAL A 1 333 ? 0.587 -7.685 -6.924 1.00 97.06 333 VAL A CA 1
ATOM 2695 C C . VAL A 1 333 ? 0.381 -9.193 -6.841 1.00 97.06 333 VAL A C 1
ATOM 2697 O O . VAL A 1 333 ? -0.612 -9.657 -6.275 1.00 97.06 333 VAL A O 1
ATOM 2700 N N . VAL A 1 334 ? 1.317 -9.977 -7.381 1.00 96.00 334 VAL A N 1
ATOM 2701 C CA . VAL A 1 334 ? 1.105 -11.420 -7.584 1.00 96.00 334 VAL A CA 1
ATOM 2702 C C . VAL A 1 334 ? 1.124 -12.188 -6.269 1.00 96.00 334 VAL A C 1
ATOM 2704 O O . VAL A 1 334 ? 0.216 -12.971 -6.006 1.00 96.00 334 VAL A O 1
ATOM 2707 N N . LEU A 1 335 ? 2.117 -11.967 -5.410 1.00 93.25 335 LEU A N 1
ATOM 2708 C CA . LEU A 1 335 ? 2.235 -12.685 -4.141 1.00 93.25 335 LEU A CA 1
ATOM 2709 C C . LEU A 1 335 ? 1.043 -12.444 -3.196 1.00 93.25 335 LEU A C 1
ATOM 2711 O O . LEU A 1 335 ? 0.502 -13.427 -2.677 1.00 93.25 335 LEU A O 1
ATOM 2715 N N . PRO A 1 336 ? 0.564 -11.200 -2.999 1.00 92.50 336 PRO A N 1
ATOM 2716 C CA . PRO A 1 336 ? -0.653 -10.940 -2.236 1.00 92.50 336 PRO A CA 1
ATOM 2717 C C . PRO A 1 336 ? -1.879 -11.617 -2.855 1.00 92.50 336 PRO A C 1
ATOM 2719 O O . PRO A 1 336 ? -2.643 -12.259 -2.135 1.00 92.50 336 PRO A O 1
ATOM 2722 N N . LEU A 1 337 ? -2.032 -11.545 -4.181 1.00 92.44 337 LEU A N 1
ATOM 2723 C CA . LEU A 1 337 ? -3.133 -12.191 -4.895 1.00 92.44 337 LEU A CA 1
ATOM 2724 C C . LEU A 1 337 ? -3.121 -13.715 -4.688 1.00 92.44 337 LEU A C 1
ATOM 2726 O O . LEU A 1 337 ? -4.124 -14.294 -4.272 1.00 92.44 337 LEU A O 1
ATOM 2730 N N . VAL A 1 338 ? -1.981 -14.376 -4.891 1.00 89.81 338 VAL A N 1
ATOM 2731 C CA . VAL A 1 338 ? -1.856 -15.833 -4.712 1.00 89.81 338 VAL A CA 1
ATOM 2732 C C . VAL A 1 338 ? -2.102 -16.236 -3.252 1.00 89.81 338 VAL A C 1
ATOM 2734 O O . VAL A 1 338 ? -2.769 -17.241 -3.002 1.00 89.81 338 VAL A O 1
ATOM 2737 N N . SER A 1 339 ? -1.636 -15.435 -2.285 1.00 85.25 339 SER A N 1
ATOM 2738 C CA . SER A 1 339 ? -1.900 -15.653 -0.853 1.00 85.25 339 SER A CA 1
ATOM 2739 C C . SER A 1 339 ? -3.403 -15.692 -0.540 1.00 85.25 339 SER A C 1
ATOM 2741 O O . SER A 1 339 ? -3.853 -16.510 0.273 1.00 85.25 339 SER A O 1
ATOM 2743 N N . THR A 1 340 ? -4.196 -14.859 -1.221 1.00 85.31 340 THR A N 1
ATOM 2744 C CA . THR A 1 340 ? -5.661 -14.866 -1.073 1.00 85.31 340 THR A CA 1
ATOM 2745 C C . THR A 1 340 ? -6.343 -16.021 -1.789 1.00 85.31 340 THR A C 1
ATOM 2747 O O . THR A 1 340 ? -7.240 -16.635 -1.216 1.00 85.31 340 THR A O 1
ATOM 2750 N N . LEU A 1 341 ? -5.884 -16.360 -2.996 1.00 83.50 341 LEU A N 1
ATOM 2751 C CA . LEU A 1 341 ? -6.501 -17.387 -3.831 1.00 83.50 341 LEU A CA 1
ATOM 2752 C C . LEU A 1 341 ? -6.324 -18.796 -3.276 1.00 83.50 341 LEU A C 1
ATOM 2754 O O . LEU A 1 341 ? -7.221 -19.625 -3.422 1.00 83.50 341 LEU A O 1
ATOM 2758 N N . ASN A 1 342 ? -5.160 -19.120 -2.704 1.00 70.06 342 ASN A N 1
ATOM 2759 C CA . ASN A 1 342 ? -4.869 -20.524 -2.450 1.00 70.06 342 ASN A CA 1
ATOM 2760 C C . ASN A 1 342 ? -3.896 -20.772 -1.289 1.00 70.06 342 ASN A C 1
ATOM 2762 O O . ASN A 1 342 ? -2.686 -20.906 -1.482 1.00 70.06 342 ASN A O 1
ATOM 2766 N N . SER A 1 343 ? -4.452 -20.950 -0.082 1.00 64.50 343 SER A N 1
ATOM 2767 C CA . SER A 1 343 ? -3.715 -21.454 1.094 1.00 64.50 343 SER A CA 1
ATOM 2768 C C . SER A 1 343 ? -2.949 -22.734 0.775 1.00 64.50 343 SER A C 1
ATOM 2770 O O . SER A 1 343 ? -1.799 -22.889 1.170 1.00 64.50 343 SER A O 1
ATOM 2772 N N . ARG A 1 344 ? -3.608 -23.661 0.064 1.00 66.94 344 ARG A N 1
ATOM 2773 C CA . ARG A 1 344 ? -3.125 -25.033 -0.127 1.00 66.94 344 ARG A CA 1
ATOM 2774 C C . ARG A 1 344 ? -2.049 -25.116 -1.202 1.00 66.94 344 ARG A C 1
ATOM 2776 O O . ARG A 1 344 ? -1.144 -25.937 -1.104 1.00 66.94 344 ARG A O 1
ATOM 2783 N N . PHE A 1 345 ? -2.129 -24.272 -2.226 1.00 66.12 345 PHE A N 1
ATOM 2784 C CA . PHE A 1 345 ? -1.105 -24.211 -3.266 1.00 66.12 345 PHE A CA 1
ATOM 2785 C C . PHE A 1 345 ? 0.186 -23.615 -2.728 1.00 66.12 345 PHE A C 1
ATOM 2787 O O . PHE A 1 345 ? 1.250 -24.154 -3.013 1.00 66.12 345 PHE A O 1
ATOM 2794 N N . PHE A 1 346 ? 0.111 -22.582 -1.882 1.00 61.53 346 PHE A N 1
ATOM 2795 C CA . PHE A 1 346 ? 1.310 -21.977 -1.301 1.00 61.53 346 PHE A CA 1
ATOM 2796 C C . PHE A 1 346 ? 2.053 -22.919 -0.345 1.00 61.53 346 PHE A C 1
ATOM 2798 O O . PHE A 1 346 ? 3.283 -22.949 -0.354 1.00 61.53 346 PHE A O 1
ATOM 2805 N N . GLU A 1 347 ? 1.327 -23.741 0.420 1.00 65.31 347 GLU A N 1
ATOM 2806 C CA . GLU A 1 347 ? 1.941 -24.786 1.250 1.00 65.31 347 GLU A CA 1
ATOM 2807 C C . GLU A 1 347 ? 2.735 -25.808 0.424 1.00 65.31 347 GLU A C 1
ATOM 2809 O O . GLU A 1 347 ? 3.736 -26.335 0.909 1.00 65.31 347 GLU A O 1
ATOM 2814 N N . LYS A 1 348 ? 2.332 -26.059 -0.830 1.00 71.06 348 LYS A N 1
ATOM 2815 C CA . LYS A 1 348 ? 3.009 -27.008 -1.725 1.00 71.06 348 LYS A CA 1
ATOM 2816 C C . LYS A 1 348 ? 4.121 -26.378 -2.564 1.00 71.06 348 LYS A C 1
ATOM 2818 O O . LYS A 1 348 ? 5.133 -27.032 -2.792 1.00 71.06 348 LYS A O 1
ATOM 2823 N N . PHE A 1 349 ? 3.947 -25.146 -3.050 1.00 61.66 349 PHE A N 1
ATOM 2824 C CA . PHE A 1 349 ? 4.774 -24.647 -4.153 1.00 61.66 349 PHE A CA 1
ATOM 2825 C C . PHE A 1 349 ? 6.169 -24.160 -3.759 1.00 61.66 349 PHE A C 1
ATOM 2827 O O . PHE A 1 349 ? 7.034 -24.098 -4.626 1.00 61.66 349 PHE A O 1
ATOM 2834 N N . SER A 1 350 ? 6.448 -23.840 -2.489 1.00 54.16 350 SER A N 1
ATOM 2835 C CA . SER A 1 350 ? 7.836 -23.583 -2.087 1.00 54.16 350 SER A CA 1
ATOM 2836 C C . SER A 1 350 ? 8.025 -23.483 -0.566 1.00 54.16 350 SER A C 1
ATOM 2838 O O . SER A 1 350 ? 7.829 -22.406 0.008 1.00 54.16 350 SER A O 1
ATOM 2840 N N . PRO A 1 351 ? 8.515 -24.538 0.112 1.00 64.81 351 PRO A N 1
ATOM 2841 C CA . PRO A 1 351 ? 9.044 -24.406 1.471 1.00 64.81 351 PRO A CA 1
ATOM 2842 C C . PRO A 1 351 ? 10.218 -23.411 1.558 1.00 64.81 351 PRO A C 1
ATOM 2844 O O . PRO A 1 351 ? 10.484 -22.886 2.636 1.00 64.81 351 PRO A O 1
ATOM 2847 N N . ILE A 1 352 ? 10.883 -23.100 0.438 1.00 68.94 352 ILE A N 1
ATOM 2848 C CA . ILE A 1 352 ? 12.000 -22.145 0.364 1.00 68.94 352 ILE A CA 1
ATOM 2849 C C . ILE A 1 352 ? 11.489 -20.700 0.420 1.00 68.94 352 ILE A C 1
ATOM 2851 O O . ILE A 1 352 ? 11.911 -19.940 1.289 1.00 68.94 352 ILE A O 1
ATOM 2855 N N . LEU A 1 353 ? 10.546 -20.320 -0.452 1.00 63.91 353 LEU A N 1
ATOM 2856 C CA . LEU A 1 353 ? 9.957 -18.976 -0.446 1.00 63.91 353 LEU A CA 1
ATOM 2857 C C . LEU A 1 353 ? 9.149 -18.757 0.826 1.00 63.91 353 LEU A C 1
ATOM 2859 O O . LEU A 1 353 ? 9.285 -17.707 1.449 1.00 63.91 353 LEU A O 1
ATOM 2863 N N . TRP A 1 354 ? 8.377 -19.758 1.265 1.00 64.94 354 TRP A N 1
ATOM 2864 C CA . TRP A 1 354 ? 7.693 -19.687 2.552 1.00 64.94 354 TRP A CA 1
ATOM 2865 C C . TRP A 1 354 ? 8.690 -19.599 3.704 1.00 64.94 354 TRP A C 1
ATOM 2867 O O . TRP A 1 354 ? 8.483 -18.828 4.630 1.00 64.94 354 TRP A O 1
ATOM 2877 N N . GLY A 1 355 ? 9.803 -20.329 3.648 1.00 65.50 355 GLY A N 1
ATOM 2878 C CA . GLY A 1 355 ? 10.849 -20.250 4.658 1.00 65.50 355 GLY A CA 1
ATOM 2879 C C . GLY A 1 355 ? 11.540 -18.897 4.722 1.00 65.50 355 GLY A C 1
ATOM 2880 O O . GLY A 1 355 ? 11.857 -18.434 5.813 1.00 65.50 355 GLY A O 1
ATOM 2881 N N . PHE A 1 356 ? 11.697 -18.222 3.587 1.00 66.38 356 PHE A N 1
ATOM 2882 C CA . PHE A 1 356 ? 12.224 -16.864 3.533 1.00 66.38 356 PHE A CA 1
ATOM 2883 C C . PHE A 1 356 ? 11.200 -15.842 4.047 1.00 66.38 356 PHE A C 1
ATOM 2885 O O . PHE A 1 356 ? 11.523 -14.979 4.864 1.00 66.38 356 PHE A O 1
ATOM 2892 N N . TRP A 1 357 ? 9.933 -15.981 3.645 1.00 63.88 357 TRP A N 1
ATOM 2893 C CA . TRP A 1 357 ? 8.851 -15.086 4.068 1.00 63.88 357 TRP A CA 1
ATOM 2894 C C . TRP A 1 357 ? 8.498 -15.242 5.549 1.00 63.88 357 TRP A C 1
ATOM 2896 O O . TRP A 1 357 ? 8.240 -14.264 6.250 1.00 63.88 357 TRP A O 1
ATOM 2906 N N . ASN A 1 358 ? 8.516 -16.475 6.035 1.00 62.09 358 ASN A N 1
ATOM 2907 C CA . ASN A 1 358 ? 8.083 -16.890 7.357 1.00 62.09 358 ASN A CA 1
ATOM 2908 C C . ASN A 1 358 ? 9.246 -17.508 8.148 1.00 62.09 358 ASN A C 1
ATOM 2910 O O . ASN A 1 358 ? 9.033 -18.433 8.929 1.00 62.09 358 ASN A O 1
ATOM 2914 N N . SER A 1 359 ? 10.478 -17.002 8.006 1.00 54.69 359 SER A N 1
ATOM 2915 C CA . SER A 1 359 ? 11.657 -17.588 8.678 1.00 54.69 359 SER A CA 1
ATOM 2916 C C . SER A 1 359 ? 11.485 -17.699 10.198 1.00 54.69 359 SER A C 1
ATOM 2918 O O . SER A 1 359 ? 11.900 -18.685 10.808 1.00 54.69 359 SER A O 1
ATOM 2920 N N . LYS A 1 360 ? 10.731 -16.770 10.804 1.00 58.44 360 LYS A N 1
ATOM 2921 C CA . LYS A 1 360 ? 10.312 -16.848 12.212 1.00 58.44 360 LYS A CA 1
ATOM 2922 C C . LYS A 1 360 ? 9.408 -18.050 12.511 1.00 58.44 360 LYS A C 1
ATOM 2924 O O . LYS A 1 360 ? 9.514 -18.632 13.581 1.00 58.44 360 LYS A O 1
ATOM 2929 N N . VAL A 1 361 ? 8.540 -18.455 11.586 1.00 56.09 361 VAL A N 1
ATOM 2930 C CA . VAL A 1 361 ? 7.656 -19.627 11.725 1.00 56.09 361 VAL A CA 1
ATOM 2931 C C . VAL A 1 361 ? 8.425 -20.939 11.541 1.00 56.09 361 VAL A C 1
ATOM 2933 O O . VAL A 1 361 ? 8.144 -21.899 12.257 1.00 56.09 361 VAL A O 1
ATOM 2936 N N . LEU A 1 362 ? 9.421 -21.002 10.648 1.00 53.47 362 LEU A N 1
ATOM 2937 C CA . LEU A 1 362 ? 10.240 -22.216 10.484 1.00 53.47 362 LEU A CA 1
ATOM 2938 C C . LEU A 1 362 ? 11.154 -22.478 11.688 1.00 53.47 362 LEU A C 1
ATOM 2940 O O . LEU A 1 362 ? 11.208 -23.612 12.167 1.00 53.47 362 LEU A O 1
ATOM 2944 N N . LEU A 1 363 ? 11.787 -21.438 12.241 1.00 56.28 363 LEU A N 1
ATOM 2945 C CA . LEU A 1 363 ? 12.512 -21.547 13.515 1.00 56.28 363 LEU A CA 1
ATOM 2946 C C . LEU A 1 363 ? 11.576 -21.983 14.662 1.00 56.28 363 LEU A C 1
ATOM 2948 O O . LEU A 1 363 ? 11.967 -22.784 15.509 1.00 56.28 363 LEU A O 1
ATOM 2952 N N . ARG A 1 364 ? 10.304 -21.557 14.643 1.00 55.25 364 ARG A N 1
ATOM 2953 C CA . ARG A 1 364 ? 9.282 -21.979 15.620 1.00 55.25 364 ARG A CA 1
ATOM 2954 C C . ARG A 1 364 ? 8.829 -23.437 15.454 1.00 55.25 364 ARG A C 1
ATOM 2956 O O . ARG A 1 364 ? 8.658 -24.120 16.462 1.00 55.25 364 ARG A O 1
ATOM 2963 N N . LYS A 1 365 ? 8.654 -23.950 14.226 1.00 55.25 365 LYS A N 1
ATOM 2964 C CA . LYS A 1 365 ? 8.284 -25.367 14.000 1.00 55.25 365 LYS A CA 1
ATOM 2965 C C . LYS A 1 365 ? 9.386 -26.328 14.456 1.00 55.25 365 LYS A C 1
ATOM 2967 O O . LYS A 1 365 ? 9.067 -27.367 15.028 1.00 55.25 365 LYS A O 1
ATOM 2972 N N . ARG A 1 366 ? 10.662 -25.956 14.289 1.00 53.78 366 ARG A N 1
ATOM 2973 C CA . ARG A 1 366 ? 11.795 -26.761 14.777 1.00 53.78 366 ARG A CA 1
ATOM 2974 C C . ARG A 1 366 ? 11.827 -26.857 16.309 1.00 53.78 366 ARG A C 1
ATOM 2976 O O . ARG A 1 366 ? 12.131 -27.921 16.832 1.00 53.78 366 ARG A O 1
ATOM 2983 N N . ASN A 1 367 ? 11.414 -25.804 17.019 1.00 53.44 367 ASN A N 1
ATOM 2984 C CA . ASN A 1 367 ? 11.317 -25.833 18.483 1.00 53.44 367 ASN A CA 1
ATOM 2985 C C . ASN A 1 367 ? 10.072 -26.581 18.998 1.00 53.44 367 ASN A C 1
ATOM 2987 O O . ASN A 1 367 ? 10.154 -27.248 20.026 1.00 53.44 367 ASN A O 1
ATOM 2991 N N . LYS A 1 368 ? 8.938 -26.552 18.276 1.00 52.78 368 LYS A N 1
ATOM 2992 C CA . LYS A 1 368 ? 7.732 -27.318 18.660 1.00 52.78 368 LYS A CA 1
ATOM 2993 C C . LYS A 1 368 ? 7.913 -28.836 18.559 1.00 52.78 368 LYS A C 1
ATOM 2995 O O . LYS A 1 368 ? 7.358 -29.550 19.389 1.00 52.78 368 LYS A O 1
ATOM 3000 N N . ALA A 1 369 ? 8.714 -29.329 17.611 1.00 55.72 369 ALA A N 1
ATOM 3001 C CA . ALA A 1 369 ? 9.018 -30.761 17.512 1.00 55.72 369 ALA A CA 1
ATOM 3002 C C . ALA A 1 369 ? 9.766 -31.298 18.751 1.00 55.72 369 ALA A C 1
ATOM 3004 O O . ALA A 1 369 ? 9.573 -32.450 19.123 1.00 55.72 369 ALA A O 1
ATOM 3005 N N . ASN A 1 370 ? 10.532 -30.449 19.447 1.00 53.62 370 ASN A N 1
ATOM 3006 C CA . ASN A 1 370 ? 11.223 -30.824 20.684 1.00 53.62 370 ASN A CA 1
ATOM 3007 C C . ASN A 1 370 ? 10.368 -30.649 21.954 1.00 53.62 370 ASN A C 1
ATOM 3009 O O . ASN A 1 370 ? 10.714 -31.201 22.993 1.00 53.62 370 ASN A O 1
ATOM 3013 N N . PHE A 1 371 ? 9.252 -29.911 21.899 1.00 50.25 371 PHE A N 1
ATOM 3014 C CA . PHE A 1 371 ? 8.413 -29.637 23.077 1.00 50.25 371 PHE A CA 1
ATOM 3015 C C . PHE A 1 371 ? 7.232 -30.612 23.237 1.00 50.25 371 PHE A C 1
ATOM 3017 O O . PHE A 1 371 ? 6.558 -30.623 24.264 1.00 50.25 371 PHE A O 1
ATOM 3024 N N . HIS A 1 372 ? 6.980 -31.470 22.246 1.00 47.44 372 HIS A N 1
ATOM 3025 C CA . HIS A 1 372 ? 5.765 -32.288 22.197 1.00 47.44 372 HIS A CA 1
ATOM 3026 C C . HIS A 1 372 ? 5.748 -33.523 23.120 1.00 47.44 372 HIS A C 1
ATOM 3028 O O . HIS A 1 372 ? 4.817 -34.322 23.037 1.00 47.44 372 HIS A O 1
ATOM 3034 N N . ILE A 1 373 ? 6.725 -33.682 24.023 1.00 50.62 373 ILE A N 1
ATOM 3035 C CA . ILE A 1 373 ? 6.813 -34.866 24.895 1.00 50.62 373 ILE A CA 1
ATOM 3036 C C . ILE A 1 373 ? 6.102 -34.707 26.254 1.00 50.62 373 ILE A C 1
ATOM 3038 O O . ILE A 1 373 ? 5.853 -35.721 26.902 1.00 50.62 373 ILE A O 1
ATOM 3042 N N . LYS A 1 374 ? 5.696 -33.518 26.736 1.00 47.59 374 LYS A N 1
ATOM 3043 C CA . LYS A 1 374 ? 5.116 -33.469 28.101 1.00 47.59 374 LYS A CA 1
ATOM 3044 C C . LYS A 1 374 ? 4.295 -32.220 28.438 1.00 47.59 374 LYS A C 1
ATOM 3046 O O . LYS A 1 374 ? 4.802 -31.316 29.090 1.00 47.59 374 LYS A O 1
ATOM 3051 N N . THR A 1 375 ? 3.009 -32.156 28.078 1.00 45.22 375 THR A N 1
ATOM 3052 C CA . THR A 1 375 ? 2.065 -31.288 28.823 1.00 45.22 375 THR A CA 1
ATOM 3053 C C . THR A 1 375 ? 0.603 -31.683 28.598 1.00 45.22 375 THR A C 1
ATOM 3055 O O . THR A 1 375 ? 0.013 -31.420 27.554 1.00 45.22 375 THR A O 1
ATOM 3058 N N . ARG A 1 376 ? 0.015 -32.337 29.608 1.00 50.28 376 ARG A N 1
ATOM 3059 C CA . ARG A 1 376 ? -1.431 -32.555 29.761 1.00 50.28 376 ARG A CA 1
ATOM 3060 C C . ARG A 1 376 ? -2.021 -31.334 30.485 1.00 50.28 376 ARG A C 1
ATOM 3062 O O . ARG A 1 376 ? -1.412 -30.843 31.430 1.00 50.28 376 ARG A O 1
ATOM 3069 N N . ARG A 1 377 ? -3.172 -30.853 29.999 1.00 53.72 377 ARG A N 1
ATOM 3070 C CA . ARG A 1 377 ? -3.907 -29.644 30.422 1.00 53.72 377 ARG A CA 1
ATOM 3071 C C . ARG A 1 377 ? -4.213 -29.601 31.922 1.00 53.72 377 ARG A C 1
ATOM 3073 O O . ARG A 1 377 ? -4.891 -30.499 32.407 1.00 53.72 377 ARG A O 1
ATOM 3080 N N . ILE A 1 378 ? -3.859 -28.489 32.569 1.00 48.38 378 ILE A N 1
ATOM 3081 C CA . ILE A 1 378 ? -4.638 -27.854 33.643 1.00 48.38 378 ILE A CA 1
ATOM 3082 C C . ILE A 1 378 ? -4.536 -26.338 33.413 1.00 48.38 378 ILE A C 1
ATOM 3084 O O . ILE A 1 378 ? -3.435 -25.819 33.226 1.00 48.38 378 ILE A O 1
ATOM 3088 N N . PHE A 1 379 ? -5.680 -25.647 33.376 1.00 47.12 379 PHE A N 1
ATOM 3089 C CA . PHE A 1 379 ? -5.758 -24.185 33.431 1.00 47.12 379 PHE A CA 1
ATOM 3090 C C . PHE A 1 379 ? -5.101 -23.725 34.736 1.00 47.12 379 PHE A C 1
ATOM 3092 O O . PHE A 1 379 ? -5.652 -23.915 35.816 1.00 47.12 379 PHE A O 1
ATOM 3099 N N . GLY A 1 380 ? -3.896 -23.177 34.647 1.00 50.06 380 GLY A N 1
ATOM 3100 C CA . GLY A 1 380 ? -3.159 -22.701 35.805 1.00 50.06 380 GLY A CA 1
ATOM 3101 C C . GLY A 1 380 ? -2.224 -21.583 35.392 1.00 50.06 380 GLY A C 1
ATOM 3102 O O . GLY A 1 380 ? -1.447 -21.731 34.447 1.00 50.06 380 GLY A O 1
ATOM 3103 N N . ILE A 1 381 ? -2.303 -20.464 36.105 1.00 55.22 381 ILE A N 1
ATOM 3104 C CA . ILE A 1 381 ? -1.253 -19.451 36.100 1.00 55.22 381 ILE A CA 1
ATOM 3105 C C . ILE A 1 381 ? -0.012 -20.150 36.659 1.00 55.22 381 ILE A C 1
ATOM 3107 O O . ILE A 1 381 ? 0.099 -20.378 37.862 1.00 55.22 381 ILE A O 1
ATOM 3111 N N . VAL A 1 382 ? 0.906 -20.559 35.785 1.00 52.88 382 VAL A N 1
ATOM 3112 C CA . VAL A 1 382 ? 2.179 -21.139 36.220 1.00 52.88 382 VAL A CA 1
ATOM 3113 C C . VAL A 1 382 ? 3.072 -19.980 36.638 1.00 52.88 382 VAL A C 1
ATOM 3115 O O . VAL A 1 382 ? 3.768 -19.382 35.816 1.00 52.88 382 VAL A O 1
ATOM 3118 N N . VAL A 1 383 ? 3.021 -19.635 37.923 1.00 51.44 383 VAL A N 1
ATOM 3119 C CA . VAL A 1 383 ? 3.953 -18.679 38.520 1.00 51.44 383 VAL A CA 1
ATOM 3120 C C . VAL A 1 383 ? 5.299 -19.382 38.663 1.00 51.44 383 VAL A C 1
ATOM 3122 O O . VAL A 1 383 ? 5.506 -20.209 39.549 1.00 51.44 383 VAL A O 1
ATOM 3125 N N . ASN A 1 384 ? 6.226 -19.092 37.755 1.00 48.81 384 ASN A N 1
ATOM 3126 C CA . ASN A 1 384 ? 7.590 -19.582 37.874 1.00 48.81 384 ASN A CA 1
ATOM 3127 C C . ASN A 1 384 ? 8.349 -18.677 38.855 1.00 48.81 384 ASN A C 1
ATOM 3129 O O . ASN A 1 384 ? 8.737 -17.568 38.504 1.00 48.81 384 ASN A O 1
ATOM 3133 N N . HIS A 1 385 ? 8.574 -19.132 40.088 1.00 57.81 385 HIS A N 1
ATOM 3134 C CA . HIS A 1 385 ? 9.146 -18.311 41.168 1.00 57.81 385 HIS A CA 1
ATOM 3135 C C . HIS A 1 385 ? 10.541 -17.710 40.887 1.00 57.81 385 HIS A C 1
ATOM 3137 O O . HIS A 1 385 ? 10.980 -16.837 41.629 1.00 57.81 385 HIS A O 1
ATOM 3143 N N . ARG A 1 386 ? 11.244 -18.127 39.823 1.00 56.72 386 ARG A N 1
ATOM 3144 C CA . ARG A 1 386 ? 12.555 -17.561 39.440 1.00 56.72 386 ARG A CA 1
ATOM 3145 C C . ARG A 1 386 ? 12.490 -16.402 38.441 1.00 56.72 386 ARG A C 1
ATOM 3147 O O . ARG A 1 386 ? 13.494 -15.728 38.238 1.00 56.72 386 ARG A O 1
ATOM 3154 N N . SER A 1 387 ? 11.328 -16.133 37.857 1.00 57.94 387 SER A N 1
ATOM 3155 C CA . SER A 1 387 ? 11.082 -14.946 37.039 1.00 57.94 387 SER A CA 1
ATOM 3156 C C . SER A 1 387 ? 9.615 -14.565 37.199 1.00 57.94 387 SER A C 1
ATOM 3158 O O . SER A 1 387 ? 8.747 -15.309 36.754 1.00 57.94 387 SER A O 1
ATOM 3160 N N . LEU A 1 388 ? 9.334 -13.410 37.807 1.00 67.94 388 LEU A N 1
ATOM 3161 C CA . LEU A 1 388 ? 7.996 -12.842 38.069 1.00 67.94 388 LEU A CA 1
ATOM 3162 C C . LEU A 1 388 ? 7.172 -12.517 36.796 1.00 67.94 388 LEU A C 1
ATOM 3164 O O . LEU A 1 388 ? 6.324 -11.632 36.780 1.00 67.94 388 LEU A O 1
ATOM 3168 N N . THR A 1 389 ? 7.423 -13.213 35.693 1.00 69.81 389 THR A N 1
ATOM 3169 C CA . THR A 1 389 ? 6.677 -13.125 34.446 1.00 69.81 389 THR A CA 1
ATOM 3170 C C . THR A 1 389 ? 5.436 -14.006 34.542 1.00 69.81 389 THR A C 1
ATOM 3172 O O . THR A 1 389 ? 5.525 -15.232 34.445 1.00 69.81 389 THR A O 1
ATOM 3175 N N . VAL A 1 390 ? 4.275 -13.376 34.716 1.00 78.62 390 VAL A N 1
ATOM 3176 C CA . VAL A 1 390 ? 2.971 -14.027 34.562 1.00 78.62 390 VAL A CA 1
ATOM 3177 C C . VAL A 1 390 ? 2.844 -14.503 33.115 1.00 78.62 390 VAL A C 1
ATOM 3179 O O . VAL A 1 390 ? 2.868 -13.696 32.185 1.00 78.62 390 VAL A O 1
ATOM 3182 N N . ARG A 1 391 ? 2.741 -15.821 32.915 1.00 83.38 391 ARG A N 1
ATOM 3183 C CA . ARG A 1 391 ? 2.388 -16.401 31.616 1.00 83.38 391 ARG A CA 1
ATOM 3184 C C . ARG A 1 391 ? 0.878 -16.519 31.515 1.00 83.38 391 ARG A C 1
ATOM 3186 O O . ARG A 1 391 ? 0.247 -17.174 32.343 1.00 83.38 391 ARG A O 1
ATOM 3193 N N . TYR A 1 392 ? 0.322 -15.903 30.483 1.00 87.12 392 TYR A N 1
ATOM 3194 C CA . TYR A 1 392 ? -1.079 -16.055 30.123 1.00 87.12 392 TYR A CA 1
ATOM 3195 C C . TYR A 1 392 ? -1.176 -17.173 29.085 1.00 87.12 392 TYR A C 1
ATOM 3197 O O . TYR A 1 392 ? -0.451 -17.143 28.098 1.00 87.12 392 TYR A O 1
ATOM 3205 N N . ASN A 1 393 ? -2.061 -18.142 29.299 1.00 89.19 393 ASN A N 1
ATOM 3206 C CA . ASN A 1 393 ? -2.461 -19.081 28.254 1.00 89.19 393 ASN A CA 1
ATOM 3207 C C . ASN A 1 393 ? -3.848 -18.654 27.787 1.00 89.19 393 ASN A C 1
ATOM 3209 O O . ASN A 1 393 ? -4.808 -18.743 28.552 1.00 89.19 393 ASN A O 1
ATOM 3213 N N . LEU A 1 394 ? -3.930 -18.126 26.568 1.00 91.88 394 LEU A N 1
ATOM 3214 C CA . LEU A 1 394 ? -5.197 -17.721 25.967 1.00 91.88 394 LEU A CA 1
ATOM 3215 C C . LEU A 1 394 ? -5.703 -18.829 25.044 1.00 91.88 394 LEU A C 1
ATOM 3217 O O . LEU A 1 394 ? -4.953 -19.330 24.203 1.00 91.88 394 LEU A O 1
ATOM 3221 N N . ASP A 1 395 ? -6.981 -19.168 25.182 1.00 91.25 395 ASP A N 1
ATOM 3222 C CA . ASP A 1 395 ? -7.678 -20.089 24.289 1.00 91.25 395 ASP A CA 1
ATOM 3223 C C . ASP A 1 395 ? -8.405 -19.315 23.182 1.00 91.25 395 ASP A C 1
ATOM 3225 O O . ASP A 1 395 ? -8.744 -18.145 23.330 1.00 91.25 395 ASP A O 1
ATOM 3229 N N . MET A 1 396 ? -8.701 -19.976 22.061 1.00 90.12 396 MET A N 1
ATOM 3230 C CA . MET A 1 396 ? -9.462 -19.397 20.941 1.00 90.12 396 MET A CA 1
ATOM 3231 C C . MET A 1 396 ? -10.977 -19.370 21.223 1.00 90.12 396 MET A C 1
ATOM 3233 O O . MET A 1 396 ? -11.777 -19.729 20.360 1.00 90.12 396 MET A O 1
ATOM 3237 N N . ALA A 1 397 ? -11.374 -18.993 22.440 1.00 91.19 397 ALA A N 1
ATOM 3238 C CA . ALA A 1 397 ? -12.765 -18.924 22.880 1.00 91.19 397 ALA A CA 1
ATOM 3239 C C . ALA A 1 397 ? -13.222 -17.459 23.040 1.00 91.19 397 ALA A C 1
ATOM 3241 O O . ALA A 1 397 ? -12.437 -16.626 23.500 1.00 91.19 397 ALA A O 1
ATOM 3242 N N . PRO A 1 398 ? -14.486 -17.117 22.719 1.00 90.81 398 PRO A N 1
ATOM 3243 C CA . PRO A 1 398 ? -15.014 -15.760 22.899 1.00 90.81 398 PRO A CA 1
ATOM 3244 C C . PRO A 1 398 ? -14.871 -15.220 24.331 1.00 90.81 398 PRO A C 1
ATOM 3246 O O . PRO A 1 398 ? -14.484 -14.070 24.524 1.00 90.81 398 PRO A O 1
ATOM 3249 N N . SER A 1 399 ? -15.091 -16.064 25.341 1.00 92.06 399 SER A N 1
ATOM 3250 C CA . SER A 1 399 ? -14.922 -15.705 26.757 1.00 92.06 399 SER A CA 1
ATOM 3251 C C . SER A 1 399 ? -13.483 -15.306 27.100 1.00 92.06 399 SER A C 1
ATOM 3253 O O . SER A 1 399 ? -13.247 -14.414 27.913 1.00 92.06 399 SER A O 1
ATOM 3255 N N . SER A 1 400 ? -12.493 -15.908 26.438 1.00 94.25 400 SER A N 1
ATOM 3256 C CA . SER A 1 400 ? -11.087 -15.549 26.613 1.00 94.25 400 SER A CA 1
ATOM 3257 C C . SER A 1 400 ? -10.759 -14.168 26.024 1.00 94.25 400 SER A C 1
ATOM 3259 O O . SER A 1 400 ? -9.831 -13.515 26.503 1.00 94.25 400 SER A O 1
ATOM 3261 N N . LEU A 1 401 ? -11.518 -13.673 25.036 1.00 95.69 401 LEU A N 1
ATOM 3262 C CA . LEU A 1 401 ? -11.407 -12.287 24.563 1.00 95.69 401 LEU A CA 1
ATOM 3263 C C . LEU A 1 401 ? -12.022 -11.300 25.569 1.00 95.69 401 LEU A C 1
ATOM 3265 O O . LEU A 1 401 ? -11.445 -10.240 25.805 1.00 95.69 401 LEU A O 1
ATOM 3269 N N . GLU A 1 402 ? -13.136 -11.643 26.215 1.00 94.44 402 GLU A N 1
ATOM 3270 C CA . GLU A 1 402 ? -13.693 -10.826 27.307 1.00 94.44 402 GLU A CA 1
ATOM 3271 C C . GLU A 1 402 ? -12.698 -10.697 28.471 1.00 94.44 402 GLU A C 1
ATOM 3273 O O . GLU A 1 402 ? -12.461 -9.595 28.968 1.00 94.44 402 GLU A O 1
ATOM 3278 N N . TYR A 1 403 ? -12.013 -11.790 28.826 1.00 94.94 403 TYR A N 1
ATOM 3279 C CA . TYR A 1 403 ? -10.915 -11.761 29.799 1.00 94.94 403 TYR A CA 1
ATOM 3280 C C . TYR A 1 403 ? -9.783 -10.802 29.391 1.00 94.94 403 TYR A C 1
ATOM 3282 O O . TYR A 1 403 ? -9.242 -10.083 30.234 1.00 94.94 403 TYR A O 1
ATOM 3290 N N . VAL A 1 404 ? -9.446 -10.738 28.097 1.00 96.38 404 VAL A N 1
ATOM 3291 C CA . VAL A 1 404 ? -8.453 -9.783 27.576 1.00 96.38 404 VAL A CA 1
ATOM 3292 C C . VAL A 1 404 ? -8.897 -8.335 27.777 1.00 96.38 404 VAL A C 1
ATOM 3294 O O . VAL A 1 404 ? -8.065 -7.511 28.149 1.00 96.38 404 VAL A O 1
ATOM 3297 N N . PHE A 1 405 ? -10.178 -8.014 27.575 1.00 96.50 405 PHE A N 1
ATOM 3298 C CA . PHE A 1 405 ? -10.696 -6.663 27.831 1.00 96.50 405 PHE A CA 1
ATOM 3299 C C . PHE A 1 405 ? -10.677 -6.290 29.314 1.00 96.50 405 PHE A C 1
ATOM 3301 O O . PHE A 1 405 ? -10.442 -5.128 29.641 1.00 96.50 405 PHE A O 1
ATOM 3308 N N . ASN A 1 406 ? -10.841 -7.277 30.194 1.00 95.75 406 ASN A N 1
ATOM 3309 C CA . ASN A 1 406 ? -10.794 -7.089 31.643 1.00 95.75 406 ASN A CA 1
ATOM 3310 C C . ASN A 1 406 ? -9.363 -7.081 32.213 1.00 95.75 406 ASN A C 1
ATOM 3312 O O . ASN A 1 406 ? -9.170 -6.758 33.382 1.00 95.75 406 ASN A O 1
ATOM 3316 N N . THR A 1 407 ? -8.349 -7.408 31.403 1.00 95.81 407 THR A N 1
ATOM 3317 C CA . THR A 1 407 ? -6.941 -7.466 31.823 1.00 95.81 407 THR A CA 1
ATOM 3318 C C . THR A 1 407 ? -6.134 -6.344 31.149 1.00 95.81 407 THR A C 1
ATOM 3320 O O . THR A 1 407 ? -5.807 -6.463 29.963 1.00 95.81 407 THR A O 1
ATOM 3323 N N . PRO A 1 408 ? -5.741 -5.268 31.867 1.00 95.31 408 PRO A N 1
ATOM 3324 C CA . PRO A 1 408 ? -5.128 -4.072 31.269 1.00 95.31 408 PRO A CA 1
ATOM 3325 C C . PRO A 1 408 ? -3.884 -4.337 30.408 1.00 95.31 408 PRO A C 1
ATOM 3327 O O . PRO A 1 408 ? -3.719 -3.733 29.344 1.00 95.31 408 PRO A O 1
ATOM 3330 N N . ASP A 1 409 ? -3.026 -5.271 30.825 1.00 95.62 409 ASP A N 1
ATOM 3331 C CA . ASP A 1 409 ? -1.806 -5.621 30.090 1.00 95.62 409 ASP A CA 1
ATOM 3332 C C . ASP A 1 409 ? -2.100 -6.315 28.754 1.00 95.62 409 ASP A C 1
ATOM 3334 O O . ASP A 1 409 ? -1.478 -6.007 27.729 1.00 95.62 409 ASP A O 1
ATOM 3338 N N . LEU A 1 410 ? -3.082 -7.219 28.737 1.00 96.19 410 LEU A N 1
ATOM 3339 C CA . LEU A 1 410 ? -3.512 -7.906 27.521 1.00 96.19 410 LEU A CA 1
ATOM 3340 C C . LEU A 1 410 ? -4.257 -6.947 26.591 1.00 96.19 410 LEU A C 1
ATOM 3342 O O . LEU A 1 410 ? -3.995 -6.948 25.386 1.00 96.19 410 LEU A O 1
ATOM 3346 N N . LEU A 1 411 ? -5.093 -6.059 27.136 1.00 96.94 411 LEU A N 1
ATOM 3347 C CA . LEU A 1 411 ? -5.744 -4.995 26.373 1.00 96.94 411 LEU A CA 1
ATOM 3348 C C . LEU A 1 411 ? -4.717 -4.054 25.724 1.00 96.94 411 LEU A C 1
ATOM 3350 O O . LEU A 1 411 ? -4.871 -3.673 24.562 1.00 96.94 411 LEU A O 1
ATOM 3354 N N . LYS A 1 412 ? -3.628 -3.712 26.423 1.00 96.50 412 LYS A N 1
ATOM 3355 C CA . LYS A 1 412 ? -2.528 -2.914 25.857 1.00 96.50 412 LYS A CA 1
ATOM 3356 C C . LYS A 1 412 ? -1.858 -3.628 24.678 1.00 96.50 412 LYS A C 1
ATOM 3358 O O . LYS A 1 412 ? -1.599 -2.992 23.653 1.00 96.50 412 LYS A O 1
ATOM 3363 N N . ARG A 1 413 ? -1.614 -4.940 24.784 1.00 96.19 413 ARG A N 1
ATOM 3364 C CA . ARG A 1 413 ? -1.094 -5.755 23.667 1.00 96.19 413 ARG A CA 1
ATOM 3365 C C . ARG A 1 413 ? -2.091 -5.826 22.505 1.00 96.19 413 ARG A C 1
ATOM 3367 O O . ARG A 1 413 ? -1.682 -5.677 21.354 1.00 96.19 413 ARG A O 1
ATOM 3374 N N . LEU A 1 414 ? -3.385 -5.980 22.790 1.00 97.31 414 LEU A N 1
ATOM 3375 C CA . LEU A 1 414 ? -4.447 -5.981 21.781 1.00 97.31 414 LEU A CA 1
ATOM 3376 C C . LEU A 1 414 ? -4.519 -4.639 21.036 1.00 97.31 414 LEU A C 1
ATOM 3378 O O . LEU A 1 414 ? -4.567 -4.626 19.809 1.00 97.31 414 LEU A O 1
ATOM 3382 N N . LYS A 1 415 ? -4.441 -3.509 21.751 1.00 97.31 415 LYS A N 1
ATOM 3383 C CA . LYS A 1 415 ? -4.372 -2.160 21.157 1.00 97.31 415 LYS A CA 1
ATOM 3384 C C . LYS A 1 415 ? -3.148 -1.996 20.259 1.00 97.31 415 LYS A C 1
ATOM 3386 O O . LYS A 1 415 ? -3.266 -1.434 19.174 1.00 97.31 415 LYS A O 1
ATOM 3391 N N . GLN A 1 416 ? -1.990 -2.512 20.673 1.00 96.31 416 GLN A N 1
ATOM 3392 C CA . GLN A 1 416 ? -0.783 -2.481 19.846 1.00 96.31 416 GLN A CA 1
ATOM 3393 C C . GLN A 1 416 ? -0.970 -3.272 18.543 1.00 96.31 416 GLN A C 1
ATOM 3395 O O . GLN A 1 416 ? -0.610 -2.778 17.477 1.00 96.31 416 GLN A O 1
ATOM 3400 N N . LEU A 1 417 ? -1.590 -4.452 18.603 1.00 95.62 417 LEU A N 1
ATOM 3401 C CA . LEU A 1 417 ? -1.926 -5.220 17.401 1.00 95.62 417 LEU A CA 1
ATOM 3402 C C . LEU A 1 417 ? -2.954 -4.506 16.519 1.00 95.62 417 LEU A C 1
ATOM 3404 O O . LEU A 1 417 ? -2.825 -4.533 15.299 1.00 95.62 417 LEU A O 1
ATOM 3408 N N . ALA A 1 418 ? -3.929 -3.827 17.122 1.00 95.94 418 ALA A N 1
ATOM 3409 C CA . ALA A 1 418 ? -4.928 -3.052 16.396 1.00 95.94 418 ALA A CA 1
ATOM 3410 C C . ALA A 1 418 ? -4.326 -1.827 15.685 1.00 95.94 418 ALA A C 1
ATOM 3412 O O . ALA A 1 418 ? -4.764 -1.484 14.589 1.00 95.94 418 ALA A O 1
ATOM 3413 N N . ILE A 1 419 ? -3.291 -1.199 16.262 1.00 95.50 419 ILE A N 1
ATOM 3414 C CA . ILE A 1 419 ? -2.503 -0.153 15.587 1.00 95.50 419 ILE A CA 1
ATOM 3415 C C . ILE A 1 419 ? -1.814 -0.725 14.344 1.00 95.50 419 ILE A C 1
ATOM 3417 O O . ILE A 1 419 ? -1.853 -0.103 13.284 1.00 95.50 419 ILE A O 1
ATOM 3421 N N . GLU A 1 420 ? -1.190 -1.899 14.475 1.00 94.19 420 GLU A N 1
ATOM 3422 C CA . GLU A 1 420 ? -0.480 -2.575 13.380 1.00 94.19 420 GLU A CA 1
ATOM 3423 C C . GLU A 1 420 ? -1.422 -3.046 12.260 1.00 94.19 420 GLU A C 1
ATOM 3425 O O . GLU A 1 420 ? -0.973 -3.204 11.128 1.00 94.19 420 GLU A O 1
ATOM 3430 N N . ASP A 1 421 ? -2.700 -3.276 12.577 1.00 92.56 421 ASP A N 1
ATOM 3431 C CA . ASP A 1 421 ? -3.753 -3.717 11.651 1.00 92.56 421 ASP A CA 1
ATOM 3432 C C . ASP A 1 421 ? -4.635 -2.558 11.137 1.00 92.56 421 ASP A C 1
ATOM 3434 O O . ASP A 1 421 ? -5.547 -2.776 10.344 1.00 92.56 421 ASP A O 1
ATOM 3438 N N . PHE A 1 422 ? -4.394 -1.316 11.569 1.00 94.12 422 PHE A N 1
ATOM 3439 C CA . PHE A 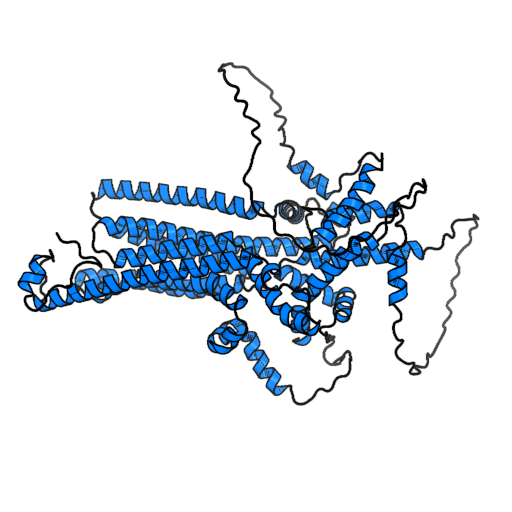1 422 ? -5.227 -0.143 11.247 1.00 94.12 422 PHE A CA 1
ATOM 3440 C C . PHE A 1 422 ? -6.711 -0.297 11.620 1.00 94.12 422 PHE A C 1
ATOM 3442 O O . PHE A 1 422 ? -7.575 0.153 10.870 1.00 94.12 422 PHE A O 1
ATOM 3449 N N . SER A 1 423 ? -7.005 -0.964 12.737 1.00 94.56 423 SER A N 1
ATOM 3450 C CA . SER A 1 423 ? -8.374 -1.285 13.170 1.00 94.56 423 SER A CA 1
ATOM 3451 C C . SER A 1 423 ? -8.612 -0.944 14.643 1.00 94.56 423 SER A C 1
ATOM 3453 O O . SER A 1 423 ? -9.286 -1.679 15.378 1.00 94.56 423 SER A O 1
ATOM 3455 N N . VAL A 1 424 ? -7.967 0.115 15.130 1.00 96.50 424 VAL A N 1
ATOM 3456 C CA . VAL A 1 424 ? -7.976 0.454 16.555 1.00 96.50 424 VAL A CA 1
ATOM 3457 C C . VAL A 1 424 ? -9.320 0.972 17.048 1.00 96.50 424 VAL A C 1
ATOM 3459 O O . VAL A 1 424 ? -9.656 0.807 18.221 1.00 96.50 424 VAL A O 1
ATOM 3462 N N . GLU A 1 425 ? -10.113 1.540 16.146 1.00 96.12 425 GLU A N 1
ATOM 3463 C CA . GLU A 1 425 ? -11.467 2.010 16.404 1.00 96.12 425 GLU A CA 1
ATOM 3464 C C . GLU A 1 425 ? -12.364 0.914 16.984 1.00 96.12 425 GLU A C 1
ATOM 3466 O O . GLU A 1 425 ? -13.127 1.193 17.902 1.00 96.12 425 GLU A O 1
ATOM 3471 N N . ASN A 1 426 ? -12.208 -0.337 16.539 1.00 97.06 426 ASN A N 1
ATOM 3472 C CA . ASN A 1 426 ? -13.000 -1.464 17.031 1.00 97.06 426 ASN A CA 1
ATOM 3473 C C . ASN A 1 426 ? -12.687 -1.761 18.508 1.00 97.06 426 ASN A C 1
ATOM 3475 O O . ASN A 1 426 ? -13.591 -1.904 19.328 1.00 97.06 426 ASN A O 1
ATOM 3479 N N . VAL A 1 427 ? -11.399 -1.803 18.868 1.00 97.56 427 VAL A N 1
ATOM 3480 C CA . VAL A 1 427 ? -10.960 -2.078 20.249 1.00 97.56 427 VAL A CA 1
ATOM 3481 C C . VAL A 1 427 ? -11.368 -0.942 21.185 1.00 97.56 427 VAL A C 1
ATOM 3483 O O . VAL A 1 427 ? -11.861 -1.198 22.282 1.00 97.56 427 VAL A O 1
ATOM 3486 N N . LEU A 1 428 ? -11.204 0.309 20.743 1.00 97.00 428 LEU A N 1
ATOM 3487 C CA . LEU A 1 428 ? -11.595 1.486 21.521 1.00 97.00 428 LEU A CA 1
ATOM 3488 C C . LEU A 1 428 ? -13.113 1.596 21.684 1.00 97.00 428 LEU A C 1
ATOM 3490 O O . LEU A 1 428 ? -13.578 1.968 22.759 1.00 97.00 428 LEU A O 1
ATOM 3494 N N . PHE A 1 429 ? -13.886 1.247 20.654 1.00 97.81 429 PHE A N 1
ATOM 3495 C CA . PHE A 1 429 ? -15.339 1.162 20.746 1.00 97.81 429 PHE A CA 1
ATOM 3496 C C . PHE A 1 429 ? -15.763 0.177 21.832 1.00 97.81 429 PHE A C 1
ATOM 3498 O O . PHE A 1 429 ? -16.554 0.539 22.699 1.00 97.81 429 PHE A O 1
ATOM 3505 N N . TYR A 1 430 ? -15.211 -1.041 21.818 1.00 97.12 430 TYR A N 1
ATOM 3506 C CA . TYR A 1 430 ? -15.595 -2.082 22.771 1.00 97.12 430 TYR A CA 1
ATOM 3507 C C . TYR A 1 430 ? -15.210 -1.713 24.212 1.00 97.12 430 TYR A C 1
ATOM 3509 O O . TYR A 1 430 ? -16.016 -1.854 25.128 1.00 97.12 430 TYR A O 1
ATOM 3517 N N . GLU A 1 431 ? -14.016 -1.146 24.409 1.00 96.88 431 GLU A N 1
ATOM 3518 C CA . GLU A 1 431 ? -13.581 -0.613 25.707 1.00 96.88 431 GLU A CA 1
ATOM 3519 C C . GLU A 1 431 ? -14.521 0.493 26.215 1.00 96.88 431 GLU A C 1
ATOM 3521 O O . GLU A 1 431 ? -14.935 0.482 27.375 1.00 96.88 431 GLU A O 1
ATOM 3526 N N . LYS A 1 432 ? -14.897 1.445 25.350 1.00 96.56 432 LYS A N 1
ATOM 3527 C CA . LYS A 1 432 ? -15.827 2.524 25.714 1.00 96.56 432 LYS A CA 1
ATOM 3528 C C . LYS A 1 432 ? -17.246 2.024 25.960 1.00 96.56 432 LYS A C 1
ATOM 3530 O O . LYS A 1 432 ? -17.918 2.560 26.835 1.00 96.56 432 LYS A O 1
ATOM 3535 N N . TYR A 1 433 ? -17.679 0.993 25.245 1.00 97.06 433 TYR A N 1
ATOM 3536 C CA . TYR A 1 433 ? -18.954 0.337 25.498 1.00 97.06 433 TYR A CA 1
ATOM 3537 C C . TYR A 1 433 ? -18.995 -0.306 26.892 1.00 97.06 433 TYR A C 1
ATOM 3539 O O . TYR A 1 433 ? -19.966 -0.116 27.622 1.00 97.06 433 TYR A O 1
ATOM 3547 N N . GLY A 1 434 ? -17.922 -0.993 27.301 1.00 95.62 434 GLY A N 1
ATOM 3548 C CA . GLY A 1 434 ? -17.793 -1.532 28.661 1.00 95.62 434 GLY A CA 1
ATOM 3549 C C . GLY A 1 434 ? -17.915 -0.443 29.732 1.00 95.62 434 GLY A C 1
ATOM 3550 O O . GLY A 1 434 ? -18.713 -0.573 30.654 1.00 95.62 434 GLY A O 1
ATOM 3551 N N . GLN A 1 435 ? -17.238 0.694 29.535 1.00 95.50 435 GLN A N 1
ATOM 3552 C CA . GLN A 1 435 ? -17.345 1.852 30.438 1.00 95.50 435 GLN A CA 1
ATOM 3553 C C . GLN A 1 435 ? -18.779 2.401 30.531 1.00 95.50 435 GLN A C 1
ATOM 3555 O O . GLN A 1 435 ? -19.214 2.792 31.611 1.00 95.50 435 GLN A O 1
ATOM 3560 N N . LEU A 1 436 ? -19.533 2.423 29.423 1.00 95.62 436 LEU A N 1
ATOM 3561 C CA . LEU A 1 436 ? -20.950 2.808 29.441 1.00 95.62 436 LEU A CA 1
ATOM 3562 C C . LEU A 1 436 ? -21.802 1.818 30.240 1.00 95.62 436 LEU A C 1
ATOM 3564 O O . LEU A 1 436 ? -22.680 2.245 30.987 1.00 95.62 436 LEU A O 1
ATOM 3568 N N . CYS A 1 437 ? -21.534 0.515 30.116 1.00 95.06 437 CYS A N 1
ATOM 3569 C CA . CYS A 1 437 ? -22.224 -0.507 30.903 1.00 95.06 437 CYS A CA 1
ATOM 3570 C C . CYS A 1 437 ? -21.990 -0.300 32.403 1.00 95.06 437 CYS A C 1
ATOM 3572 O O . CYS A 1 437 ? -22.939 -0.349 33.183 1.00 95.06 437 CYS A O 1
ATOM 3574 N N . ASP A 1 438 ? -20.743 -0.042 32.801 1.00 94.88 438 ASP A N 1
ATOM 3575 C CA . ASP A 1 438 ? -20.381 0.163 34.205 1.00 94.88 438 ASP A CA 1
ATOM 3576 C C . ASP A 1 438 ? -21.017 1.431 34.779 1.00 94.88 438 ASP A C 1
ATOM 3578 O O . ASP A 1 438 ? -21.520 1.406 35.901 1.00 94.88 438 ASP A O 1
ATOM 3582 N N . LEU A 1 439 ? -21.081 2.513 33.994 1.00 94.75 439 LEU A N 1
ATOM 3583 C CA . LEU A 1 439 ? -21.801 3.729 34.379 1.00 94.75 439 LEU A CA 1
ATOM 3584 C C . LEU A 1 439 ? -23.289 3.444 34.611 1.00 94.75 439 LEU A C 1
ATOM 3586 O O . LEU A 1 439 ? -23.814 3.783 35.665 1.00 94.75 439 LEU A O 1
ATOM 3590 N N . VAL A 1 440 ? -23.958 2.762 33.676 1.00 94.38 440 VAL A N 1
ATOM 3591 C CA . VAL A 1 440 ? -25.384 2.412 33.818 1.00 94.38 440 VAL A CA 1
ATOM 3592 C C . VAL A 1 440 ? -25.627 1.523 35.044 1.00 94.38 440 VAL A C 1
ATOM 3594 O O . VAL A 1 440 ? -26.619 1.718 35.745 1.00 94.38 440 VAL A O 1
ATOM 3597 N N . LYS A 1 441 ? -24.723 0.581 35.345 1.00 94.25 441 LYS A N 1
ATOM 3598 C CA . LYS A 1 441 ? -24.789 -0.244 36.564 1.00 94.25 441 LYS A CA 1
ATOM 3599 C C . LYS A 1 441 ? -24.657 0.598 37.834 1.00 94.25 441 LYS A C 1
ATOM 3601 O O . LYS A 1 441 ? -25.458 0.440 38.749 1.00 94.25 441 LYS A O 1
ATOM 3606 N N . GLN A 1 442 ? -23.682 1.508 37.888 1.00 94.00 442 GLN A N 1
ATOM 3607 C CA . GLN A 1 442 ? -23.452 2.371 39.054 1.00 94.00 442 GLN A CA 1
ATOM 3608 C C . GLN A 1 442 ? -24.671 3.241 39.379 1.00 94.00 442 GLN A C 1
ATOM 3610 O O . GLN A 1 442 ? -25.037 3.364 40.547 1.00 94.00 442 GLN A O 1
ATOM 3615 N N . CYS A 1 443 ? -25.334 3.784 38.357 1.00 92.06 443 CYS A N 1
ATOM 3616 C CA . CYS A 1 443 ? -26.550 4.581 38.521 1.00 92.06 443 CYS A CA 1
ATOM 3617 C C . CYS A 1 443 ? -27.707 3.767 39.122 1.00 92.06 443 CYS A C 1
ATOM 3619 O O . CYS A 1 443 ? -28.483 4.291 39.910 1.00 92.06 443 CYS A O 1
ATOM 3621 N N . GLN A 1 444 ? -27.795 2.472 38.806 1.00 88.31 444 GLN A N 1
ATOM 3622 C CA . GLN A 1 444 ? -28.847 1.592 39.328 1.00 88.31 444 GLN A CA 1
ATOM 3623 C C . GLN A 1 444 ? -28.586 1.121 40.755 1.00 88.31 444 GLN A C 1
ATOM 3625 O O . GLN A 1 444 ? -29.529 0.909 41.513 1.00 88.31 444 GLN A O 1
ATOM 3630 N N . CYS A 1 445 ? -27.317 0.928 41.110 1.00 86.06 445 CYS A N 1
ATOM 3631 C CA . CYS A 1 445 ? -26.941 0.477 42.443 1.00 86.06 445 CYS A CA 1
ATOM 3632 C C . CYS A 1 445 ? -26.979 1.595 43.483 1.00 86.06 445 CYS A C 1
ATOM 3634 O O . CYS A 1 445 ? -26.894 1.281 44.664 1.00 86.06 445 CYS A O 1
ATOM 3636 N N . SER A 1 446 ? -27.079 2.868 43.081 1.00 83.56 446 SER A N 1
ATOM 3637 C CA . SER A 1 446 ? -27.245 3.981 44.013 1.00 83.56 446 SER A CA 1
ATOM 3638 C C . SER A 1 446 ? -28.701 3.996 44.496 1.00 83.56 446 SER A C 1
ATOM 3640 O O . SER A 1 446 ? -29.583 4.432 43.752 1.00 83.56 446 SER A O 1
ATOM 3642 N N . PRO A 1 447 ? -29.004 3.479 45.704 1.00 71.44 447 PRO A N 1
ATOM 3643 C CA . PRO A 1 447 ? -30.363 3.492 46.213 1.00 71.44 447 PRO A CA 1
ATOM 3644 C C . PRO A 1 447 ? -30.740 4.957 46.416 1.00 71.44 447 PRO A C 1
ATOM 3646 O O . PRO A 1 447 ? -29.934 5.733 46.937 1.00 71.44 447 PRO A O 1
ATOM 3649 N N . GLN A 1 448 ? -31.948 5.345 46.014 1.00 61.75 448 GLN A N 1
ATOM 3650 C CA . GLN A 1 448 ? -32.515 6.665 46.287 1.00 61.75 448 GLN A CA 1
ATOM 3651 C C . GLN A 1 448 ? -32.686 6.877 47.805 1.00 61.75 448 GLN A C 1
ATOM 3653 O O . GLN A 1 448 ? -33.796 6.907 48.318 1.00 61.75 448 GLN A O 1
ATOM 3658 N N . ASN A 1 449 ? -31.598 7.075 48.545 1.00 55.25 449 ASN A N 1
ATOM 3659 C CA . ASN A 1 449 ? -31.625 7.472 49.954 1.00 55.25 449 ASN A CA 1
ATOM 3660 C C . ASN A 1 449 ? -31.826 8.990 50.116 1.00 55.25 449 ASN A C 1
ATOM 3662 O O . ASN A 1 449 ? -31.480 9.571 51.141 1.00 55.25 449 ASN A O 1
ATOM 3666 N N . HIS A 1 450 ? -32.413 9.655 49.120 1.00 53.31 450 HIS A N 1
ATOM 3667 C CA . HIS A 1 450 ? -32.751 11.072 49.189 1.00 53.31 450 HIS A CA 1
ATOM 3668 C C . HIS A 1 450 ? -34.237 11.287 49.468 1.00 53.31 450 HIS A C 1
ATOM 3670 O O . HIS A 1 450 ? -34.964 11.779 48.620 1.00 53.31 450 HIS A O 1
ATOM 3676 N N . HIS A 1 451 ? -34.636 10.939 50.691 1.00 49.84 451 HIS A N 1
ATOM 3677 C CA . HIS A 1 451 ? -35.635 11.597 51.548 1.00 49.84 451 HIS A CA 1
ATOM 3678 C C . HIS A 1 451 ? -35.371 10.998 52.948 1.00 49.84 451 HIS A C 1
ATOM 3680 O O . HIS A 1 451 ? -35.499 9.795 53.113 1.00 49.84 451 HIS A O 1
ATOM 3686 N N . THR A 1 452 ? -34.815 11.681 53.955 1.00 49.94 452 THR A N 1
ATOM 3687 C CA . THR A 1 452 ? -35.212 12.957 54.573 1.00 49.94 452 THR A CA 1
ATOM 3688 C C . THR A 1 452 ? -34.080 13.497 55.470 1.00 49.94 452 THR A C 1
ATOM 3690 O O . THR A 1 452 ? -33.295 12.736 56.025 1.00 49.94 452 THR A O 1
ATOM 3693 N N . SER A 1 453 ? -34.028 14.820 55.614 1.00 50.91 453 SER A N 1
ATOM 3694 C CA . SER A 1 453 ? -33.145 15.639 56.455 1.00 50.91 453 SER A CA 1
ATOM 3695 C C . SER A 1 453 ? -32.905 15.152 57.896 1.00 50.91 453 SER A C 1
ATOM 3697 O O . SER A 1 453 ? -33.869 14.865 58.593 1.00 50.91 453 SER A O 1
ATOM 3699 N N . SER A 1 454 ? -31.674 15.294 58.407 1.00 43.09 454 SER A N 1
ATOM 3700 C CA . SER A 1 454 ? -31.416 16.103 59.615 1.00 43.09 454 SER A CA 1
ATOM 3701 C C . SER A 1 454 ? -29.924 16.365 59.837 1.00 43.09 454 SER A C 1
ATOM 3703 O O . SER A 1 454 ? -29.105 15.456 59.932 1.00 43.09 454 SER A O 1
ATOM 3705 N N . VAL A 1 455 ? -29.624 17.650 59.971 1.00 57.94 455 VAL A N 1
ATOM 3706 C CA . VAL A 1 455 ? -28.470 18.239 60.648 1.00 57.94 455 VAL A CA 1
ATOM 3707 C C . VAL A 1 455 ? -28.235 17.565 62.007 1.00 57.94 455 VAL A C 1
ATOM 3709 O O . VAL A 1 455 ? -29.131 17.615 62.841 1.00 57.94 455 VAL A O 1
ATOM 3712 N N . LEU A 1 456 ? -27.038 17.024 62.262 1.00 43.38 456 LEU A N 1
ATOM 3713 C CA . LEU A 1 456 ? -26.348 17.206 63.545 1.00 43.38 456 LEU A CA 1
ATOM 3714 C C . LEU A 1 456 ? -24.863 16.817 63.451 1.00 43.38 456 LEU A C 1
ATOM 3716 O O . LEU A 1 456 ? -24.489 15.738 63.005 1.00 43.38 456 LEU A O 1
ATOM 3720 N N . SER A 1 457 ? -24.038 17.755 63.896 1.00 47.03 457 SER A N 1
ATOM 3721 C CA . SER A 1 457 ? -22.651 17.626 64.336 1.00 47.03 457 SER A CA 1
ATOM 3722 C C . SER A 1 457 ? -22.401 16.426 65.256 1.00 47.03 457 SER A C 1
ATOM 3724 O O . SER A 1 457 ? -23.220 16.197 66.137 1.00 47.03 457 SER A O 1
ATOM 3726 N N . HIS A 1 458 ? -21.240 15.763 65.144 1.00 38.28 458 HIS A N 1
ATOM 3727 C CA . HIS A 1 458 ? -20.267 15.623 66.246 1.00 38.28 458 HIS A CA 1
ATOM 3728 C C . HIS A 1 458 ? -19.012 14.803 65.864 1.00 38.28 458 HIS A C 1
ATOM 3730 O O . HIS A 1 458 ? -19.093 13.679 65.390 1.00 38.28 458 HIS A O 1
ATOM 3736 N N . THR A 1 459 ? -17.859 15.450 66.071 1.00 38.56 459 THR A N 1
ATOM 3737 C CA . THR A 1 459 ? -16.589 14.981 66.671 1.00 38.56 459 THR A CA 1
ATOM 3738 C C . THR A 1 459 ? -16.142 13.512 66.575 1.00 38.56 459 THR A C 1
ATOM 3740 O O . THR A 1 459 ? -16.744 12.618 67.154 1.00 38.56 459 THR A O 1
ATOM 3743 N N . SER A 1 460 ? -14.958 13.360 65.964 1.00 46.66 460 SER A N 1
ATOM 3744 C CA . SER A 1 460 ? -13.822 12.482 66.308 1.00 46.66 460 SER A CA 1
ATOM 3745 C C . SER A 1 460 ? -13.957 11.541 67.512 1.00 46.66 460 SER A C 1
ATOM 3747 O O . SER A 1 460 ? -14.172 12.001 68.633 1.00 46.66 460 SER A O 1
ATOM 3749 N N . THR A 1 461 ? -13.609 10.269 67.318 1.00 35.56 461 THR A N 1
ATOM 3750 C CA . THR A 1 461 ? -12.697 9.531 68.214 1.00 35.56 461 THR A CA 1
ATOM 3751 C C . THR A 1 461 ? -12.184 8.271 67.523 1.00 35.56 461 THR A C 1
ATOM 3753 O O . THR A 1 461 ? -12.947 7.527 66.911 1.00 35.56 461 THR A O 1
ATOM 3756 N N . ASP A 1 462 ? -10.870 8.085 67.619 1.00 43.81 462 ASP A N 1
ATOM 3757 C CA . ASP A 1 462 ? -10.138 6.871 67.282 1.00 43.81 462 ASP A CA 1
ATOM 3758 C C . ASP A 1 462 ? -10.691 5.657 68.035 1.00 43.81 462 ASP A C 1
ATOM 3760 O O . ASP A 1 462 ? -11.073 5.753 69.202 1.00 43.81 462 ASP A O 1
ATOM 3764 N N . THR A 1 463 ? -10.682 4.490 67.394 1.00 39.53 463 THR A N 1
ATOM 3765 C CA . THR A 1 463 ? -10.583 3.210 68.106 1.00 39.53 463 THR A CA 1
ATOM 3766 C C . THR A 1 463 ? -10.026 2.139 67.177 1.00 39.53 463 THR A C 1
ATOM 3768 O O . THR A 1 463 ? -10.700 1.633 66.281 1.00 39.53 463 THR A O 1
ATOM 3771 N N . ASP A 1 464 ? -8.765 1.802 67.433 1.00 43.69 464 ASP A N 1
ATOM 3772 C CA . ASP A 1 464 ? -8.125 0.557 67.036 1.00 43.69 464 ASP A CA 1
ATOM 3773 C C . ASP A 1 464 ? -8.963 -0.640 67.495 1.00 43.69 464 ASP A C 1
ATOM 3775 O O . ASP A 1 464 ? -9.254 -0.786 68.682 1.00 43.69 464 ASP A O 1
ATOM 3779 N N . THR A 1 465 ? -9.288 -1.549 66.576 1.00 39.62 465 THR A N 1
ATOM 3780 C CA . THR A 1 465 ? -9.604 -2.937 66.929 1.00 39.62 465 THR A CA 1
ATOM 3781 C C . THR A 1 465 ? -8.975 -3.894 65.921 1.00 39.62 465 THR A C 1
ATOM 3783 O O . THR A 1 465 ? -9.386 -4.008 64.770 1.00 39.62 465 THR A O 1
ATOM 3786 N N . ASN A 1 466 ? -7.942 -4.587 66.405 1.00 44.84 466 ASN A N 1
ATOM 3787 C CA . ASN A 1 466 ? -7.443 -5.851 65.877 1.00 44.84 466 ASN A CA 1
ATOM 3788 C C . ASN A 1 466 ? -8.592 -6.864 65.799 1.00 44.84 466 ASN A C 1
ATOM 3790 O O . ASN A 1 466 ? -9.183 -7.190 66.829 1.00 44.84 466 ASN A O 1
ATOM 3794 N N . ILE A 1 467 ? -8.852 -7.408 64.610 1.00 40.25 467 ILE A N 1
ATOM 3795 C CA . ILE A 1 467 ? -9.625 -8.642 64.446 1.00 40.25 467 ILE A CA 1
ATOM 3796 C C . ILE A 1 467 ? -8.785 -9.612 63.624 1.00 40.25 467 ILE A C 1
ATOM 3798 O O . ILE A 1 467 ? -8.678 -9.527 62.401 1.00 40.25 467 ILE A O 1
ATOM 3802 N N . ASP A 1 468 ? -8.181 -10.529 64.367 1.00 41.41 468 ASP A N 1
ATOM 3803 C CA . ASP A 1 468 ? -7.574 -11.762 63.901 1.00 41.41 468 ASP A CA 1
ATOM 3804 C C . ASP A 1 468 ? -8.701 -12.671 63.381 1.00 41.41 468 ASP A C 1
ATOM 3806 O O . ASP A 1 468 ? -9.607 -13.045 64.129 1.00 41.41 468 ASP A O 1
ATOM 3810 N N . THR A 1 469 ? -8.694 -12.990 62.088 1.00 37.12 469 THR A N 1
ATOM 3811 C CA . THR A 1 469 ? -9.571 -14.020 61.510 1.00 37.12 469 THR A CA 1
ATOM 3812 C C . THR A 1 469 ? -8.753 -14.915 60.590 1.00 37.12 469 THR A C 1
ATOM 3814 O O . THR A 1 469 ? -8.518 -14.627 59.419 1.00 37.12 469 THR A O 1
ATOM 3817 N N . SER A 1 470 ? -8.313 -16.038 61.156 1.00 38.34 470 SER A N 1
ATOM 3818 C CA . SER A 1 470 ? -7.866 -17.216 60.423 1.00 38.34 470 SER A CA 1
ATOM 3819 C C . SER A 1 470 ? -9.035 -17.760 59.599 1.00 38.34 470 SER A C 1
ATOM 3821 O O . SER A 1 470 ? -9.974 -18.335 60.154 1.00 38.34 470 SER A O 1
ATOM 3823 N N . PHE A 1 471 ? -8.996 -17.556 58.284 1.00 35.50 471 PHE A N 1
ATOM 3824 C CA . PHE A 1 471 ? -9.994 -18.092 57.364 1.00 35.50 471 PHE A CA 1
ATOM 3825 C C . PHE A 1 471 ? -9.505 -19.425 56.789 1.00 35.50 471 PHE A C 1
ATOM 3827 O O . PHE A 1 471 ? -8.511 -19.487 56.063 1.00 35.50 471 PHE A O 1
ATOM 3834 N N . ASP A 1 472 ? -10.205 -20.491 57.168 1.00 36.12 472 ASP A N 1
ATOM 3835 C CA . ASP A 1 472 ? -9.983 -21.866 56.738 1.00 36.12 472 ASP A CA 1
ATOM 3836 C C . ASP A 1 472 ? -10.374 -22.025 55.259 1.00 36.12 472 ASP A C 1
ATOM 3838 O O . ASP A 1 472 ? -11.520 -21.797 54.869 1.00 36.12 472 ASP A O 1
ATOM 3842 N N . ILE A 1 473 ? -9.418 -22.421 54.415 1.00 39.94 473 ILE A N 1
ATOM 3843 C CA . ILE A 1 473 ? -9.649 -22.694 52.991 1.00 39.94 473 ILE A CA 1
ATOM 3844 C C . ILE A 1 473 ? -10.206 -24.114 52.872 1.00 39.94 473 ILE A C 1
ATOM 3846 O O . ILE A 1 473 ? -9.474 -25.080 52.645 1.00 39.94 473 ILE A O 1
ATOM 3850 N N . THR A 1 474 ? -11.522 -24.250 53.010 1.00 36.62 474 THR A N 1
ATOM 3851 C CA . THR A 1 474 ? -12.233 -25.444 52.548 1.00 36.62 474 THR A CA 1
ATOM 3852 C C . THR A 1 474 ? -12.583 -25.292 51.069 1.00 36.62 474 THR A C 1
ATOM 3854 O O . THR A 1 474 ? -13.075 -24.268 50.608 1.00 36.62 474 THR A O 1
ATOM 3857 N N . LYS A 1 475 ? -12.248 -26.335 50.302 1.00 48.34 475 LYS A N 1
ATOM 3858 C CA . LYS A 1 475 ? -12.555 -26.502 48.879 1.00 48.34 475 LYS A CA 1
ATOM 3859 C C . LYS A 1 475 ? -14.071 -26.481 48.656 1.00 48.34 475 LYS A C 1
ATOM 3861 O O . LYS A 1 475 ? -14.706 -27.529 48.741 1.00 48.34 475 LYS A O 1
ATOM 3866 N N . GLU A 1 476 ? -14.622 -25.331 48.302 1.00 38.62 476 GLU A N 1
ATOM 3867 C CA . GLU A 1 476 ? -15.932 -25.248 47.659 1.00 38.62 476 GLU A CA 1
ATOM 3868 C C . GLU A 1 476 ? -15.777 -25.271 46.137 1.00 38.62 476 GLU A C 1
ATOM 3870 O O . GLU A 1 476 ? -14.834 -24.718 45.563 1.00 38.62 476 GLU A O 1
ATOM 3875 N N . GLY A 1 477 ? -16.676 -26.018 45.494 1.00 42.72 477 GLY A N 1
ATOM 3876 C CA . GLY A 1 477 ? -16.713 -26.224 44.054 1.00 42.72 477 GLY A CA 1
ATOM 3877 C C . GLY A 1 477 ? -16.770 -24.905 43.293 1.00 42.72 477 GLY A C 1
ATOM 3878 O O . GLY A 1 477 ? -17.353 -23.927 43.751 1.00 42.72 477 GLY A O 1
ATOM 3879 N N . ALA A 1 478 ? -16.141 -24.892 42.117 1.00 35.53 478 ALA A N 1
ATOM 3880 C CA . ALA A 1 478 ? -16.165 -23.752 41.216 1.00 35.53 478 ALA A CA 1
ATOM 3881 C C . ALA A 1 478 ? -17.622 -23.300 40.993 1.00 35.53 478 ALA A C 1
ATOM 3883 O O . ALA A 1 478 ? -18.417 -24.110 40.510 1.00 35.53 478 ALA A O 1
ATOM 3884 N N . PRO A 1 479 ? -17.986 -22.052 41.340 1.00 39.81 479 PRO A N 1
ATOM 3885 C CA . PRO A 1 479 ? -19.326 -21.549 41.093 1.00 39.81 479 PRO A CA 1
ATOM 3886 C C . PRO A 1 479 ? -19.555 -21.521 39.582 1.00 39.81 479 PRO A C 1
ATOM 3888 O O . PRO A 1 479 ? -18.852 -20.822 38.845 1.00 39.81 479 PRO A O 1
ATOM 3891 N N . GLU A 1 480 ? -20.519 -22.310 39.108 1.00 42.03 480 GLU A N 1
ATOM 3892 C CA . GLU A 1 480 ? -21.063 -22.141 37.766 1.00 42.03 480 GLU A CA 1
ATOM 3893 C C . GLU A 1 480 ? -21.632 -20.723 37.671 1.00 42.03 480 GLU A C 1
ATOM 3895 O O . GLU A 1 480 ? -22.543 -20.323 38.390 1.00 42.03 480 GLU A O 1
ATOM 3900 N N . PHE A 1 481 ? -20.999 -19.920 36.823 1.00 43.47 481 PHE A N 1
ATOM 3901 C CA . PHE A 1 481 ? -21.233 -18.492 36.692 1.00 43.47 481 PHE A CA 1
ATOM 3902 C C . PHE A 1 481 ? -22.573 -18.260 35.965 1.00 43.47 481 PHE A C 1
ATOM 3904 O O . PHE A 1 481 ? -22.626 -18.195 34.737 1.00 43.47 481 PHE A O 1
ATOM 3911 N N . GLU A 1 482 ? -23.668 -18.129 36.716 1.00 48.62 482 GLU A N 1
ATOM 3912 C CA . GLU A 1 482 ? -25.029 -17.817 36.235 1.00 48.62 482 GLU A CA 1
ATOM 3913 C C . GLU A 1 482 ? -25.190 -16.352 35.736 1.00 48.62 482 GLU A C 1
ATOM 3915 O O . GLU A 1 482 ? -26.248 -15.736 35.836 1.00 48.62 482 GLU A O 1
ATOM 3920 N N . SER A 1 483 ? -24.151 -15.749 35.142 1.00 55.47 483 SER A N 1
ATOM 3921 C CA . SER A 1 483 ? -24.112 -14.312 34.793 1.00 55.47 483 SER A CA 1
ATOM 3922 C C . SER A 1 483 ? -24.943 -13.894 33.573 1.00 55.47 483 SER A C 1
ATOM 3924 O O . SER A 1 483 ? -24.991 -12.710 33.224 1.00 55.47 483 SER A O 1
ATOM 3926 N N . LYS A 1 484 ? -25.607 -14.835 32.889 1.00 57.75 484 LYS A N 1
ATOM 3927 C CA . LYS A 1 484 ? -26.379 -14.522 31.675 1.00 57.75 484 LYS A CA 1
ATOM 3928 C C . LYS A 1 484 ? -27.691 -13.783 31.959 1.00 57.75 484 LYS A C 1
ATOM 3930 O O . LYS A 1 484 ? -28.152 -13.065 31.073 1.00 57.75 484 LYS A O 1
ATOM 3935 N N . SER A 1 485 ? -28.277 -13.912 33.153 1.00 65.19 485 SER A N 1
ATOM 3936 C CA . SER A 1 485 ? -29.556 -13.255 33.480 1.00 65.19 485 SER A CA 1
ATOM 3937 C C . SER A 1 485 ? -29.390 -11.758 33.779 1.00 65.19 485 SER A C 1
ATOM 3939 O O . SER A 1 485 ? -30.212 -10.941 33.362 1.00 65.19 485 SER A O 1
ATOM 3941 N N . GLU A 1 486 ? -28.285 -11.370 34.418 1.00 77.50 486 GLU A N 1
ATOM 3942 C CA . GLU A 1 486 ? -28.077 -10.001 34.898 1.00 77.50 486 GLU A CA 1
ATOM 3943 C C . GLU A 1 486 ? -27.768 -9.013 33.761 1.00 77.50 486 GLU A C 1
ATOM 3945 O O . GLU A 1 486 ? -28.269 -7.885 33.738 1.00 77.50 486 GLU A O 1
ATOM 3950 N N . HIS A 1 487 ? -27.001 -9.445 32.753 1.00 80.88 487 HIS A N 1
ATOM 3951 C CA . HIS A 1 487 ? -26.663 -8.585 31.616 1.00 80.88 487 HIS A CA 1
ATOM 3952 C C . HIS A 1 487 ? -27.895 -8.230 30.768 1.00 80.88 487 HIS A C 1
ATOM 3954 O O . HIS A 1 487 ? -28.049 -7.080 30.357 1.00 80.88 487 HIS A O 1
ATOM 3960 N N . GLY A 1 488 ? -28.812 -9.184 30.562 1.00 84.00 488 GLY A N 1
ATOM 3961 C CA . GLY A 1 488 ? -30.054 -8.951 29.817 1.00 84.00 488 GLY A CA 1
ATOM 3962 C C . GLY A 1 488 ? -30.983 -7.940 30.496 1.00 84.00 488 GLY A C 1
ATOM 3963 O O . GLY A 1 488 ? -31.619 -7.133 29.816 1.00 84.00 488 GLY A O 1
ATOM 3964 N N . LEU A 1 489 ? -31.013 -7.929 31.832 1.00 87.06 489 LEU A N 1
ATOM 3965 C CA . LEU A 1 489 ? -31.826 -6.987 32.601 1.00 87.06 489 LEU A CA 1
ATOM 3966 C C . LEU A 1 489 ? -31.299 -5.547 32.485 1.00 87.06 489 LEU A C 1
ATOM 3968 O O . LEU A 1 489 ? -32.080 -4.602 32.402 1.00 87.06 489 LEU A O 1
ATOM 3972 N N . LEU A 1 490 ? -29.975 -5.375 32.456 1.00 88.94 490 LEU A N 1
ATOM 3973 C CA . LEU A 1 490 ? -29.327 -4.065 32.334 1.00 88.94 490 LEU A CA 1
ATOM 3974 C C . LEU A 1 490 ? -29.564 -3.411 30.971 1.00 88.94 490 LEU A C 1
ATOM 3976 O O . LEU A 1 490 ? -29.779 -2.203 30.896 1.00 88.94 490 LEU A O 1
ATOM 3980 N N . ILE A 1 491 ? -29.540 -4.210 29.905 1.00 90.44 491 ILE A N 1
ATOM 3981 C CA . ILE A 1 491 ? -29.631 -3.744 28.516 1.00 90.44 491 ILE A CA 1
ATOM 3982 C C . ILE A 1 491 ? -30.978 -3.069 28.216 1.00 90.44 491 ILE A C 1
ATOM 3984 O O . ILE A 1 491 ? -31.022 -2.103 27.451 1.00 90.44 491 ILE A O 1
ATOM 3988 N N . ASN A 1 492 ? -32.060 -3.557 28.826 1.00 92.62 492 ASN A N 1
ATOM 3989 C CA . ASN A 1 492 ? -33.429 -3.117 28.540 1.00 92.62 492 ASN A CA 1
ATOM 3990 C C . ASN A 1 492 ? -33.923 -1.984 29.449 1.00 92.62 492 ASN A C 1
ATOM 3992 O O . ASN A 1 492 ? -35.034 -1.489 29.261 1.00 92.62 492 ASN A O 1
ATOM 3996 N N . LYS A 1 493 ? -33.125 -1.555 30.432 1.00 92.38 493 LYS A N 1
ATOM 3997 C CA . LYS A 1 493 ? -33.517 -0.460 31.323 1.00 92.38 493 LYS A CA 1
ATOM 3998 C C . LYS A 1 493 ? -33.408 0.900 30.609 1.00 92.38 493 LYS A C 1
ATOM 4000 O O . LYS A 1 493 ? -32.434 1.123 29.882 1.00 92.38 493 LYS A O 1
ATOM 4005 N N . PRO A 1 494 ? -34.378 1.815 30.808 1.00 94.44 494 PRO A N 1
ATOM 4006 C CA . PRO A 1 494 ? -34.301 3.175 30.282 1.00 94.44 494 PRO A CA 1
ATOM 4007 C C . PRO A 1 494 ? -33.070 3.917 30.813 1.00 94.44 494 PRO A C 1
ATOM 4009 O O . PRO A 1 494 ? -32.754 3.840 31.999 1.00 94.44 494 PRO A O 1
ATOM 4012 N N . ILE A 1 495 ? -32.384 4.647 29.936 1.00 94.19 495 ILE A N 1
ATOM 4013 C CA . ILE A 1 495 ? -31.210 5.455 30.276 1.00 94.19 495 ILE A CA 1
ATOM 4014 C C . ILE A 1 495 ? -31.663 6.798 30.860 1.00 94.19 495 ILE A C 1
ATOM 4016 O O . ILE A 1 495 ? -32.422 7.540 30.231 1.00 94.19 495 ILE A O 1
ATOM 4020 N N . GLU A 1 496 ? -31.134 7.135 32.037 1.00 93.75 496 GLU A N 1
ATOM 4021 C CA . GLU A 1 496 ? -31.392 8.404 32.722 1.00 93.75 496 GLU A CA 1
ATOM 4022 C C . GLU A 1 496 ? -30.911 9.612 31.898 1.00 93.75 496 GLU A C 1
ATOM 4024 O O . GLU A 1 496 ? -29.855 9.580 31.260 1.00 93.75 496 GLU A O 1
ATOM 4029 N N . GLU A 1 497 ? -31.677 10.708 31.920 1.00 91.12 497 GLU A N 1
ATOM 4030 C CA . GLU A 1 497 ? -31.474 11.854 31.017 1.00 91.12 497 GLU A CA 1
ATOM 4031 C C . GLU A 1 497 ? -30.087 12.505 31.115 1.00 91.12 497 GLU A C 1
ATOM 4033 O O . GLU A 1 497 ? -29.558 12.988 30.113 1.00 91.12 497 GLU A O 1
ATOM 4038 N N . TYR A 1 498 ? -29.457 12.514 32.293 1.00 93.06 498 TYR A N 1
ATOM 4039 C CA . TYR A 1 498 ? -28.140 13.138 32.460 1.00 93.06 498 TYR A CA 1
ATOM 4040 C C . TYR A 1 498 ? -27.004 12.348 31.790 1.00 93.06 498 TYR A C 1
ATOM 4042 O O . TYR A 1 498 ? -25.937 12.912 31.539 1.00 93.06 498 TYR A O 1
ATOM 4050 N N . LEU A 1 499 ? -27.216 11.069 31.455 1.00 94.88 499 LEU A N 1
ATOM 4051 C CA . LEU A 1 499 ? -26.237 10.253 30.729 1.00 94.88 499 LEU A CA 1
ATOM 4052 C C . LEU A 1 499 ? -26.295 10.468 29.211 1.00 94.88 499 LEU A C 1
ATOM 4054 O O . LEU A 1 499 ? -25.363 10.077 28.502 1.00 94.88 499 LEU A O 1
ATOM 4058 N N . TRP A 1 500 ? -27.348 11.106 28.690 1.00 92.62 500 TRP A N 1
ATOM 4059 C CA . TRP A 1 500 ? -27.585 11.230 27.247 1.00 92.62 500 TRP A CA 1
ATOM 4060 C C . TRP A 1 500 ? -26.428 11.897 26.499 1.00 92.62 500 TRP A C 1
ATOM 4062 O O . TRP A 1 500 ? -26.085 11.467 25.399 1.00 92.62 500 TRP A O 1
ATOM 4072 N N . ASP A 1 501 ? -25.771 12.892 27.100 1.00 92.06 501 ASP A N 1
ATOM 4073 C CA . ASP A 1 501 ? -24.612 13.562 26.497 1.00 92.06 501 ASP A CA 1
ATOM 4074 C C . ASP A 1 501 ? -23.438 12.594 26.256 1.00 92.06 501 ASP A C 1
ATOM 4076 O O . ASP A 1 501 ? -22.728 12.711 25.253 1.00 92.06 501 ASP A O 1
ATOM 4080 N N . ILE A 1 502 ? -23.241 11.619 27.149 1.00 94.50 502 ILE A N 1
ATOM 4081 C CA . ILE A 1 502 ? -22.170 10.617 27.051 1.00 94.50 502 ILE A CA 1
ATOM 4082 C C . ILE A 1 502 ? -22.504 9.606 25.950 1.00 94.50 502 ILE A C 1
ATOM 4084 O O . ILE A 1 502 ? -21.665 9.321 25.092 1.00 94.50 502 ILE A O 1
ATOM 4088 N N . PHE A 1 503 ? -23.746 9.117 25.925 1.00 95.75 503 PHE A N 1
ATOM 4089 C CA . PHE A 1 503 ? -24.238 8.228 24.870 1.00 95.75 503 PHE A CA 1
ATOM 4090 C C . PHE A 1 503 ? -24.202 8.895 23.495 1.00 95.75 503 PHE A C 1
ATOM 4092 O O . PHE A 1 503 ? -23.831 8.265 22.501 1.00 95.75 503 PHE A O 1
ATOM 4099 N N . MET A 1 504 ? -24.513 10.189 23.434 1.00 94.50 504 MET A N 1
ATOM 4100 C CA . MET A 1 504 ? -24.431 10.932 22.189 1.00 94.50 504 MET A CA 1
ATOM 4101 C C . MET A 1 504 ? -22.985 11.143 21.739 1.00 94.50 504 MET A C 1
ATOM 4103 O O . MET A 1 504 ? -22.691 11.017 20.550 1.00 94.50 504 MET A O 1
ATOM 4107 N N . GLU A 1 505 ? -22.060 11.424 22.662 1.00 93.94 505 GLU A N 1
ATOM 4108 C CA . GLU A 1 505 ? -20.628 11.477 22.344 1.00 93.94 505 GLU A CA 1
ATOM 4109 C C . GLU A 1 505 ? -20.143 10.129 21.784 1.00 93.94 505 GLU A C 1
ATOM 4111 O O . GLU A 1 505 ? -19.428 10.106 20.778 1.00 93.94 505 GLU A O 1
ATOM 4116 N N . PHE A 1 506 ? -20.582 9.011 22.368 1.00 96.44 506 PHE A N 1
ATOM 4117 C CA . PHE A 1 506 ? -20.267 7.665 21.889 1.00 96.44 506 PHE A CA 1
ATOM 4118 C C . PHE A 1 506 ? -20.799 7.413 20.468 1.00 96.44 506 PHE A C 1
ATOM 4120 O O . PHE A 1 506 ? -20.022 7.060 19.574 1.00 96.44 506 PHE A O 1
ATOM 4127 N N . TYR A 1 507 ? -22.084 7.688 20.219 1.00 97.00 507 TYR A N 1
ATOM 4128 C CA . TYR A 1 507 ? -22.702 7.564 18.894 1.00 97.00 507 TYR A CA 1
ATOM 4129 C C . TYR A 1 507 ? -21.995 8.430 17.836 1.00 97.00 507 TYR A C 1
ATOM 4131 O O . TYR A 1 507 ? -21.644 7.934 16.763 1.00 97.00 507 TYR A O 1
ATOM 4139 N N . GLN A 1 508 ? -21.717 9.703 18.145 1.00 94.75 508 GLN A N 1
ATOM 4140 C CA . GLN A 1 508 ? -21.035 10.623 17.223 1.00 94.75 508 GLN A CA 1
ATOM 4141 C C . GLN A 1 508 ? -19.593 10.221 16.923 1.00 94.75 508 GLN A C 1
ATOM 4143 O O . GLN A 1 508 ? -19.071 10.601 15.877 1.00 94.75 508 GLN A O 1
ATOM 4148 N N . THR A 1 509 ? -18.938 9.512 17.842 1.00 93.94 509 THR A N 1
ATOM 4149 C CA . THR A 1 509 ? -17.532 9.126 17.698 1.00 93.94 509 THR A CA 1
ATOM 4150 C C . THR A 1 509 ? -17.385 7.850 16.877 1.00 93.94 509 THR A C 1
ATOM 4152 O O . THR A 1 509 ? -16.513 7.792 16.004 1.00 93.94 509 THR A O 1
ATOM 4155 N N . TYR A 1 510 ? -18.244 6.854 17.109 1.00 96.94 510 TYR A N 1
ATOM 4156 C CA . TYR A 1 510 ? -18.044 5.505 16.575 1.00 96.94 510 TYR A CA 1
ATOM 4157 C C . TYR A 1 510 ? -19.108 5.011 15.593 1.00 96.94 510 TYR A C 1
ATOM 4159 O O . TYR A 1 510 ? -18.782 4.198 14.734 1.00 96.94 510 TYR A O 1
ATOM 4167 N N . ILE A 1 511 ? -20.362 5.454 15.706 1.00 97.12 511 ILE A N 1
ATOM 4168 C CA . ILE A 1 511 ? -21.467 4.858 14.937 1.00 97.12 511 ILE A CA 1
ATOM 4169 C C . ILE A 1 511 ? -21.834 5.698 13.720 1.00 97.12 511 ILE A C 1
ATOM 4171 O O . ILE A 1 511 ? -21.934 5.155 12.617 1.00 97.12 511 ILE A O 1
ATOM 4175 N N . ARG A 1 512 ? -22.042 7.004 13.935 1.00 95.38 512 ARG A N 1
ATOM 4176 C CA . ARG A 1 512 ? -22.551 7.929 12.918 1.00 95.38 512 ARG A CA 1
ATOM 4177 C C . ARG A 1 512 ? -21.737 7.827 11.629 1.00 95.38 512 ARG A C 1
ATOM 4179 O O . ARG A 1 512 ? -20.512 7.724 11.661 1.00 95.38 512 ARG A O 1
ATOM 4186 N N . ASP A 1 513 ? -22.406 7.921 10.487 1.00 92.50 513 ASP A N 1
ATOM 4187 C CA . ASP A 1 513 ? -21.687 7.917 9.219 1.00 92.50 513 ASP A CA 1
ATOM 4188 C C . ASP A 1 513 ? -20.697 9.092 9.103 1.00 92.50 513 ASP A C 1
ATOM 4190 O O . ASP A 1 513 ? -21.003 10.228 9.484 1.00 92.50 513 ASP A O 1
ATOM 4194 N N . GLY A 1 514 ? -19.479 8.794 8.645 1.00 88.81 514 GLY A N 1
ATOM 4195 C CA . GLY A 1 514 ? -18.358 9.738 8.629 1.00 88.81 514 GLY A CA 1
ATOM 4196 C C . GLY A 1 514 ? -17.782 10.086 10.009 1.00 88.81 514 GLY A C 1
ATOM 4197 O O . GLY A 1 514 ? -17.041 11.067 10.127 1.00 88.81 514 GLY A O 1
ATOM 4198 N N . SER A 1 515 ? -18.109 9.331 11.066 1.00 91.81 515 SER A N 1
ATOM 4199 C CA . SER A 1 515 ? -17.532 9.564 12.390 1.00 91.81 515 SER A CA 1
ATOM 4200 C C . SER A 1 515 ? -16.010 9.345 12.392 1.00 91.81 515 SER A C 1
ATOM 4202 O O . SER A 1 515 ? -15.471 8.543 11.622 1.00 91.81 515 SER A O 1
ATOM 4204 N N . PRO A 1 516 ? -15.263 10.049 13.261 1.00 89.69 516 PRO A N 1
ATOM 4205 C CA . PRO A 1 516 ? -13.802 9.998 13.232 1.00 89.69 516 PRO A CA 1
ATOM 4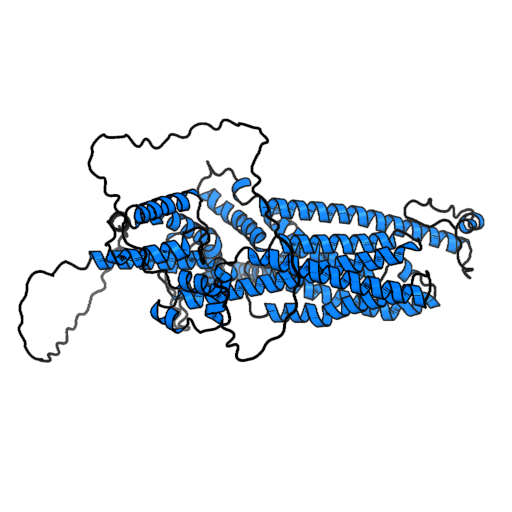206 C C . PRO A 1 516 ? -13.231 8.608 13.523 1.00 89.69 516 PRO A C 1
ATOM 4208 O O . PRO A 1 516 ? -12.187 8.255 12.978 1.00 89.69 516 PRO A O 1
ATOM 4211 N N . LEU A 1 517 ? -13.918 7.825 14.357 1.00 94.00 517 LEU A N 1
ATOM 4212 C CA . LEU A 1 517 ? -13.561 6.451 14.713 1.00 94.00 517 LEU A CA 1
ATOM 4213 C C . LEU A 1 517 ? -14.678 5.491 14.309 1.00 94.00 517 LEU A C 1
ATOM 4215 O O . LEU A 1 517 ? -15.031 4.587 15.058 1.00 94.00 517 LEU A O 1
ATOM 4219 N N . GLN A 1 518 ? -15.262 5.729 13.138 1.00 95.06 518 GLN A N 1
ATOM 4220 C CA . GLN A 1 518 ? -16.332 4.908 12.593 1.00 95.06 518 GLN A CA 1
ATOM 4221 C C . GLN A 1 518 ? -15.950 3.431 12.581 1.00 95.06 518 GLN A C 1
ATOM 4223 O O . GLN A 1 518 ? -15.013 3.049 11.874 1.00 95.06 518 GLN A O 1
ATOM 4228 N N . VAL A 1 519 ? -16.687 2.623 13.343 1.00 96.00 519 VAL A N 1
ATOM 4229 C CA . VAL A 1 519 ? -16.497 1.172 13.387 1.00 96.00 519 VAL A CA 1
ATOM 4230 C C . VAL A 1 519 ? -17.123 0.496 12.171 1.00 96.00 519 VAL A C 1
ATOM 4232 O O . VAL A 1 519 ? -18.109 0.975 11.595 1.00 96.00 519 VAL A O 1
ATOM 4235 N N . ASN A 1 520 ? -16.536 -0.633 11.777 1.00 91.19 520 ASN A N 1
ATOM 4236 C CA . ASN A 1 520 ? -17.013 -1.431 10.653 1.00 91.19 520 ASN A CA 1
ATOM 4237 C C . ASN A 1 520 ? -18.205 -2.302 11.080 1.00 91.19 520 ASN A C 1
ATOM 4239 O O . ASN A 1 520 ? -18.021 -3.444 11.487 1.00 91.19 520 ASN A O 1
ATOM 4243 N N . ILE A 1 521 ? -19.409 -1.742 11.011 1.00 94.69 521 ILE A N 1
ATOM 4244 C CA . ILE A 1 521 ? -20.672 -2.443 11.270 1.00 94.69 521 ILE A CA 1
ATOM 4245 C C . ILE A 1 521 ? -21.544 -2.450 10.015 1.00 94.69 521 ILE A C 1
ATOM 4247 O O . ILE A 1 521 ? -21.379 -1.607 9.127 1.00 94.69 521 ILE A O 1
ATOM 4251 N N . SER A 1 522 ? -22.476 -3.392 9.957 1.00 93.12 522 SER A N 1
ATOM 4252 C CA . SER A 1 522 ? -23.446 -3.556 8.891 1.00 93.12 522 SER A CA 1
ATOM 4253 C C . SER A 1 522 ? -24.294 -2.297 8.720 1.00 93.12 522 SER A C 1
ATOM 4255 O O . SER A 1 522 ? -24.572 -1.548 9.666 1.00 93.12 522 SER A O 1
ATOM 4257 N N . TYR A 1 523 ? -24.737 -2.070 7.482 1.00 93.50 523 TYR A N 1
ATOM 4258 C CA . TYR A 1 523 ? -25.646 -0.970 7.175 1.00 93.50 523 TYR A CA 1
ATOM 4259 C C . TYR A 1 523 ? -26.925 -1.058 8.015 1.00 93.50 523 TYR A C 1
ATOM 4261 O O . TYR A 1 523 ? -27.387 -0.042 8.523 1.00 93.50 523 TYR A O 1
ATOM 4269 N N . GLN A 1 524 ? -27.455 -2.268 8.218 1.00 94.62 524 GLN A N 1
ATOM 4270 C CA . GLN A 1 524 ? -28.647 -2.503 9.027 1.00 94.62 524 GLN A CA 1
ATOM 4271 C C . GLN A 1 524 ? -28.445 -2.061 10.481 1.00 94.62 524 GLN A C 1
ATOM 4273 O O . GLN A 1 524 ? -29.253 -1.278 10.985 1.00 94.62 524 GLN A O 1
ATOM 4278 N N . ALA A 1 525 ? -27.362 -2.501 11.135 1.00 95.75 525 ALA A N 1
ATOM 4279 C CA . ALA A 1 525 ? -27.065 -2.122 12.516 1.00 95.75 525 ALA A CA 1
ATOM 4280 C C . ALA A 1 525 ? -26.918 -0.602 12.658 1.00 95.75 525 ALA A C 1
ATOM 4282 O O . ALA A 1 525 ? -27.500 0.004 13.559 1.00 95.75 525 ALA A O 1
ATOM 4283 N N . ARG A 1 526 ? -26.194 0.039 11.732 1.00 96.94 526 ARG A N 1
ATOM 4284 C CA . ARG A 1 526 ? -26.051 1.499 11.736 1.00 96.94 526 ARG A CA 1
ATOM 4285 C C . ARG A 1 526 ? -27.383 2.207 11.504 1.00 96.94 526 ARG A C 1
ATOM 4287 O O . ARG A 1 526 ? -27.715 3.113 12.256 1.00 96.94 526 ARG A O 1
ATOM 4294 N N . HIS A 1 527 ? -28.154 1.794 10.502 1.00 96.06 527 HIS A N 1
ATOM 4295 C CA . HIS A 1 527 ? -29.430 2.414 10.148 1.00 96.06 527 HIS A CA 1
ATOM 4296 C C . HIS A 1 527 ? -30.453 2.339 11.290 1.00 96.06 527 HIS A C 1
ATOM 4298 O O . HIS A 1 527 ? -31.184 3.304 11.530 1.00 96.06 527 HIS A O 1
ATOM 4304 N N . GLN A 1 528 ? -30.485 1.219 12.019 1.00 95.69 528 GLN A N 1
ATOM 4305 C CA . GLN A 1 528 ? -31.313 1.064 13.217 1.00 95.69 528 GLN A CA 1
ATOM 4306 C C . GLN A 1 528 ? -30.940 2.099 14.285 1.00 95.69 528 GLN A C 1
ATOM 4308 O O . GLN A 1 528 ? -31.811 2.823 14.768 1.00 95.69 528 GLN A O 1
ATOM 4313 N N . ILE A 1 529 ? -29.646 2.229 14.599 1.00 96.56 529 ILE A N 1
ATOM 4314 C CA . ILE A 1 529 ? -29.163 3.200 15.590 1.00 96.56 529 ILE A CA 1
ATOM 4315 C C . ILE A 1 529 ? -29.429 4.636 15.114 1.00 96.56 529 ILE A C 1
ATOM 4317 O O . ILE A 1 529 ? -29.972 5.446 15.865 1.00 96.56 529 ILE A O 1
ATOM 4321 N N . ASP A 1 530 ? -29.108 4.951 13.858 1.00 96.19 530 ASP A N 1
ATOM 4322 C CA . ASP A 1 530 ? -29.302 6.279 13.269 1.00 96.19 530 ASP A CA 1
ATOM 4323 C C . ASP A 1 530 ? -30.774 6.711 13.313 1.00 96.19 530 ASP A C 1
ATOM 4325 O O . ASP A 1 530 ? -31.061 7.871 13.606 1.00 96.19 530 ASP A O 1
ATOM 4329 N N . THR A 1 531 ? -31.713 5.800 13.037 1.00 95.19 531 THR A N 1
ATOM 4330 C CA . THR A 1 531 ? -33.160 6.075 13.099 1.00 95.19 531 THR A CA 1
ATOM 4331 C C . THR A 1 531 ? -33.594 6.447 14.517 1.00 95.19 531 THR A C 1
ATOM 4333 O O . THR A 1 531 ? -34.284 7.449 14.707 1.00 95.19 531 THR A O 1
ATOM 4336 N N . ILE A 1 532 ? -33.129 5.703 15.523 1.00 93.88 532 ILE A N 1
ATOM 4337 C CA . ILE A 1 532 ? -33.444 5.968 16.934 1.00 93.88 532 ILE A CA 1
ATOM 4338 C C . ILE A 1 532 ? -32.886 7.329 17.358 1.00 93.88 532 ILE A C 1
ATOM 4340 O O . ILE A 1 532 ? -33.617 8.160 17.897 1.00 93.88 532 ILE A O 1
ATOM 4344 N N . PHE A 1 533 ? -31.616 7.607 17.050 1.00 93.88 533 PHE A N 1
ATOM 4345 C CA . PHE A 1 533 ? -31.011 8.896 17.384 1.00 93.88 533 PHE A CA 1
ATOM 4346 C C . PHE A 1 533 ? -31.677 10.058 16.635 1.00 93.88 533 PHE A C 1
ATOM 4348 O O . PHE A 1 533 ? -31.912 11.099 17.241 1.00 93.88 533 PHE A O 1
ATOM 4355 N N . LYS A 1 534 ? -32.054 9.904 15.358 1.00 92.12 534 LYS A N 1
ATOM 4356 C CA . LYS A 1 534 ? -32.800 10.938 14.613 1.00 92.12 534 LYS A CA 1
ATOM 4357 C C . LYS A 1 534 ? -34.131 11.281 15.285 1.00 92.12 534 LYS A C 1
ATOM 4359 O O . LYS A 1 534 ? -34.413 12.465 15.453 1.00 92.12 534 LYS A O 1
ATOM 4364 N N . ASN A 1 535 ? -34.902 10.281 15.710 1.00 90.00 535 ASN A N 1
ATOM 4365 C CA . ASN A 1 535 ? -36.187 10.500 16.381 1.00 90.00 535 ASN A CA 1
ATOM 4366 C C . ASN A 1 535 ? -36.013 11.208 17.731 1.00 90.00 535 ASN A C 1
ATOM 4368 O O . ASN A 1 535 ? -36.733 12.164 18.020 1.00 90.00 535 ASN A O 1
ATOM 4372 N N . LEU A 1 536 ? -34.998 10.812 18.509 1.00 86.50 536 LEU A N 1
ATOM 4373 C CA . LEU A 1 536 ? -34.662 11.463 19.780 1.00 86.50 536 LEU A CA 1
ATOM 4374 C C . LEU A 1 536 ? -34.295 12.950 19.607 1.00 86.50 536 LEU A C 1
ATOM 4376 O O . LEU A 1 536 ? -34.578 13.751 20.495 1.00 86.50 536 LEU A O 1
ATOM 4380 N N . PHE A 1 537 ? -33.703 13.343 18.470 1.00 80.94 537 PHE A N 1
ATOM 4381 C CA . PHE A 1 537 ? -33.377 14.750 18.188 1.00 80.94 537 PHE A CA 1
ATOM 4382 C C . PHE A 1 537 ? -34.517 15.550 17.570 1.00 80.94 537 PHE A C 1
ATOM 4384 O O . PHE A 1 537 ? -34.637 16.736 17.865 1.00 80.94 537 PHE A O 1
ATOM 4391 N N . LEU A 1 538 ? -35.329 14.939 16.708 1.00 78.62 538 LEU A N 1
ATOM 4392 C CA . LEU A 1 538 ? -36.436 15.635 16.050 1.00 78.62 538 LEU A CA 1
ATOM 4393 C C . LEU A 1 538 ? -37.606 15.893 17.011 1.00 78.62 538 LEU A C 1
ATOM 4395 O O . LEU A 1 538 ? -38.278 16.910 16.874 1.00 78.62 538 LEU A O 1
ATOM 4399 N N . GLY A 1 539 ? -37.818 15.019 18.002 1.00 69.19 539 GLY A N 1
ATOM 4400 C CA . GLY A 1 539 ? -38.901 15.154 18.983 1.00 69.19 539 GLY A CA 1
ATOM 4401 C C . GLY A 1 539 ? -38.628 16.139 20.128 1.00 69.19 539 GLY A C 1
ATOM 4402 O O . GLY A 1 539 ? -39.551 16.527 20.838 1.00 69.19 539 GLY A O 1
ATOM 4403 N N . GLY A 1 540 ? -37.379 16.568 20.327 1.00 65.31 540 GLY A N 1
ATOM 4404 C CA . GLY A 1 540 ? -37.017 17.493 21.398 1.00 65.31 540 GLY A CA 1
ATOM 4405 C C . GLY A 1 540 ? -36.846 18.921 20.888 1.00 65.31 540 GLY A C 1
ATOM 4406 O O . GLY A 1 540 ? -35.842 19.230 20.255 1.00 65.31 540 GLY A O 1
ATOM 4407 N N . THR A 1 541 ? -37.716 19.851 21.290 1.00 52.72 541 THR A N 1
ATOM 4408 C CA . THR A 1 541 ? -37.534 21.322 21.167 1.00 52.72 541 THR A CA 1
ATOM 4409 C C . THR A 1 541 ? -36.313 21.868 21.936 1.00 52.72 541 THR A C 1
ATOM 4411 O O . THR A 1 541 ? -36.166 23.075 22.153 1.00 52.72 541 THR A O 1
ATOM 4414 N N . ARG A 1 542 ? -35.385 20.997 22.348 1.00 57.22 542 ARG A N 1
ATOM 4415 C CA . ARG A 1 542 ? -34.152 21.340 23.045 1.00 57.22 542 ARG A CA 1
ATOM 4416 C C . ARG A 1 542 ? -33.198 21.980 22.037 1.00 57.22 542 ARG A C 1
ATOM 4418 O O . ARG A 1 542 ? -32.468 21.296 21.323 1.00 57.22 542 ARG A O 1
ATOM 4425 N N . LYS A 1 543 ? -33.214 23.318 21.979 1.00 55.91 543 LYS A N 1
ATOM 4426 C CA . LYS A 1 543 ? -32.247 24.130 21.223 1.00 55.91 543 LYS A CA 1
ATOM 4427 C C . LYS A 1 543 ? -30.840 23.568 21.432 1.00 55.91 543 LYS A C 1
ATOM 4429 O O . LYS A 1 543 ? -30.321 23.527 22.546 1.00 55.91 543 LYS A O 1
ATOM 4434 N N . GLN A 1 544 ? -30.248 23.136 20.329 1.00 52.91 544 GLN A N 1
ATOM 4435 C CA . GLN A 1 544 ? -28.953 22.485 20.198 1.00 52.91 544 GLN A CA 1
ATOM 4436 C C . GLN A 1 544 ? -27.807 23.432 20.615 1.00 52.91 544 GLN A C 1
ATOM 4438 O O . GLN A 1 544 ? -27.070 23.941 19.780 1.00 52.91 544 GLN A O 1
ATOM 4443 N N . SER A 1 545 ? -27.657 23.730 21.910 1.00 47.97 545 SER A N 1
ATOM 4444 C CA . SER A 1 545 ? -26.715 24.763 22.378 1.00 47.97 545 SER A CA 1
ATOM 4445 C C . SER A 1 545 ? -25.284 24.262 22.624 1.00 47.97 545 SER A C 1
ATOM 4447 O O . SER A 1 545 ? -24.424 25.047 23.029 1.00 47.97 545 SER A O 1
ATOM 4449 N N . ARG A 1 546 ? -24.965 22.983 22.389 1.00 52.72 546 ARG A N 1
ATOM 4450 C CA . ARG A 1 546 ? -23.599 22.466 22.581 1.00 52.72 546 ARG A CA 1
ATOM 4451 C C . ARG A 1 546 ? -23.163 21.564 21.432 1.00 52.72 546 ARG A C 1
ATOM 4453 O O . ARG A 1 546 ? -23.350 20.354 21.448 1.00 52.72 546 ARG A O 1
ATOM 4460 N N . THR A 1 547 ? -22.499 22.166 20.449 1.00 53.88 547 THR A N 1
ATOM 4461 C CA . THR A 1 547 ? -21.592 21.443 19.551 1.00 53.88 547 THR A CA 1
ATOM 4462 C C . THR A 1 547 ? -20.504 20.762 20.383 1.00 53.88 547 THR A C 1
ATOM 4464 O O . THR A 1 547 ? -19.840 21.406 21.202 1.00 53.88 547 THR A O 1
ATOM 4467 N N . THR A 1 548 ? -20.332 19.451 20.191 1.00 58.84 548 THR A N 1
ATOM 4468 C CA . THR A 1 548 ? -19.241 18.674 20.794 1.00 58.84 548 THR A CA 1
ATOM 4469 C C . THR A 1 548 ? -17.888 19.279 20.412 1.00 58.84 548 THR A C 1
ATOM 4471 O O . THR A 1 548 ? -17.751 19.891 19.352 1.00 58.84 548 THR A O 1
ATOM 4474 N N . ALA A 1 549 ? -16.870 19.126 21.268 1.00 55.50 549 ALA A N 1
ATOM 4475 C CA . ALA A 1 549 ? -15.536 19.693 21.035 1.00 55.50 549 ALA A CA 1
ATOM 4476 C C . ALA A 1 549 ? -14.945 19.275 19.672 1.00 55.50 549 ALA A C 1
ATOM 4478 O O . ALA A 1 549 ? -14.286 20.075 19.016 1.00 55.50 549 ALA A O 1
ATOM 4479 N N . TRP A 1 550 ? -15.264 18.060 19.212 1.00 52.44 550 TRP A N 1
ATOM 4480 C CA . TRP A 1 550 ? -14.888 17.559 17.891 1.00 52.44 550 TRP A CA 1
ATOM 4481 C C . TRP A 1 550 ? -15.556 18.330 16.744 1.00 52.44 550 TRP A C 1
ATOM 4483 O O . TRP A 1 550 ? -14.890 18.769 15.808 1.00 52.44 550 TRP A O 1
ATOM 4493 N N . ASN A 1 551 ? -16.870 18.556 16.839 1.00 56.94 551 ASN A N 1
ATOM 4494 C CA . ASN A 1 551 ? -17.606 19.349 15.854 1.00 56.94 551 ASN A CA 1
ATOM 4495 C C . ASN A 1 551 ? -17.154 20.814 15.875 1.00 56.94 551 ASN A C 1
ATOM 4497 O O . ASN A 1 551 ? -17.053 21.435 14.823 1.00 56.94 551 ASN A O 1
ATOM 4501 N N . ARG A 1 552 ? -16.805 21.353 17.050 1.00 57.97 552 ARG A N 1
ATOM 4502 C CA . ARG A 1 552 ? -16.293 22.722 17.193 1.00 57.97 552 ARG A CA 1
ATOM 4503 C C . ARG A 1 552 ? -14.919 22.899 16.537 1.00 57.97 552 ARG A C 1
ATOM 4505 O O . ARG A 1 552 ? -14.731 23.883 15.829 1.00 57.97 552 ARG A O 1
ATOM 4512 N N . ALA A 1 553 ? -14.012 21.933 16.707 1.00 55.50 553 ALA A N 1
ATOM 4513 C CA . ALA A 1 553 ? -12.701 21.943 16.056 1.00 55.50 553 ALA A CA 1
ATOM 4514 C C . ALA A 1 553 ? -12.820 21.892 14.521 1.00 55.50 553 ALA A C 1
ATOM 4516 O O . ALA A 1 553 ? -12.142 22.642 13.827 1.00 55.50 553 ALA A O 1
ATOM 4517 N N . ASN A 1 554 ? -13.739 21.080 13.984 1.00 53.47 554 ASN A N 1
ATOM 4518 C CA . ASN A 1 554 ? -13.973 21.019 12.536 1.00 53.47 554 ASN A CA 1
ATOM 4519 C C . ASN A 1 554 ? -14.715 22.254 11.987 1.00 53.47 554 ASN A C 1
ATOM 4521 O O . ASN A 1 554 ? -14.490 22.640 10.843 1.00 53.47 554 ASN A O 1
ATOM 4525 N N . SER A 1 555 ? -15.595 22.886 12.773 1.00 53.91 555 SER A N 1
ATOM 4526 C CA . SER A 1 555 ? -16.290 24.114 12.361 1.00 53.91 555 SER A CA 1
ATOM 4527 C C . SER A 1 555 ? -15.384 25.347 12.345 1.00 53.91 555 SER A C 1
ATOM 4529 O O . SER A 1 555 ? -15.595 26.219 11.505 1.00 53.91 555 SER A O 1
ATOM 4531 N N . GLN A 1 556 ? -14.385 25.434 13.231 1.00 54.91 556 GLN A N 1
ATOM 4532 C CA . GLN A 1 556 ? -13.459 26.575 13.265 1.00 54.91 556 GLN A CA 1
ATOM 4533 C C . GLN A 1 556 ? -12.491 26.602 12.072 1.00 54.91 556 GLN A C 1
ATOM 4535 O O . GLN A 1 556 ? -12.189 27.684 11.580 1.00 54.91 556 GLN A O 1
ATOM 4540 N N . ASP A 1 557 ? -12.076 25.444 11.550 1.00 51.56 557 ASP A N 1
ATOM 4541 C CA . ASP A 1 557 ? -11.152 25.356 10.403 1.00 51.56 557 ASP A CA 1
ATOM 4542 C C . ASP A 1 557 ? -11.821 25.624 9.036 1.00 51.56 557 ASP A C 1
ATOM 4544 O O . ASP A 1 557 ? -11.129 25.855 8.046 1.00 51.56 557 ASP A O 1
ATOM 4548 N N . ASN A 1 558 ? -13.158 25.600 8.959 1.00 47.00 558 ASN A N 1
ATOM 4549 C CA . ASN A 1 558 ? -13.911 25.810 7.713 1.00 47.00 558 ASN A CA 1
ATOM 4550 C C . ASN A 1 558 ? -14.486 27.229 7.561 1.00 47.00 558 ASN A C 1
ATOM 4552 O O . ASN A 1 558 ? -15.121 27.516 6.545 1.00 47.00 558 ASN A O 1
ATOM 4556 N N . GLN A 1 559 ? -14.274 28.128 8.527 1.00 39.94 559 GLN A N 1
ATOM 4557 C CA . GLN A 1 559 ? -14.500 29.550 8.281 1.00 39.94 559 GLN A CA 1
ATOM 4558 C C . GLN A 1 559 ? -13.235 30.135 7.643 1.00 39.94 559 GLN A C 1
ATOM 4560 O O . GLN A 1 559 ? -12.195 30.150 8.301 1.00 39.94 559 GLN A O 1
ATOM 4565 N N . PRO A 1 560 ? -13.281 30.627 6.387 1.00 44.31 560 PRO A N 1
ATOM 4566 C CA . PRO A 1 560 ? -12.167 31.390 5.847 1.00 44.31 560 PRO A CA 1
ATOM 4567 C C . PRO A 1 560 ? -11.928 32.567 6.792 1.00 44.31 560 PRO A C 1
ATOM 4569 O O . PRO A 1 560 ? -12.829 33.383 7.004 1.00 44.31 560 PRO A O 1
ATOM 4572 N N . GLN A 1 561 ? -10.741 32.626 7.401 1.00 41.72 561 GLN A N 1
ATOM 4573 C CA . GLN A 1 561 ? -10.310 33.797 8.150 1.00 41.72 561 GLN A CA 1
ATOM 4574 C C . GLN A 1 561 ? -10.382 34.990 7.194 1.00 41.72 561 GLN A C 1
ATOM 4576 O O . GLN A 1 561 ? -9.505 35.188 6.357 1.00 41.72 561 GLN A O 1
ATOM 4581 N N . LYS A 1 562 ? -11.451 35.787 7.295 1.00 43.31 562 LYS A N 1
ATOM 4582 C CA . LYS A 1 562 ? -11.426 37.168 6.828 1.00 43.31 562 LYS A CA 1
ATOM 4583 C C . LYS A 1 562 ? -10.402 37.867 7.713 1.00 43.31 562 LYS A C 1
ATOM 4585 O O . LYS A 1 562 ? -10.740 38.315 8.808 1.00 43.31 562 LYS A O 1
ATOM 4590 N N . GLU A 1 563 ? -9.150 37.903 7.264 1.00 40.81 563 GLU A N 1
ATOM 4591 C CA . GLU A 1 563 ? -8.168 38.858 7.761 1.00 40.81 563 GLU A CA 1
ATOM 4592 C C . GLU A 1 563 ? -8.832 40.237 7.737 1.00 40.81 563 GLU A C 1
ATOM 4594 O O . GLU A 1 563 ? -9.113 40.798 6.675 1.00 40.81 563 GLU A O 1
ATOM 4599 N N . LYS A 1 564 ? -9.124 40.783 8.920 1.00 43.34 564 LYS A N 1
ATOM 4600 C CA . LYS A 1 564 ? -9.356 42.215 9.069 1.00 43.34 564 LYS A CA 1
ATOM 4601 C C . LYS A 1 564 ? -8.029 42.897 8.749 1.00 43.34 564 LYS A C 1
ATOM 4603 O O . LYS A 1 564 ? -7.202 43.101 9.634 1.00 43.34 564 LYS A O 1
ATOM 4608 N N . LYS A 1 565 ? -7.818 43.226 7.474 1.00 42.19 565 LYS A N 1
ATOM 4609 C CA . LYS A 1 565 ? -6.854 44.253 7.086 1.00 42.19 565 LYS A CA 1
ATOM 4610 C C . LYS A 1 565 ? -7.334 45.564 7.700 1.00 42.19 565 LYS A C 1
ATOM 4612 O O . LYS A 1 565 ? -8.336 46.127 7.270 1.00 42.19 565 LYS A O 1
ATOM 4617 N N . ASN A 1 566 ? -6.624 46.023 8.722 1.00 43.06 566 ASN A N 1
ATOM 4618 C CA . ASN A 1 566 ? -6.674 47.412 9.145 1.00 43.06 566 ASN A CA 1
ATOM 4619 C C . ASN A 1 566 ? -6.010 48.238 8.038 1.00 43.06 566 ASN A C 1
ATOM 4621 O O . ASN A 1 566 ? -4.786 48.301 7.952 1.00 43.06 566 ASN A O 1
ATOM 4625 N N . SER A 1 567 ? -6.819 48.807 7.153 1.00 38.94 567 SER A N 1
ATOM 4626 C CA . SER A 1 567 ? -6.389 49.784 6.158 1.00 38.94 567 SER A CA 1
ATOM 4627 C C . SER A 1 567 ? -6.493 51.187 6.750 1.00 38.94 567 SER A C 1
ATOM 4629 O O . SER A 1 567 ? -7.591 51.702 6.955 1.00 38.94 567 SER A O 1
ATOM 4631 N N . ALA A 1 568 ? -5.335 51.793 7.000 1.00 39.53 568 ALA A N 1
ATOM 4632 C CA . ALA A 1 568 ? -5.161 53.235 6.973 1.00 39.53 568 ALA A CA 1
ATOM 4633 C C . ALA A 1 568 ? -4.480 53.589 5.642 1.00 39.53 568 ALA A C 1
ATOM 4635 O O . ALA A 1 568 ? -3.438 53.021 5.329 1.00 39.53 568 ALA A O 1
ATOM 4636 N N . GLY A 1 569 ? -5.066 54.531 4.900 1.00 35.31 569 GLY A N 1
ATOM 4637 C CA . GLY A 1 569 ? -4.334 55.358 3.939 1.00 35.31 569 GLY A CA 1
ATOM 4638 C C . GLY A 1 569 ? -4.352 54.944 2.464 1.00 35.31 569 GLY A C 1
ATOM 4639 O O . GLY A 1 569 ? -3.560 54.115 2.037 1.00 35.31 569 GLY A O 1
ATOM 4640 N N . THR A 1 570 ? -5.161 55.703 1.719 1.00 30.59 570 THR A N 1
ATOM 4641 C CA . THR A 1 570 ? -4.836 56.351 0.430 1.00 30.59 570 THR A CA 1
ATOM 4642 C C . THR A 1 570 ? -5.271 55.676 -0.882 1.00 30.59 570 THR A C 1
ATOM 4644 O O . THR A 1 570 ? -4.777 54.628 -1.282 1.00 30.59 570 THR A O 1
ATOM 4647 N N . LEU A 1 571 ? -6.221 56.384 -1.514 1.00 33.66 571 LEU A N 1
ATOM 4648 C CA . LEU A 1 571 ? -6.572 56.518 -2.934 1.00 33.66 571 LEU A CA 1
ATOM 4649 C C . LEU A 1 571 ? -5.476 56.114 -3.941 1.00 33.66 571 LEU A C 1
ATOM 4651 O O . LEU A 1 571 ? -4.357 56.606 -3.847 1.00 33.66 571 LEU A O 1
ATOM 4655 N N . ASP A 1 572 ? -5.834 55.313 -4.947 1.00 30.98 572 ASP A N 1
ATOM 4656 C CA . ASP A 1 572 ? -6.123 55.836 -6.293 1.00 30.98 572 ASP A CA 1
ATOM 4657 C C . ASP A 1 572 ? -6.782 54.766 -7.183 1.00 30.98 572 ASP A C 1
ATOM 4659 O O . ASP A 1 572 ? -6.590 53.559 -7.014 1.00 30.98 572 ASP A O 1
ATOM 4663 N N . ASP A 1 573 ? -7.620 55.262 -8.089 1.00 31.69 573 ASP A N 1
ATOM 4664 C CA . ASP A 1 573 ? -8.477 54.554 -9.036 1.00 31.69 573 ASP A CA 1
ATOM 4665 C C . ASP A 1 573 ? -7.724 53.648 -10.028 1.00 31.69 573 ASP A C 1
ATOM 4667 O O . ASP A 1 573 ? -6.602 53.940 -10.430 1.00 31.69 573 ASP A O 1
ATOM 4671 N N . ILE A 1 574 ? -8.393 52.587 -10.503 1.00 31.97 574 ILE A N 1
ATOM 4672 C CA . ILE A 1 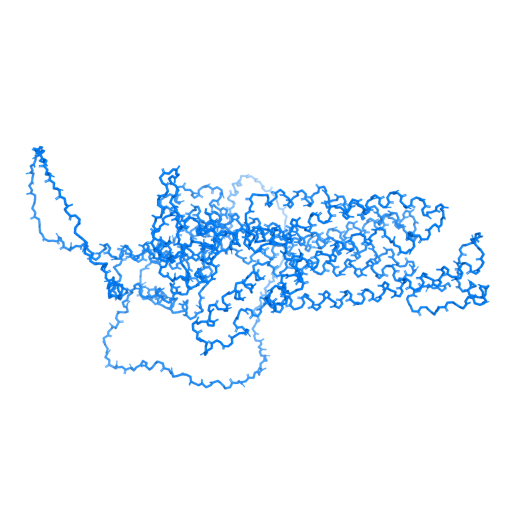574 ? -8.669 52.341 -11.934 1.00 31.97 574 ILE A CA 1
ATOM 4673 C C . ILE A 1 574 ? -9.653 51.162 -12.073 1.00 31.97 574 ILE A C 1
ATOM 4675 O O . ILE A 1 574 ? -9.435 50.041 -11.615 1.00 31.97 574 ILE A O 1
ATOM 4679 N N . TYR A 1 575 ? -10.755 51.485 -12.744 1.00 29.02 575 TYR A N 1
ATOM 4680 C CA . TYR A 1 575 ? -11.806 50.639 -13.305 1.00 29.02 575 TYR A CA 1
ATOM 4681 C C . TYR A 1 575 ? -11.273 49.465 -14.152 1.00 29.02 575 TYR A C 1
ATOM 4683 O O . TYR A 1 575 ? -10.401 49.675 -14.988 1.00 29.02 575 TYR A O 1
ATOM 4691 N N . MET A 1 576 ? -11.900 48.285 -14.054 1.00 30.17 576 MET A N 1
ATOM 4692 C CA . MET A 1 576 ? -12.458 47.569 -15.216 1.00 30.17 576 MET A CA 1
ATOM 4693 C C . MET A 1 576 ? -13.466 46.489 -14.787 1.00 30.17 576 MET A C 1
ATOM 4695 O O . MET A 1 576 ? -13.351 45.845 -13.748 1.00 30.17 576 MET A O 1
ATOM 4699 N N . ASP A 1 577 ? -14.471 46.373 -15.644 1.00 26.88 577 ASP A N 1
ATOM 4700 C CA . ASP A 1 577 ? -15.794 45.767 -15.534 1.00 26.88 577 ASP A CA 1
ATOM 4701 C C . ASP A 1 577 ? -15.842 44.313 -16.081 1.00 26.88 577 ASP A C 1
ATOM 4703 O O . ASP A 1 577 ? -14.948 43.891 -16.816 1.00 26.88 577 ASP A O 1
ATOM 4707 N N . ARG A 1 578 ? -16.954 43.609 -15.795 1.00 28.81 578 ARG A N 1
ATOM 4708 C CA . ARG A 1 578 ? -17.437 42.293 -16.297 1.00 28.81 578 ARG A CA 1
ATOM 4709 C C . ARG A 1 578 ? -16.736 41.011 -15.806 1.00 28.81 578 ARG A C 1
ATOM 4711 O O . ARG A 1 578 ? -15.524 40.908 -15.766 1.00 28.81 578 ARG A O 1
ATOM 4718 N N . GLY A 1 579 ? -17.446 39.921 -15.502 1.00 26.05 579 GLY A N 1
ATOM 4719 C CA . GLY A 1 579 ? -18.856 39.622 -15.730 1.00 26.05 579 GLY A CA 1
ATOM 4720 C C . GLY A 1 579 ? -19.307 38.340 -15.022 1.00 26.05 579 GLY A C 1
ATOM 4721 O O . GLY A 1 579 ? -18.517 37.468 -14.666 1.00 26.05 579 GLY A O 1
ATOM 4722 N N . GLN A 1 580 ? -20.619 38.283 -14.806 1.00 28.41 580 GLN A N 1
ATOM 4723 C CA . GLN A 1 580 ? -21.384 37.167 -14.264 1.00 28.41 580 GLN A CA 1
ATOM 4724 C C . GLN A 1 580 ? -21.251 35.910 -15.136 1.00 28.41 580 GLN A C 1
ATOM 4726 O O . GLN A 1 580 ? -21.370 35.986 -16.356 1.00 28.41 580 GLN A O 1
ATOM 4731 N N . ALA A 1 581 ? -21.147 34.741 -14.503 1.00 27.20 581 ALA A N 1
ATOM 4732 C CA . ALA A 1 581 ? -21.565 33.483 -15.112 1.00 27.20 581 ALA A CA 1
ATOM 4733 C C . ALA A 1 581 ? -22.185 32.568 -14.049 1.00 27.20 581 ALA A C 1
ATOM 4735 O O . ALA A 1 581 ? -21.514 31.975 -13.207 1.00 27.20 581 ALA A O 1
ATOM 4736 N N . SER A 1 582 ? -23.510 32.516 -14.118 1.00 27.31 582 SER A N 1
ATOM 4737 C CA . SER A 1 582 ? -24.393 31.516 -13.536 1.00 27.31 582 SER A CA 1
ATOM 4738 C C . SER A 1 582 ? -24.235 30.192 -14.288 1.00 27.31 582 SER A C 1
ATOM 4740 O O . SER A 1 582 ? -24.333 30.182 -15.508 1.00 27.31 582 SER A O 1
ATOM 4742 N N . TYR A 1 583 ? -24.035 29.087 -13.572 1.00 28.89 583 TYR A N 1
ATOM 4743 C CA . TYR A 1 583 ? -24.334 27.722 -14.020 1.00 28.89 583 TYR A CA 1
ATOM 4744 C C . TYR A 1 583 ? -24.712 26.941 -12.754 1.00 28.89 583 TYR A C 1
ATOM 4746 O O . TYR A 1 583 ? -24.018 27.012 -11.748 1.00 28.89 583 TYR A O 1
ATOM 4754 N N . GLY A 1 584 ? -25.815 26.211 -12.667 1.00 27.61 584 GLY A N 1
ATOM 4755 C CA . GLY A 1 584 ? -26.629 25.635 -13.723 1.00 27.61 584 GLY A CA 1
ATOM 4756 C C . GLY A 1 584 ? -26.987 24.232 -13.252 1.00 27.61 584 GLY A C 1
ATOM 4757 O O . GLY A 1 584 ? -26.203 23.301 -13.390 1.00 27.61 584 GLY A O 1
ATOM 4758 N N . LYS A 1 585 ? -28.149 24.123 -12.608 1.00 31.00 585 LYS A N 1
ATOM 4759 C CA . LYS A 1 585 ? -28.823 22.878 -12.227 1.00 31.00 585 LYS A CA 1
ATOM 4760 C C . LYS A 1 585 ? -28.990 22.008 -13.481 1.00 31.00 585 LYS A C 1
ATOM 4762 O O . LYS A 1 585 ? -29.580 22.475 -14.449 1.00 31.00 585 LYS A O 1
ATOM 4767 N N . ALA A 1 586 ? -28.566 20.751 -13.434 1.00 27.81 586 ALA A N 1
ATOM 4768 C CA . ALA A 1 586 ? -29.022 19.725 -14.366 1.00 27.81 586 ALA A CA 1
ATOM 4769 C C . ALA A 1 586 ? -29.291 18.438 -13.584 1.00 27.81 586 ALA A C 1
ATOM 4771 O O . ALA A 1 586 ? -28.405 17.896 -12.924 1.00 27.81 586 ALA A O 1
ATOM 4772 N N . GLY A 1 587 ? -30.550 18.011 -13.617 1.00 25.44 587 GLY A N 1
ATOM 4773 C CA . GLY A 1 587 ? -30.983 16.676 -13.236 1.00 25.44 587 GLY A CA 1
ATOM 4774 C C . GLY A 1 587 ? -31.342 15.847 -14.471 1.00 25.44 587 GLY A C 1
ATOM 4775 O O . GLY A 1 587 ? -31.393 16.384 -15.577 1.00 25.44 587 GLY A O 1
ATOM 4776 N N . CYS A 1 588 ? -31.683 14.580 -14.198 1.00 24.17 588 CYS A N 1
ATOM 4777 C CA . CYS A 1 588 ? -32.310 13.575 -15.074 1.00 24.17 588 CYS A CA 1
ATOM 4778 C C . CYS A 1 588 ? -31.416 12.956 -16.173 1.00 24.17 588 CYS A C 1
ATOM 4780 O O . CYS A 1 588 ? -30.638 13.652 -16.800 1.00 24.17 588 CYS A O 1
ATOM 4782 N N . SER A 1 589 ? -31.505 11.669 -16.532 1.00 26.20 589 SER A N 1
ATOM 4783 C CA . SER A 1 589 ? -32.221 10.492 -16.009 1.00 26.20 589 SER A CA 1
ATOM 4784 C C . SER A 1 589 ? -31.744 9.233 -16.784 1.00 26.20 589 SER A C 1
ATOM 4786 O O . SER A 1 589 ? -31.176 9.369 -17.861 1.00 26.20 589 SER A O 1
ATOM 4788 N N . SER A 1 590 ? -32.084 8.052 -16.248 1.00 27.81 590 SER A N 1
ATOM 4789 C CA . SER A 1 590 ? -32.402 6.754 -16.895 1.00 27.81 590 SER A CA 1
ATOM 4790 C C . SER A 1 590 ? -31.377 5.925 -17.703 1.00 27.81 590 SER A C 1
ATOM 4792 O O . SER A 1 590 ? -30.947 6.319 -18.781 1.00 27.81 590 SER A O 1
ATOM 4794 N N . ALA A 1 591 ? -31.157 4.681 -17.239 1.00 26.52 591 ALA A N 1
ATOM 4795 C CA . ALA A 1 591 ? -31.361 3.407 -17.971 1.00 26.52 591 ALA A CA 1
ATOM 4796 C C . ALA A 1 591 ? -31.225 2.244 -16.947 1.00 26.52 591 ALA A C 1
ATOM 4798 O O . ALA A 1 591 ? -30.173 2.105 -16.335 1.00 26.52 591 ALA A O 1
ATOM 4799 N N . ALA A 1 592 ? -32.293 1.593 -16.466 1.00 29.36 592 ALA A N 1
ATOM 4800 C CA . ALA A 1 592 ? -33.120 0.517 -17.047 1.00 29.36 592 ALA A CA 1
ATOM 4801 C C . ALA A 1 592 ? -32.470 -0.896 -17.068 1.00 29.36 592 ALA A C 1
ATOM 4803 O O . ALA A 1 592 ? -31.396 -1.083 -17.628 1.00 29.36 592 ALA A O 1
ATOM 4804 N N . HIS A 1 593 ? -33.229 -1.872 -16.529 1.00 27.69 593 HIS A N 1
ATOM 4805 C CA . HIS A 1 593 ? -33.038 -3.340 -16.420 1.00 27.69 593 HIS A CA 1
ATOM 4806 C C . HIS A 1 593 ? -32.099 -3.852 -15.305 1.00 27.69 593 HIS A C 1
ATOM 4808 O O . HIS A 1 593 ? -30.991 -3.368 -15.148 1.00 27.69 593 HIS A O 1
ATOM 4814 N N . ARG A 1 594 ? -32.453 -4.859 -14.488 1.00 25.83 594 ARG A N 1
ATOM 4815 C CA . ARG A 1 594 ? -33.344 -6.019 -14.693 1.00 25.83 594 ARG A CA 1
ATOM 4816 C C . ARG A 1 594 ? -33.823 -6.544 -13.325 1.00 25.83 594 ARG A C 1
ATOM 4818 O O . ARG A 1 594 ? -33.008 -6.701 -12.422 1.00 25.83 594 ARG A O 1
ATOM 4825 N N . GLU A 1 595 ? -35.120 -6.812 -13.190 1.00 30.95 595 GLU A N 1
ATOM 4826 C CA . GLU A 1 595 ? -35.720 -7.470 -12.023 1.00 30.95 595 GLU A CA 1
ATOM 4827 C C . GLU A 1 595 ? -35.243 -8.923 -11.913 1.00 30.95 595 GLU A C 1
ATOM 4829 O O . GLU A 1 595 ? -35.309 -9.688 -12.877 1.00 30.95 595 GLU A O 1
ATOM 4834 N N . SER A 1 596 ? -34.799 -9.310 -10.719 1.00 32.06 596 SER A N 1
ATOM 4835 C CA . SER A 1 596 ? -34.741 -10.702 -10.284 1.00 32.06 596 SER A CA 1
ATOM 4836 C C . SER A 1 596 ? -35.475 -10.807 -8.954 1.00 32.06 596 SER A C 1
ATOM 4838 O O . SER A 1 596 ? -34.994 -10.344 -7.920 1.00 32.06 596 SER A O 1
ATOM 4840 N N . THR A 1 597 ? -36.663 -11.394 -9.029 1.00 33.72 597 THR A N 1
ATOM 4841 C CA . THR A 1 597 ? -37.486 -11.905 -7.933 1.00 33.72 597 THR A CA 1
ATOM 4842 C C . THR A 1 597 ? -36.650 -12.728 -6.954 1.00 33.72 597 THR A C 1
ATOM 4844 O O . THR A 1 597 ? -36.195 -13.820 -7.295 1.00 33.72 597 THR A O 1
ATOM 4847 N N . VAL A 1 598 ? -36.465 -12.208 -5.739 1.00 34.53 598 VAL A N 1
ATOM 4848 C CA . VAL A 1 598 ? -35.962 -12.964 -4.587 1.00 34.53 598 VAL A CA 1
ATOM 4849 C C . VAL A 1 598 ? -37.121 -13.162 -3.624 1.00 34.53 598 VAL A C 1
ATOM 4851 O O . VAL A 1 598 ? -37.837 -12.222 -3.283 1.00 34.53 598 VAL A O 1
ATOM 4854 N N . ASN A 1 599 ? -37.306 -14.421 -3.243 1.00 31.31 599 ASN A N 1
ATOM 4855 C CA . ASN A 1 599 ? -38.359 -14.898 -2.368 1.00 31.31 599 ASN A CA 1
ATOM 4856 C C . ASN A 1 599 ? -38.344 -14.178 -1.015 1.00 31.31 599 ASN A C 1
ATOM 4858 O O . ASN A 1 599 ? -37.316 -14.067 -0.350 1.00 31.31 599 ASN A O 1
ATOM 4862 N N . SER A 1 600 ? -39.539 -13.719 -0.653 1.00 29.03 600 SER A N 1
ATOM 4863 C CA . SER A 1 600 ? -39.961 -13.169 0.629 1.00 29.03 600 SER A CA 1
ATOM 4864 C C . SER A 1 600 ? -39.494 -14.034 1.805 1.00 29.03 600 SER A C 1
ATOM 4866 O O . SER A 1 600 ? -40.004 -15.133 2.004 1.00 29.03 600 SER A O 1
ATOM 4868 N N . LEU A 1 601 ? -38.554 -13.514 2.594 1.00 36.41 601 LEU A N 1
ATOM 4869 C CA . LEU A 1 601 ? -38.398 -13.874 4.002 1.00 36.41 601 LEU A CA 1
ATOM 4870 C C . LEU A 1 601 ? -39.404 -13.051 4.807 1.00 36.41 601 LEU A C 1
ATOM 4872 O O . LEU A 1 601 ? -39.563 -11.854 4.556 1.00 36.41 601 LEU A O 1
ATOM 4876 N N . ASP A 1 602 ? -40.087 -13.722 5.729 1.00 29.53 602 ASP A N 1
ATOM 4877 C CA . ASP A 1 602 ? -41.223 -13.207 6.485 1.00 29.53 602 ASP A CA 1
ATOM 4878 C C . ASP A 1 602 ? -40.969 -11.811 7.081 1.00 29.53 602 ASP A C 1
ATOM 4880 O O . ASP A 1 602 ? -39.964 -11.597 7.772 1.00 29.53 602 ASP A O 1
ATOM 4884 N N . PRO A 1 603 ? -41.874 -10.842 6.857 1.00 34.03 603 PRO A N 1
ATOM 4885 C CA . PRO A 1 603 ? -41.825 -9.585 7.575 1.00 34.03 603 PRO A CA 1
ATOM 4886 C C . PRO A 1 603 ? -42.064 -9.872 9.058 1.00 34.03 603 PRO A C 1
ATOM 4888 O O . PRO A 1 603 ? -43.016 -10.557 9.425 1.00 34.03 603 PRO A O 1
ATOM 4891 N N . VAL A 1 604 ? -41.221 -9.312 9.928 1.00 37.03 604 VAL A N 1
ATOM 4892 C CA . VAL A 1 604 ? -41.553 -9.164 11.347 1.00 37.03 604 VAL A CA 1
ATOM 4893 C C . VAL A 1 604 ? -42.849 -8.357 11.406 1.00 37.03 604 VAL A C 1
ATOM 4895 O O . VAL A 1 604 ? -42.850 -7.144 11.193 1.00 37.03 604 VAL A O 1
ATOM 4898 N N . ILE A 1 605 ? -43.960 -9.061 11.616 1.00 30.58 605 ILE A N 1
ATOM 4899 C CA . ILE A 1 605 ? -45.293 -8.493 11.771 1.00 30.58 605 ILE A CA 1
ATOM 4900 C C . ILE A 1 605 ? -45.276 -7.673 13.061 1.00 30.58 605 ILE A C 1
ATOM 4902 O O . ILE A 1 605 ? -45.401 -8.201 14.163 1.00 30.58 605 ILE A O 1
ATOM 4906 N N . LEU A 1 606 ? -45.110 -6.360 12.919 1.00 34.62 606 LEU A N 1
ATOM 4907 C CA . LEU A 1 606 ? -45.579 -5.399 13.905 1.00 34.62 606 LEU A CA 1
ATOM 4908 C C . LEU A 1 606 ? -47.095 -5.308 13.718 1.00 34.62 606 LEU A C 1
ATOM 4910 O O . LEU A 1 606 ? -47.578 -4.610 12.829 1.00 34.62 606 LEU A O 1
ATOM 4914 N N . THR A 1 607 ? -47.848 -6.068 14.510 1.00 33.53 607 THR A N 1
ATOM 4915 C CA . THR A 1 607 ? -49.301 -5.903 14.621 1.00 33.53 607 THR A CA 1
ATOM 4916 C C . THR A 1 607 ? -49.609 -4.479 15.095 1.00 33.53 607 THR A C 1
ATOM 4918 O O . THR A 1 607 ? -49.117 -4.096 16.161 1.00 33.53 607 THR A O 1
ATOM 4921 N N . PRO A 1 608 ? -50.418 -3.692 14.364 1.00 37.53 608 PRO A N 1
ATOM 4922 C CA . PRO A 1 608 ? -50.902 -2.413 14.852 1.00 37.53 608 PRO A CA 1
ATOM 4923 C C . PRO A 1 608 ? -52.050 -2.692 15.825 1.00 37.53 608 PRO A C 1
ATOM 4925 O O . PRO A 1 608 ? -53.184 -2.927 15.420 1.00 37.53 608 PRO A O 1
ATOM 4928 N N . ALA A 1 609 ? -51.739 -2.722 17.118 1.00 39.75 609 ALA A N 1
ATOM 4929 C CA . ALA A 1 609 ? -52.758 -2.571 18.143 1.00 39.75 609 ALA A CA 1
ATOM 4930 C C . ALA A 1 609 ? -53.074 -1.075 18.254 1.00 39.75 609 ALA A C 1
ATOM 4932 O O . ALA A 1 609 ? -52.228 -0.279 18.667 1.00 39.75 609 ALA A O 1
ATOM 4933 N N . GLU A 1 610 ? -54.282 -0.706 17.837 1.00 44.09 610 GLU A N 1
ATOM 4934 C CA . GLU A 1 610 ? -54.901 0.586 18.107 1.00 44.09 610 GLU A CA 1
ATOM 4935 C C . GLU A 1 610 ? -55.034 0.770 19.624 1.00 44.09 610 GLU A C 1
ATOM 4937 O O . GLU A 1 610 ? -55.964 0.293 20.268 1.00 44.09 610 GLU A O 1
ATOM 4942 N N . SER A 1 611 ? -54.069 1.466 20.210 1.00 45.69 611 SER A N 1
ATOM 4943 C CA . SER A 1 611 ? -54.264 2.204 21.450 1.00 45.69 611 SER A CA 1
ATOM 4944 C C . SER A 1 611 ? -53.485 3.504 21.316 1.00 45.69 611 SER A C 1
ATOM 4946 O O . SER A 1 611 ? -52.260 3.467 21.191 1.00 45.69 611 SER A O 1
ATOM 4948 N N . GLU A 1 612 ? -54.182 4.640 21.333 1.00 49.62 612 GLU A N 1
ATOM 4949 C CA . GLU A 1 612 ? -53.627 6.003 21.377 1.00 49.62 612 GLU A CA 1
ATOM 4950 C C . GLU A 1 612 ? -52.924 6.297 22.721 1.00 49.62 612 GLU A C 1
ATOM 4952 O O . GLU A 1 612 ? -53.136 7.324 23.359 1.00 49.62 612 GLU A O 1
ATOM 4957 N N . GLY A 1 613 ? -52.083 5.379 23.194 1.00 55.56 613 GLY A N 1
ATOM 4958 C CA . GLY A 1 613 ? -51.087 5.678 24.208 1.00 55.56 613 GLY A CA 1
ATOM 4959 C C . GLY A 1 613 ? -49.858 6.211 23.492 1.00 55.56 613 GLY A C 1
ATOM 4960 O O . GLY A 1 613 ? -49.272 5.486 22.688 1.00 55.56 613 GLY A O 1
ATOM 4961 N N . GLU A 1 614 ? -49.464 7.459 23.759 1.00 63.09 614 GLU A N 1
ATOM 4962 C CA . GLU A 1 614 ? -48.157 7.989 23.363 1.00 63.09 614 GLU A CA 1
ATOM 4963 C C . GLU A 1 614 ? -47.069 7.012 23.826 1.00 63.09 614 GLU A C 1
ATOM 4965 O O . GLU A 1 614 ? -46.641 7.011 24.983 1.00 63.09 614 GLU A O 1
ATOM 4970 N N . ASN A 1 615 ? -46.642 6.131 22.922 1.00 64.19 615 ASN A N 1
ATOM 4971 C CA . ASN A 1 615 ? -45.647 5.113 23.201 1.00 64.19 615 ASN A CA 1
ATOM 4972 C C . ASN A 1 615 ? -44.297 5.829 23.236 1.00 64.19 615 ASN A C 1
ATOM 4974 O O . ASN A 1 615 ? -43.584 5.926 22.233 1.00 64.19 615 ASN A O 1
ATOM 4978 N N . LYS A 1 616 ? -43.997 6.443 24.385 1.00 76.12 616 LYS A N 1
ATOM 4979 C CA . LYS A 1 616 ? -42.768 7.192 24.622 1.00 76.12 616 LYS A CA 1
ATOM 4980 C C . LYS A 1 616 ? -41.607 6.221 24.465 1.00 76.12 616 LYS A C 1
ATOM 4982 O O . LYS A 1 616 ? -41.315 5.439 25.364 1.00 76.12 616 LYS A O 1
ATOM 4987 N N . GLN A 1 617 ? -40.986 6.247 23.290 1.00 80.06 617 GLN A N 1
ATOM 4988 C CA . GLN A 1 617 ? -39.907 5.343 22.920 1.00 80.06 617 GLN A CA 1
ATOM 4989 C C . GLN A 1 617 ? -38.785 5.466 23.961 1.00 80.06 617 GLN A C 1
ATOM 4991 O O . GLN A 1 617 ? -38.129 6.504 24.068 1.00 80.06 617 GLN A O 1
ATOM 4996 N N . THR A 1 618 ? -38.606 4.434 24.786 1.00 87.62 618 THR A N 1
ATOM 4997 C CA . THR A 1 618 ? -37.612 4.438 25.859 1.00 87.62 618 THR A CA 1
ATOM 4998 C C . THR A 1 618 ? -36.230 4.178 25.266 1.00 87.62 618 THR A C 1
ATOM 5000 O O . THR A 1 618 ? -35.996 3.184 24.581 1.00 87.62 618 THR A O 1
ATOM 5003 N N . PHE A 1 619 ? -35.295 5.101 25.496 1.00 92.94 619 PHE A N 1
ATOM 5004 C CA . PHE A 1 619 ? -33.909 4.948 25.061 1.00 92.94 619 PHE A CA 1
ATOM 5005 C C . PHE A 1 619 ? -33.172 4.021 26.033 1.00 92.94 619 PHE A C 1
ATOM 5007 O O . PHE A 1 619 ? -33.061 4.336 27.216 1.00 92.94 619 PHE A O 1
ATOM 5014 N N . THR A 1 620 ? -32.689 2.877 25.549 1.00 95.75 620 THR A N 1
ATOM 5015 C CA . THR A 1 620 ? -32.008 1.849 26.352 1.00 95.75 620 THR A CA 1
ATOM 5016 C C . THR A 1 620 ? -30.605 1.567 25.811 1.00 95.75 620 THR A C 1
ATOM 5018 O O . THR A 1 620 ? -30.272 1.920 24.676 1.00 95.75 620 THR A O 1
ATOM 5021 N N . LEU A 1 621 ? -29.755 0.908 26.606 1.00 95.50 621 LEU A N 1
ATOM 5022 C CA . LEU A 1 621 ? -28.412 0.505 26.165 1.00 95.50 621 LEU A CA 1
ATOM 5023 C C . LEU A 1 621 ? -28.475 -0.509 25.005 1.00 95.50 621 LEU A C 1
ATOM 5025 O O . LEU A 1 621 ? -27.589 -0.526 24.146 1.00 95.50 621 LEU A O 1
ATOM 5029 N N . GLY A 1 622 ? -29.564 -1.285 24.929 1.00 95.44 622 GLY A N 1
ATOM 5030 C CA . GLY A 1 622 ? -29.827 -2.277 23.882 1.00 95.44 622 GLY A CA 1
ATOM 5031 C C . GLY A 1 622 ? -29.794 -1.759 22.454 1.00 95.44 622 GLY A C 1
ATOM 5032 O O . GLY A 1 622 ? -29.524 -2.538 21.543 1.00 95.44 622 GLY A O 1
ATOM 5033 N N . VAL A 1 623 ? -29.940 -0.448 22.252 1.00 96.12 623 VAL A N 1
ATOM 5034 C CA . VAL A 1 623 ? -29.780 0.190 20.937 1.00 96.12 623 VAL A CA 1
ATOM 5035 C C . VAL A 1 623 ? -28.419 -0.133 20.303 1.00 96.12 623 VAL A C 1
ATOM 5037 O O . VAL A 1 623 ? -28.323 -0.277 19.088 1.00 96.12 623 VAL A O 1
ATOM 5040 N N . PHE A 1 624 ? -27.366 -0.297 21.106 1.00 97.19 624 PHE A N 1
ATOM 5041 C CA . PHE A 1 624 ? -26.009 -0.546 20.613 1.00 97.19 624 PHE A CA 1
ATOM 5042 C C . PHE A 1 624 ? -25.615 -2.027 20.563 1.00 97.19 624 PHE A C 1
ATOM 5044 O O . PHE A 1 624 ? -24.523 -2.336 20.081 1.00 97.19 624 PHE A O 1
ATOM 5051 N N . GLU A 1 625 ? -26.460 -2.954 21.026 1.00 95.56 625 GLU A N 1
ATOM 5052 C CA . GLU A 1 625 ? -26.085 -4.370 21.157 1.00 95.56 625 GLU A CA 1
ATOM 5053 C C . GLU A 1 625 ? -25.753 -5.026 19.815 1.00 95.56 625 GLU A C 1
ATOM 5055 O O . GLU A 1 625 ? -24.798 -5.801 19.729 1.00 95.56 625 GLU A O 1
ATOM 5060 N N . THR A 1 626 ? -26.482 -4.687 18.749 1.00 94.62 626 THR A N 1
ATOM 5061 C CA . THR A 1 626 ? -26.188 -5.195 17.400 1.00 94.62 626 THR A CA 1
ATOM 5062 C C . THR A 1 626 ? -24.788 -4.767 16.954 1.00 94.62 626 THR A C 1
ATOM 5064 O O . THR A 1 626 ? -23.969 -5.607 16.586 1.00 94.62 626 THR A O 1
ATOM 5067 N N . ALA A 1 627 ? -24.465 -3.475 17.086 1.00 96.75 627 ALA A N 1
ATOM 5068 C CA . ALA A 1 627 ? -23.142 -2.947 16.755 1.00 96.75 627 ALA A CA 1
ATOM 5069 C C . ALA A 1 627 ? -22.040 -3.553 17.640 1.00 96.75 627 ALA A C 1
ATOM 5071 O O . ALA A 1 627 ? -20.974 -3.909 17.141 1.00 96.75 627 ALA A O 1
ATOM 5072 N N . ARG A 1 628 ? -22.295 -3.725 18.943 1.00 97.00 628 ARG A N 1
ATOM 5073 C CA . ARG A 1 628 ? -21.361 -4.369 19.877 1.00 97.00 628 ARG A CA 1
ATOM 5074 C C . ARG A 1 628 ? -21.020 -5.791 19.465 1.00 97.00 628 ARG A C 1
ATOM 5076 O O . ARG A 1 628 ? -19.835 -6.123 19.429 1.00 97.00 628 ARG A O 1
ATOM 5083 N N . LYS A 1 629 ? -22.022 -6.613 19.150 1.00 95.19 629 LYS A N 1
ATOM 5084 C CA . LYS A 1 629 ? -21.814 -8.001 18.714 1.00 95.19 629 LYS A CA 1
ATOM 5085 C C . LYS A 1 629 ? -20.971 -8.054 17.444 1.00 95.19 629 LYS A C 1
ATOM 5087 O O . LYS A 1 629 ? -20.002 -8.804 17.394 1.00 95.19 629 LYS A O 1
ATOM 5092 N N . GLU A 1 630 ? -21.282 -7.225 16.453 1.00 94.69 630 GLU A N 1
ATOM 5093 C CA . GLU A 1 630 ? -20.504 -7.176 15.213 1.00 94.69 630 GLU A CA 1
ATOM 5094 C C . GLU A 1 630 ? -19.057 -6.717 15.441 1.00 94.69 630 GLU A C 1
ATOM 5096 O O . GLU A 1 630 ? -18.120 -7.357 14.962 1.00 94.69 630 GLU A O 1
ATOM 5101 N N . VAL A 1 631 ? -18.843 -5.652 16.223 1.00 95.88 631 VAL A N 1
ATOM 5102 C CA . VAL A 1 631 ? -17.490 -5.170 16.544 1.00 95.88 631 VAL A CA 1
ATOM 5103 C C . VAL A 1 631 ? -16.699 -6.214 17.331 1.00 95.88 631 VAL A C 1
ATOM 5105 O O . VAL A 1 631 ? -15.520 -6.426 17.040 1.00 95.88 631 VAL A O 1
ATOM 5108 N N . PHE A 1 632 ? -17.331 -6.903 18.283 1.00 96.00 632 PHE A N 1
ATOM 5109 C CA . PHE A 1 632 ? -16.710 -8.008 19.010 1.00 96.00 632 PHE A CA 1
ATOM 5110 C C . PHE A 1 632 ? -16.224 -9.095 18.051 1.00 96.00 632 PHE A C 1
ATOM 5112 O O . PHE A 1 632 ? -15.054 -9.477 18.102 1.00 96.00 632 PHE A O 1
ATOM 5119 N N . TRP A 1 633 ? -17.084 -9.538 17.131 1.00 92.69 633 TRP A N 1
ATOM 5120 C CA . TRP A 1 633 ? -16.721 -10.552 16.145 1.00 92.69 633 TRP A CA 1
ATOM 5121 C C . TRP A 1 633 ? -15.639 -10.077 15.179 1.00 92.69 633 TRP A C 1
ATOM 5123 O O . TRP A 1 633 ? -14.761 -10.862 14.838 1.00 92.69 633 TRP A O 1
ATOM 5133 N N . ASN A 1 634 ? -15.604 -8.795 14.809 1.00 92.31 634 ASN A N 1
ATOM 5134 C CA . ASN A 1 634 ? -14.503 -8.240 14.017 1.00 92.31 634 ASN A CA 1
ATOM 5135 C C . ASN A 1 634 ? -13.155 -8.333 14.754 1.00 92.31 634 ASN A C 1
ATOM 5137 O O . ASN A 1 634 ? -12.136 -8.688 14.156 1.00 92.31 634 ASN A O 1
ATOM 5141 N N . ILE A 1 635 ? -13.134 -8.037 16.058 1.00 95.25 635 ILE A N 1
ATOM 5142 C CA . ILE A 1 635 ? -11.924 -8.148 16.889 1.00 95.25 635 ILE A CA 1
ATOM 5143 C C . ILE A 1 635 ? -11.536 -9.617 17.059 1.00 95.25 635 ILE A C 1
ATOM 5145 O O . ILE A 1 635 ? -10.363 -9.963 16.894 1.00 95.25 635 ILE A O 1
ATOM 5149 N N . PHE A 1 636 ? -12.514 -10.476 17.348 1.00 93.69 636 PHE A N 1
ATOM 5150 C CA . PHE A 1 636 ? -12.323 -11.907 17.549 1.00 93.69 636 PHE A CA 1
ATOM 5151 C C . PHE A 1 636 ? -11.824 -12.616 16.285 1.00 93.69 636 PHE A C 1
ATOM 5153 O O . PHE A 1 636 ? -10.932 -13.452 16.358 1.00 93.69 636 PHE A O 1
ATOM 5160 N N . ALA A 1 637 ? -12.353 -12.256 15.118 1.00 87.31 637 ALA A N 1
ATOM 5161 C CA . ALA A 1 637 ? -11.966 -12.835 13.839 1.00 87.31 637 ALA A CA 1
ATOM 5162 C C . ALA A 1 637 ? -10.608 -12.321 13.339 1.00 87.31 637 ALA A C 1
ATOM 5164 O O . ALA A 1 637 ? -9.833 -13.081 12.759 1.00 87.31 637 ALA A O 1
ATOM 5165 N N . GLY A 1 638 ? -10.327 -11.026 13.530 1.00 88.62 638 GLY A N 1
ATOM 5166 C CA . GLY A 1 638 ? -9.164 -10.366 12.931 1.00 88.62 638 GLY A CA 1
ATOM 5167 C C . GLY A 1 638 ? -7.941 -10.269 13.843 1.00 88.62 638 GLY A C 1
ATOM 5168 O O . GLY A 1 638 ? -6.833 -10.647 13.457 1.00 88.62 638 GLY A O 1
ATOM 5169 N N . LEU A 1 639 ? -8.117 -9.735 15.054 1.00 93.06 639 LEU A N 1
ATOM 5170 C CA . LEU A 1 639 ? -7.009 -9.365 15.945 1.00 93.06 639 LEU A CA 1
ATOM 5171 C C . LEU A 1 639 ? -6.684 -10.452 16.966 1.00 93.06 639 LEU A C 1
ATOM 5173 O O . LEU A 1 639 ? -5.511 -10.712 17.246 1.00 93.06 639 LEU A O 1
ATOM 5177 N N . TYR A 1 640 ? -7.719 -11.073 17.529 1.00 94.94 640 TYR A N 1
ATOM 5178 C CA . TYR A 1 640 ? -7.581 -11.990 18.653 1.00 94.94 640 TYR A CA 1
ATOM 5179 C C . TYR A 1 640 ? -6.682 -13.207 18.375 1.00 94.94 640 TYR A C 1
ATOM 5181 O O . TYR A 1 640 ? -5.804 -13.464 19.200 1.00 94.94 640 TYR A O 1
ATOM 5189 N N . PRO A 1 641 ? -6.755 -13.888 17.212 1.00 91.81 641 PRO A N 1
ATOM 5190 C CA . PRO A 1 641 ? -5.900 -15.039 16.928 1.00 91.81 641 PRO A CA 1
ATOM 5191 C C . PRO A 1 641 ? -4.411 -14.684 16.986 1.00 91.81 641 PRO A C 1
ATOM 5193 O O . PRO A 1 641 ? -3.594 -15.440 17.503 1.00 91.81 641 PRO A O 1
ATOM 5196 N N . ARG A 1 642 ? -4.055 -13.476 16.530 1.00 90.94 642 ARG A N 1
ATOM 5197 C CA . ARG A 1 642 ? -2.675 -12.972 16.566 1.00 90.94 642 ARG A CA 1
ATOM 5198 C C . ARG A 1 642 ? -2.220 -12.655 17.985 1.00 90.94 642 ARG A C 1
ATOM 520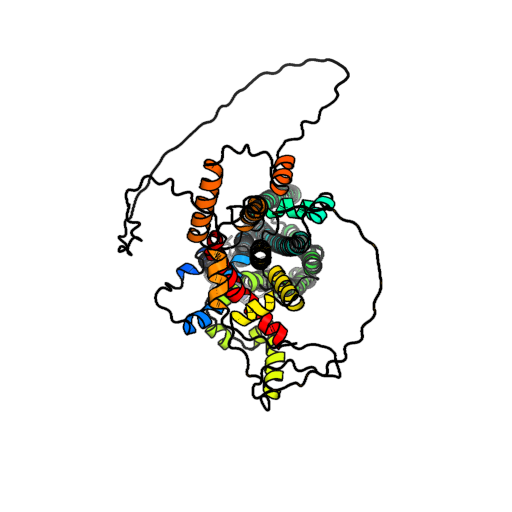0 O O . ARG A 1 642 ? -1.041 -12.813 18.295 1.00 90.94 642 ARG A O 1
ATOM 5207 N N . LEU A 1 643 ? -3.131 -12.182 18.836 1.00 95.00 643 LEU A N 1
ATOM 5208 C CA . LEU A 1 643 ? -2.835 -11.972 20.248 1.00 95.00 643 LEU A CA 1
ATOM 5209 C C . LEU A 1 643 ? -2.563 -13.307 20.939 1.00 95.00 643 LEU A C 1
ATOM 5211 O O . LEU A 1 643 ? -1.541 -13.418 21.610 1.00 95.00 643 LEU A O 1
ATOM 5215 N N . VAL A 1 644 ? -3.431 -14.300 20.726 1.00 93.31 644 VAL A N 1
ATOM 5216 C CA . VAL A 1 644 ? -3.280 -15.665 21.248 1.00 93.31 644 VAL A CA 1
ATOM 5217 C C . VAL A 1 644 ? -1.938 -16.253 20.816 1.00 93.31 644 VAL A C 1
ATOM 5219 O O . VAL A 1 644 ? -1.158 -16.688 21.660 1.00 93.31 644 VAL A O 1
ATOM 5222 N N . ASP A 1 645 ? -1.615 -16.176 19.523 1.00 89.50 645 ASP A N 1
ATOM 5223 C CA . ASP A 1 645 ? -0.342 -16.664 18.987 1.00 89.50 645 ASP A CA 1
ATOM 5224 C C . ASP A 1 645 ? 0.872 -15.961 19.601 1.00 89.50 645 ASP A C 1
ATOM 5226 O O . ASP A 1 645 ? 1.869 -16.617 19.893 1.00 89.50 645 ASP A O 1
ATOM 5230 N N . ASN A 1 646 ? 0.814 -14.639 19.787 1.00 91.19 646 ASN A N 1
ATOM 5231 C CA . ASN A 1 646 ? 1.919 -13.885 20.376 1.00 91.19 646 ASN A CA 1
ATOM 5232 C C . ASN A 1 646 ? 2.106 -14.232 21.854 1.00 91.19 646 ASN A C 1
ATOM 5234 O O . ASN A 1 646 ? 3.219 -14.545 22.263 1.00 91.19 646 ASN A O 1
ATOM 5238 N N . VAL A 1 647 ? 1.020 -14.211 22.628 1.00 93.00 647 VAL A N 1
ATOM 5239 C CA . VAL A 1 647 ? 1.026 -14.442 24.078 1.00 93.00 647 VAL A CA 1
ATOM 5240 C C . VAL A 1 647 ? 1.431 -15.875 24.412 1.00 93.00 647 VAL A C 1
ATOM 5242 O O . VAL A 1 647 ? 2.285 -16.065 25.266 1.00 93.00 647 VAL A O 1
ATOM 5245 N N . ASN A 1 648 ? 0.904 -16.869 23.694 1.00 91.00 648 ASN A N 1
ATOM 5246 C CA . ASN A 1 648 ? 1.253 -18.274 23.917 1.00 91.00 648 ASN A CA 1
ATOM 5247 C C . ASN A 1 648 ? 2.658 -18.631 23.380 1.00 91.00 648 ASN A C 1
ATOM 5249 O O . ASN A 1 648 ? 3.131 -19.748 23.596 1.00 91.00 648 ASN A O 1
ATOM 5253 N N . SER A 1 649 ? 3.302 -17.732 22.620 1.00 84.62 649 SER A N 1
ATOM 5254 C CA . SER A 1 649 ? 4.664 -17.929 22.099 1.00 84.62 649 SER A CA 1
ATOM 5255 C C . SER A 1 649 ? 5.771 -17.285 22.936 1.00 84.62 649 SER A C 1
ATOM 5257 O O . SER A 1 649 ? 6.934 -17.638 22.722 1.00 84.62 649 SER A O 1
ATOM 5259 N N . ASP A 1 650 ? 5.415 -16.362 23.834 1.00 82.25 650 ASP A N 1
ATOM 5260 C CA . ASP A 1 650 ? 6.306 -15.731 24.821 1.00 82.25 650 ASP A CA 1
ATOM 5261 C C . ASP A 1 650 ? 6.450 -16.640 26.069 1.00 82.25 650 ASP A C 1
ATOM 5263 O O . ASP A 1 650 ? 7.578 -16.797 26.608 1.00 82.25 650 ASP A O 1
#

Foldseek 3Di:
DDWQFLPDDQFDLVPLVVSCVVPPDDDDPDDSSVVSVLSNVLSVLLNVLLVVLVVLLVVLVVLLVLLCVLLPPAPCVPDPPPDDDPVVVLVCLLLNQLSLLSNVQDSLLLSLLSQLLSLQLSLVSNLSRTRDQCSLVSNLPSNLSSLLSNLLSLVLSLVVLLVLLLLLVLCVVLLPDDPVVNVVCPVPPSSLVNLVPLLPPPVSSVVSVVVVVVVVVVSVVVVVVVVVVCCVPPNSGNPSVVSVVVVLVSLVCCQPPRLVCLCVSLVPDAAPSCSNVLSNVLSVLSNVLSVQLVCCCVVVVVVCVPPVDCPCSNDPSCVSVSVSSVVNSCSSRVVSSCSSVDPPCVVPPDPPVCCVVPVVVVVVVVVVVVVPPDDDDDPDQPCPVVDNDGFDQADLDLVSVVVLLVDVVSLVVLSSLCSNSSQNLLSSLLNLLVVVLVVLVVVVPPPCPPDDDDDDDDDDDDDDDDDDDDDDDDDDDDPPPPPPVVVVVQQPDFDDPVCVVVVVVSCQQAQDPSHSSDHDADPVLSVLLVVVVVCVVVVDPPPPPDDDPSSVSVVVVPPPPPPPPPDDDDDDDDDDDDDDDDDDDDDDDDDDDDDDDDDDDDDPDPDDDDDPDPPPPGDGNNSCVNVNVVSSVVSSSHRVVVSSVVSNVD

Sequence (650 aa):
MERMNAFTGFPDCSDPAKAIQGFVAPPSPMPPYQQCMLIQRKMLSCRIYFSCAVFTTIFIIITTGLFIYYTSRGPDAVIDLSVIHLEEEQKALPHRWRSDSLRKRGLFHTVLGAFGNLVFIDTVLVYQSFTAIEKCDVLLWGVLLGYYTWIFAMCAQTYRLQKLLRLNKLIVRYMSLTKSERLKRNDEPDYRWMVKHCSKKEFSNVCSAIVYIITVAIVIAACAIGQAIAFYKYGQRCYLKWGIYLCIGLAASFLLVVAPYIGWALRSEKDAHGIKRELLMEVSIGVPCFIIYIVWTFVFLPRSFITGTFTYLLFSSVNWIMFFVFICHLLSVVLPLVSTLNSRFFEKFSPILWGFWNSKVLLRKRNKANFHIKTRRIFGIVVNHRSLTVRYNLDMAPSSLEYVFNTPDLLKRLKQLAIEDFSVENVLFYEKYGQLCDLVKQCQCSPQNHHTSSVLSHTSTDTDTNIDTSFDITKEGAPEFESKSEHGLLINKPIEEYLWDIFMEFYQTYIRDGSPLQVNISYQARHQIDTIFKNLFLGGTRKQSRTTAWNRANSQDNQPQKEKKNSAGTLDDIYMDRGQASYGKAGCSSAAHRESTVNSLDPVILTPAESEGENKQTFTLGVFETARKEVFWNIFAGLYPRLVDNVNSD